Protein AF-A0A972CNS3-F1 (afdb_monomer_lite)

pLDDT: mean 83.57, std 16.07, range [32.31, 98.88]

Structure (mmCIF, N/CA/C/O backbone):
data_AF-A0A972CNS3-F1
#
_entry.id   AF-A0A972CNS3-F1
#
loop_
_atom_site.group_PDB
_atom_site.id
_atom_site.type_symbol
_atom_site.label_atom_id
_atom_site.label_alt_id
_atom_site.label_comp_id
_atom_site.label_asym_id
_atom_site.label_entity_id
_atom_site.label_seq_id
_atom_site.pdbx_PDB_ins_code
_atom_site.Cartn_x
_atom_site.Cartn_y
_atom_site.Cartn_z
_atom_site.occupancy
_atom_site.B_iso_or_equiv
_atom_site.auth_seq_id
_atom_site.auth_comp_id
_atom_site.auth_asym_id
_atom_site.auth_atom_id
_atom_site.pdbx_PDB_model_num
ATOM 1 N N . MET A 1 1 ? -54.816 -17.492 38.252 1.00 47.81 1 MET A N 1
ATOM 2 C CA . MET A 1 1 ? -53.588 -16.901 37.681 1.00 47.81 1 MET A CA 1
ATOM 3 C C . MET A 1 1 ? -53.715 -17.040 36.177 1.00 47.81 1 MET A C 1
ATOM 5 O O . MET A 1 1 ? -53.851 -18.157 35.699 1.00 47.81 1 MET A O 1
ATOM 9 N N . ASP A 1 2 ? -53.904 -15.921 35.486 1.00 53.44 2 ASP A N 1
ATOM 10 C CA . ASP A 1 2 ? -54.546 -15.877 34.170 1.00 53.44 2 ASP A CA 1
ATOM 11 C C . ASP A 1 2 ? -53.555 -16.220 33.043 1.00 53.44 2 ASP A C 1
ATOM 13 O O . ASP A 1 2 ? -52.513 -15.575 32.903 1.00 53.44 2 ASP A O 1
ATOM 17 N N . TRP A 1 3 ? -53.871 -17.241 32.239 1.00 40.78 3 TRP A N 1
ATOM 18 C CA . TRP A 1 3 ? -53.002 -17.792 31.183 1.00 40.78 3 TRP A CA 1
ATOM 19 C C . TRP A 1 3 ? -52.614 -16.753 30.116 1.00 40.78 3 TRP A C 1
ATOM 21 O O . TRP A 1 3 ? -51.620 -16.921 29.409 1.00 40.78 3 TRP A O 1
ATOM 31 N N . LYS A 1 4 ? -53.360 -15.644 30.033 1.00 47.59 4 LYS A N 1
ATOM 32 C CA . LYS A 1 4 ? -53.086 -14.508 29.142 1.00 47.59 4 LYS A CA 1
ATOM 33 C C . LYS A 1 4 ? -51.875 -13.666 29.570 1.00 47.59 4 LYS A C 1
ATOM 35 O O . LYS A 1 4 ? -51.236 -13.061 28.714 1.00 47.59 4 LYS A O 1
ATOM 40 N N . ILE A 1 5 ? -51.506 -13.667 30.855 1.00 51.94 5 ILE A N 1
ATOM 41 C CA . ILE A 1 5 ? -50.349 -12.907 31.370 1.00 51.94 5 ILE A CA 1
ATOM 42 C C . ILE A 1 5 ? -49.027 -13.613 31.023 1.00 51.94 5 ILE A C 1
ATOM 44 O O . ILE A 1 5 ? -48.025 -12.955 30.750 1.00 51.94 5 ILE A O 1
ATOM 48 N N . ILE A 1 6 ? -49.033 -14.947 30.934 1.00 52.66 6 ILE A N 1
ATOM 49 C CA . ILE A 1 6 ? -47.848 -15.743 30.571 1.00 52.66 6 ILE A CA 1
ATOM 50 C C . ILE A 1 6 ? -47.480 -15.536 29.092 1.00 52.66 6 ILE A C 1
ATOM 52 O O . ILE A 1 6 ? -46.305 -15.378 28.767 1.00 52.66 6 ILE A O 1
ATOM 56 N N . TRP A 1 7 ? -48.473 -15.436 28.202 1.00 44.09 7 TRP A N 1
ATOM 57 C CA . TRP A 1 7 ? -48.234 -15.140 26.784 1.00 44.09 7 TRP A CA 1
ATOM 58 C C . TRP A 1 7 ? -47.793 -13.692 26.539 1.00 44.09 7 TRP A C 1
ATOM 60 O O . TRP A 1 7 ? -46.941 -13.459 25.685 1.00 44.09 7 TRP A O 1
ATOM 70 N N . ALA A 1 8 ? -48.294 -12.728 27.319 1.00 44.66 8 ALA A N 1
ATOM 71 C CA . ALA A 1 8 ? -47.846 -11.337 27.236 1.00 44.66 8 ALA A CA 1
ATOM 72 C C . ALA A 1 8 ? -46.390 -11.153 27.711 1.00 44.66 8 ALA A C 1
ATOM 74 O O . ALA A 1 8 ? -45.655 -10.365 27.122 1.00 44.66 8 ALA A O 1
ATOM 75 N N . LEU A 1 9 ? -45.941 -11.917 28.716 1.00 43.09 9 LEU A N 1
ATOM 76 C CA . LEU A 1 9 ? -44.546 -11.909 29.183 1.00 43.09 9 LEU A CA 1
ATOM 77 C C . LEU A 1 9 ? -43.587 -12.625 28.216 1.00 43.09 9 LEU A C 1
ATOM 79 O O . LEU A 1 9 ? -42.468 -12.157 28.021 1.00 43.09 9 LEU A O 1
ATOM 83 N N . LEU A 1 10 ? -44.028 -13.702 27.554 1.00 44.00 10 LEU A N 1
ATOM 84 C CA . LEU A 1 10 ? -43.247 -14.381 26.508 1.00 44.00 10 LEU A CA 1
ATOM 85 C C . LEU A 1 10 ? -43.118 -13.541 25.225 1.00 44.00 10 LEU A C 1
ATOM 87 O O . LEU A 1 10 ? -42.066 -13.561 24.592 1.00 44.00 10 LEU A O 1
ATOM 91 N N . LEU A 1 11 ? -44.137 -12.747 24.878 1.00 42.12 11 LEU A N 1
ATOM 92 C CA . LEU A 1 11 ? -44.066 -11.789 23.770 1.00 42.12 11 LEU A CA 1
ATOM 93 C C . LEU A 1 11 ? -43.255 -10.533 24.121 1.00 42.12 11 LEU A C 1
ATOM 95 O O . LEU A 1 11 ? -42.558 -10.021 23.249 1.00 42.12 11 LEU A O 1
ATOM 99 N N . LEU A 1 12 ? -43.250 -10.070 25.379 1.00 36.38 12 LEU A N 1
ATOM 100 C CA . LEU A 1 12 ? -42.363 -8.972 25.798 1.00 36.38 12 LEU A CA 1
ATOM 101 C C . LEU A 1 12 ? -40.878 -9.378 25.825 1.00 36.38 12 LEU A C 1
ATOM 103 O O . LEU A 1 12 ? -40.015 -8.535 25.586 1.00 36.38 12 LEU A O 1
ATOM 107 N N . LEU A 1 13 ? -40.572 -10.660 26.050 1.00 35.53 13 LEU A N 1
ATOM 108 C CA . LEU A 1 13 ? -39.209 -11.197 25.943 1.00 35.53 13 LEU A CA 1
ATOM 109 C C . LEU A 1 13 ? -38.727 -11.347 24.488 1.00 35.53 13 LEU A C 1
ATOM 111 O O . LEU A 1 13 ? -37.526 -11.455 24.262 1.00 35.53 13 LEU A O 1
ATOM 115 N N . LEU A 1 14 ? -39.629 -11.278 23.501 1.00 36.00 14 LEU A N 1
ATOM 116 C CA . LEU A 1 14 ? -39.295 -11.295 22.070 1.00 36.00 14 LEU A CA 1
ATOM 117 C C . LEU A 1 14 ? -39.019 -9.897 21.476 1.00 36.00 14 LEU A C 1
ATOM 119 O O . LEU A 1 14 ? -38.572 -9.807 20.335 1.00 36.00 14 LEU A O 1
ATOM 123 N N . PHE A 1 15 ? -39.210 -8.814 22.243 1.00 37.69 15 PHE A N 1
ATOM 124 C CA . PHE A 1 15 ? -38.902 -7.436 21.814 1.00 37.69 15 PHE A CA 1
ATOM 125 C C . PHE A 1 15 ? -37.665 -6.815 22.477 1.00 37.69 15 PHE A C 1
ATOM 127 O O . PHE A 1 15 ? -37.338 -5.658 22.219 1.00 37.69 15 PHE A O 1
ATOM 134 N N . LEU A 1 16 ? -36.906 -7.593 23.248 1.00 38.91 16 LEU A N 1
ATOM 135 C CA . LEU A 1 16 ? -35.519 -7.268 23.570 1.00 38.91 16 LEU A CA 1
ATOM 136 C C . LEU A 1 16 ? -34.620 -8.110 22.675 1.00 38.91 16 LEU A C 1
ATOM 138 O O . LEU A 1 16 ? -33.989 -9.062 23.118 1.00 38.91 16 LEU A O 1
ATOM 142 N N . ASN A 1 17 ? -34.576 -7.750 21.396 1.00 32.31 17 ASN A N 1
ATOM 143 C CA . ASN A 1 17 ? -33.495 -8.164 20.520 1.00 32.31 17 ASN A CA 1
ATOM 144 C C . ASN A 1 17 ? -32.493 -6.997 20.497 1.00 32.31 17 ASN A C 1
ATOM 146 O O . ASN A 1 17 ? -32.547 -6.170 19.582 1.00 32.31 17 ASN A O 1
ATOM 150 N N . PRO A 1 18 ? -31.604 -6.836 21.506 1.00 38.38 18 PRO A N 1
ATOM 151 C CA . PRO A 1 18 ? -30.356 -6.162 21.198 1.00 38.38 18 PRO A CA 1
ATOM 152 C C . PRO A 1 18 ? -29.767 -7.029 20.099 1.00 38.38 18 PRO A C 1
ATOM 154 O O . PRO A 1 18 ? -29.645 -8.227 20.329 1.00 38.38 18 PRO A O 1
ATOM 157 N N . ALA A 1 19 ? -29.544 -6.475 18.905 1.00 35.50 19 ALA A N 1
ATOM 158 C CA . ALA A 1 19 ? -28.951 -7.193 17.788 1.00 35.50 19 ALA A CA 1
ATOM 159 C C . ALA A 1 19 ? -27.839 -8.087 18.338 1.00 35.50 19 ALA A C 1
ATOM 161 O O . ALA A 1 19 ? -26.779 -7.598 18.733 1.00 35.50 19 ALA A O 1
ATOM 162 N N . ALA A 1 20 ? -28.161 -9.372 18.494 1.00 33.50 20 ALA A N 1
ATOM 163 C CA . ALA A 1 20 ? -27.266 -10.321 19.093 1.00 33.50 20 ALA A CA 1
ATOM 164 C C . ALA A 1 20 ? -26.215 -10.493 18.019 1.00 33.50 20 ALA A C 1
ATOM 166 O O . ALA A 1 20 ? -26.424 -11.168 17.009 1.00 33.50 20 ALA A O 1
ATOM 167 N N . TYR A 1 21 ? -25.110 -9.790 18.220 1.00 39.06 21 TYR A N 1
ATOM 168 C CA . TYR A 1 21 ? -23.815 -10.120 17.675 1.00 39.06 21 TYR A CA 1
ATOM 169 C C . TYR A 1 21 ? -23.509 -11.523 18.216 1.00 39.06 21 TYR A C 1
ATOM 171 O O . TYR A 1 21 ? -22.784 -11.694 19.189 1.00 39.06 21 TYR A O 1
ATOM 179 N N . LEU A 1 22 ? -24.182 -12.540 17.672 1.00 42.69 22 LEU A N 1
ATOM 180 C CA . LEU A 1 22 ? -23.787 -13.924 17.839 1.00 42.69 22 LEU A CA 1
ATOM 181 C C . LEU A 1 22 ? -22.417 -13.963 17.186 1.00 42.69 22 LEU A C 1
ATOM 183 O O . LEU A 1 22 ? -22.330 -13.954 15.956 1.00 42.69 22 LEU A O 1
ATOM 187 N N . ALA A 1 23 ? -21.378 -13.866 18.018 1.00 50.50 23 ALA A N 1
ATOM 188 C CA . ALA A 1 23 ? -20.005 -14.057 17.603 1.00 50.50 23 ALA A CA 1
ATOM 189 C C . ALA A 1 23 ? -19.994 -15.303 16.719 1.00 50.50 23 ALA A C 1
ATOM 191 O O . ALA A 1 23 ? -20.474 -16.361 17.138 1.00 50.50 23 ALA A O 1
ATOM 192 N N . SER A 1 24 ? -19.566 -15.144 15.465 1.00 52.81 24 SER A N 1
ATOM 193 C CA . SER A 1 24 ? -19.376 -16.295 14.594 1.00 52.81 24 SER A CA 1
ATOM 194 C C . SER A 1 24 ? -18.475 -17.282 15.345 1.00 52.81 24 SER A C 1
ATOM 196 O O . SER A 1 24 ? -17.517 -16.831 15.984 1.00 52.81 24 SER A O 1
ATOM 198 N N . PRO A 1 25 ? -18.783 -18.591 15.349 1.00 58.12 25 PRO A N 1
ATOM 199 C CA . PRO A 1 25 ? -17.912 -19.592 15.949 1.00 58.12 25 PRO A CA 1
ATOM 200 C C . PRO A 1 25 ? -16.464 -19.369 15.507 1.00 58.12 25 PRO A C 1
ATOM 202 O O . PRO A 1 25 ? -16.225 -19.009 14.355 1.00 58.12 25 PRO A O 1
ATOM 205 N N . VAL A 1 26 ? -15.499 -19.598 16.399 1.00 58.59 26 VAL A N 1
ATOM 206 C CA . VAL A 1 26 ? -14.063 -19.433 16.096 1.00 58.59 26 VAL A CA 1
ATOM 207 C C . VAL A 1 26 ? -13.673 -20.194 14.818 1.00 58.59 26 VAL A C 1
ATOM 209 O O . VAL A 1 26 ? -12.925 -19.681 13.995 1.00 58.59 26 VAL A O 1
ATOM 212 N N . GLU A 1 27 ? -14.263 -21.368 14.582 1.00 56.66 27 GLU A N 1
ATOM 213 C CA . GLU A 1 27 ? -14.077 -22.145 13.347 1.00 56.66 27 GLU A CA 1
ATOM 214 C C . GLU A 1 27 ? -14.629 -21.464 12.083 1.00 56.66 27 GLU A C 1
ATOM 216 O O . GLU A 1 27 ? -14.042 -21.595 11.012 1.00 56.66 27 GLU A O 1
ATOM 221 N N . GLU A 1 28 ? -15.740 -20.724 12.173 1.00 60.50 28 GLU A N 1
ATOM 222 C CA . GLU A 1 28 ? -16.257 -19.946 11.039 1.00 60.50 28 GLU A CA 1
ATOM 223 C C . GLU A 1 28 ? -15.379 -18.732 10.744 1.00 60.50 28 GLU A C 1
ATOM 225 O O . GLU A 1 28 ? -15.211 -18.383 9.575 1.00 60.50 28 GLU A O 1
ATOM 230 N N . LEU A 1 29 ? -14.797 -18.126 11.785 1.00 68.88 29 LEU A N 1
ATOM 231 C CA . LEU A 1 29 ? -13.830 -17.046 11.627 1.00 68.88 29 LEU A CA 1
ATOM 232 C C . LEU A 1 29 ? -12.539 -17.552 10.982 1.00 68.88 29 LEU A C 1
ATOM 234 O O . LEU A 1 29 ? -11.996 -16.847 10.153 1.00 68.88 29 LEU A O 1
ATOM 238 N N . ASN A 1 30 ? -12.091 -18.774 11.258 1.00 67.69 30 ASN A N 1
ATOM 239 C CA . ASN A 1 30 ? -10.810 -19.290 10.756 1.00 67.69 30 ASN A CA 1
ATOM 240 C C . ASN A 1 30 ? -10.871 -19.904 9.345 1.00 67.69 30 ASN A C 1
ATOM 242 O O . ASN A 1 30 ? -9.959 -20.633 8.950 1.00 67.69 30 ASN A O 1
ATOM 246 N N . LYS A 1 31 ? -11.941 -19.667 8.572 1.00 73.69 31 LYS A N 1
ATOM 247 C CA . LYS A 1 31 ? -12.017 -20.155 7.187 1.00 73.69 31 LYS A CA 1
ATOM 248 C C . LYS A 1 31 ? -10.968 -19.445 6.320 1.00 73.69 31 LYS A C 1
ATOM 250 O O . LYS A 1 31 ? -11.064 -18.218 6.175 1.00 73.69 31 LYS A O 1
ATOM 255 N N . PRO A 1 32 ? -10.040 -20.195 5.685 1.00 81.81 32 PRO A N 1
ATOM 256 C CA . PRO A 1 32 ? -9.001 -19.597 4.866 1.00 81.81 32 PRO A CA 1
ATOM 257 C C . PRO A 1 32 ? -9.586 -18.746 3.745 1.00 81.81 32 PRO A C 1
ATOM 259 O O . PRO A 1 32 ? -10.564 -19.135 3.098 1.00 81.81 32 PRO A O 1
ATOM 262 N N . PHE A 1 33 ? -8.963 -17.601 3.491 1.00 88.00 33 PHE A N 1
ATOM 263 C CA . PHE A 1 33 ? -9.306 -16.746 2.364 1.00 88.00 33 PHE A CA 1
ATOM 264 C C . PHE A 1 33 ? -8.096 -16.562 1.465 1.00 88.00 33 PHE A C 1
ATOM 266 O O . PHE A 1 33 ? -7.123 -15.913 1.834 1.00 88.00 33 PHE A O 1
ATOM 273 N N . ALA A 1 34 ? -8.182 -17.127 0.269 1.00 88.44 34 ALA A N 1
ATOM 274 C CA . ALA A 1 34 ? -7.174 -16.943 -0.753 1.00 88.44 34 ALA A CA 1
ATOM 275 C C . ALA A 1 34 ? -7.568 -15.779 -1.655 1.00 88.44 34 ALA A C 1
ATOM 277 O O . ALA A 1 34 ? -8.673 -15.750 -2.207 1.00 88.44 34 ALA A O 1
ATOM 278 N N . VAL A 1 35 ? -6.640 -14.852 -1.852 1.00 88.94 35 VAL A N 1
ATOM 279 C CA . VAL A 1 35 ? -6.709 -13.954 -3.000 1.00 88.94 35 VAL A CA 1
ATOM 280 C C . VAL A 1 35 ? -6.364 -14.776 -4.239 1.00 88.94 35 VAL A C 1
ATOM 282 O O . VAL A 1 35 ? -5.444 -15.586 -4.202 1.00 88.94 35 VAL A O 1
ATOM 285 N N . GLY A 1 36 ? -7.136 -14.633 -5.314 1.00 88.38 36 GLY A N 1
ATOM 286 C CA . GLY A 1 36 ? -6.917 -15.357 -6.567 1.00 88.38 36 GLY A CA 1
ATOM 287 C C . GLY A 1 36 ? -6.224 -14.510 -7.634 1.00 88.38 36 GLY A C 1
ATOM 288 O O . GLY A 1 36 ? -6.194 -13.283 -7.553 1.00 88.38 36 GLY A O 1
ATOM 289 N N . ASN A 1 37 ? -5.739 -15.164 -8.697 1.00 87.69 37 ASN A N 1
ATOM 290 C CA . ASN A 1 37 ? -5.172 -14.489 -9.879 1.00 87.69 37 ASN A CA 1
ATOM 291 C C . ASN A 1 37 ? -6.166 -13.524 -10.554 1.00 87.69 37 ASN A C 1
ATOM 293 O O . ASN A 1 37 ? -5.767 -12.624 -11.290 1.00 87.69 37 ASN A O 1
ATOM 297 N N . ASP A 1 38 ? -7.465 -13.664 -10.269 1.00 91.81 38 ASP A N 1
ATOM 298 C CA . ASP A 1 38 ? -8.502 -12.727 -10.694 1.00 91.81 38 ASP A CA 1
ATOM 299 C C . ASP A 1 38 ? -8.410 -11.346 -10.022 1.00 91.81 38 ASP A C 1
ATOM 301 O O . ASP A 1 38 ? -9.176 -10.451 -10.383 1.00 91.81 38 ASP A O 1
ATOM 305 N N . ILE A 1 39 ? -7.451 -11.128 -9.113 1.00 92.19 39 ILE A N 1
ATOM 306 C CA . ILE A 1 39 ? -7.091 -9.799 -8.601 1.00 92.19 39 ILE A CA 1
ATOM 307 C C . ILE A 1 39 ? -6.724 -8.809 -9.715 1.00 92.19 39 ILE A C 1
ATOM 309 O O . ILE A 1 39 ? -6.869 -7.604 -9.551 1.00 92.19 39 ILE A O 1
ATOM 313 N N . TYR A 1 40 ? -6.301 -9.301 -10.877 1.00 91.75 40 TYR A N 1
ATOM 314 C CA . TYR A 1 40 ? -5.952 -8.463 -12.020 1.00 91.75 40 TYR A CA 1
ATOM 315 C C . TYR A 1 40 ? -7.100 -8.260 -13.012 1.00 91.75 40 TYR A C 1
ATOM 317 O O . TYR A 1 40 ? -6.918 -7.570 -14.013 1.00 91.75 40 TYR A O 1
ATOM 325 N N . ASN A 1 41 ? -8.290 -8.810 -12.745 1.00 93.12 41 ASN A N 1
ATOM 326 C CA . ASN A 1 41 ? -9.422 -8.790 -13.681 1.00 93.12 41 ASN A CA 1
ATOM 327 C C . ASN A 1 41 ? -10.329 -7.554 -13.545 1.00 93.12 41 ASN A C 1
ATOM 329 O O . ASN A 1 41 ? -11.406 -7.512 -14.139 1.00 93.12 41 ASN A O 1
ATOM 333 N N . PHE A 1 42 ? -9.924 -6.547 -12.774 1.00 93.81 42 PHE A N 1
ATOM 334 C CA . PHE A 1 42 ? -10.670 -5.300 -12.612 1.00 93.81 42 PHE A CA 1
ATOM 335 C C . PHE A 1 42 ? -9.740 -4.093 -12.694 1.00 93.81 42 PHE A C 1
ATOM 337 O O . PHE A 1 42 ? -8.529 -4.220 -12.534 1.00 93.81 42 PHE A O 1
ATOM 344 N N . ASN A 1 43 ? -10.313 -2.917 -12.943 1.00 92.12 43 ASN A N 1
ATOM 345 C CA . ASN A 1 43 ? -9.587 -1.650 -12.945 1.00 92.12 43 ASN A CA 1
ATOM 346 C C . ASN A 1 43 ? -9.777 -0.930 -11.611 1.00 92.12 43 ASN A C 1
ATOM 348 O O . ASN A 1 43 ? -10.872 -0.946 -11.047 1.00 92.12 43 ASN A O 1
ATOM 352 N N . ILE A 1 44 ? -8.738 -0.233 -11.163 1.00 92.25 44 ILE A N 1
ATOM 353 C CA . ILE A 1 44 ? -8.836 0.788 -10.118 1.00 92.25 44 ILE A CA 1
ATOM 354 C C . ILE A 1 44 ? -8.510 2.153 -10.721 1.00 92.25 44 ILE A C 1
ATOM 356 O O . ILE A 1 44 ? -7.685 2.261 -11.631 1.00 92.25 44 ILE A O 1
ATOM 360 N N . ILE A 1 45 ? -9.169 3.194 -10.226 1.00 90.94 45 ILE A N 1
ATOM 361 C CA . ILE A 1 45 ? -8.784 4.581 -10.486 1.00 90.94 45 ILE A CA 1
ATOM 362 C C . ILE A 1 45 ? -7.953 5.028 -9.293 1.00 90.94 45 ILE A C 1
ATOM 364 O O . ILE A 1 45 ? -8.392 4.842 -8.159 1.00 90.94 45 ILE A O 1
ATOM 368 N N . MET A 1 46 ? -6.778 5.608 -9.542 1.00 90.06 46 MET A N 1
ATOM 369 C CA . MET A 1 46 ? -5.935 6.202 -8.509 1.00 90.06 46 MET A CA 1
ATOM 370 C C . MET A 1 46 ? -5.581 7.647 -8.861 1.00 90.06 46 MET A C 1
ATOM 372 O O . MET A 1 46 ? -5.130 7.936 -9.967 1.00 90.06 46 MET A O 1
ATOM 376 N N . GLU A 1 47 ? -5.775 8.541 -7.901 1.00 90.88 47 GLU A N 1
ATOM 377 C CA . GLU A 1 47 ? -5.404 9.949 -7.948 1.00 90.88 47 GLU A CA 1
ATOM 378 C C . GLU A 1 47 ? -4.329 10.211 -6.892 1.00 90.88 47 GLU A C 1
ATOM 380 O O . GLU A 1 47 ? -4.537 9.927 -5.714 1.00 90.88 47 GLU A O 1
ATOM 385 N N . SER A 1 48 ? -3.204 10.794 -7.298 1.00 90.31 48 SER A N 1
ATOM 386 C CA . SER A 1 48 ? -2.104 11.144 -6.396 1.00 90.31 48 SER A CA 1
ATOM 387 C C . SER A 1 48 ? -1.956 12.657 -6.279 1.00 90.31 48 SER A C 1
ATOM 389 O O . SER A 1 48 ? -2.006 13.379 -7.277 1.00 90.31 48 SER A O 1
ATOM 391 N N . PHE A 1 49 ? -1.769 13.166 -5.061 1.00 93.56 49 PHE A N 1
ATOM 392 C CA . PHE A 1 49 ? -1.551 14.594 -4.824 1.00 93.56 49 PHE A CA 1
ATOM 393 C C . PHE A 1 49 ? -0.692 14.861 -3.587 1.00 93.56 49 PHE A C 1
ATOM 395 O O . PHE A 1 49 ? -0.636 14.063 -2.655 1.00 93.56 49 PHE A O 1
ATOM 402 N N . ILE A 1 50 ? -0.028 16.019 -3.579 1.00 94.75 50 ILE A N 1
ATOM 403 C CA . ILE A 1 50 ? 0.820 16.450 -2.465 1.00 94.75 50 ILE A CA 1
ATOM 404 C C . ILE A 1 50 ? 0.038 17.351 -1.513 1.00 94.75 50 ILE A C 1
ATOM 406 O O . ILE A 1 50 ? -0.627 18.300 -1.938 1.00 94.75 50 ILE A O 1
ATOM 410 N N . ILE A 1 51 ? 0.171 17.087 -0.215 1.00 95.75 51 ILE A N 1
ATOM 411 C CA . ILE A 1 51 ? -0.278 17.967 0.863 1.00 95.75 51 ILE A CA 1
ATOM 412 C C . ILE A 1 51 ? 0.955 18.565 1.537 1.00 95.75 51 ILE A C 1
ATOM 414 O O . ILE A 1 51 ? 1.894 17.853 1.888 1.00 95.75 51 ILE A O 1
ATOM 418 N N . LYS A 1 52 ? 0.938 19.886 1.727 1.00 95.56 52 LYS A N 1
ATOM 419 C CA . LYS A 1 52 ? 1.960 20.635 2.465 1.00 95.56 52 LYS A CA 1
ATOM 420 C C . LYS A 1 52 ? 1.324 21.163 3.750 1.00 95.56 52 LYS A C 1
ATOM 422 O O . LYS A 1 52 ? 0.619 22.171 3.667 1.00 95.56 52 LYS A O 1
ATOM 427 N N . PRO A 1 53 ? 1.474 20.465 4.884 1.00 91.19 53 PRO A N 1
ATOM 428 C CA . PRO A 1 53 ? 0.778 20.843 6.098 1.00 91.19 53 PRO A CA 1
ATOM 429 C C . PRO A 1 53 ? 1.288 22.167 6.653 1.00 91.19 53 PRO A C 1
ATOM 431 O O . PRO A 1 53 ? 2.458 22.513 6.498 1.00 91.19 53 PRO A O 1
ATOM 434 N N . GLN A 1 54 ? 0.420 22.906 7.335 1.00 84.88 54 GLN A N 1
ATOM 435 C CA . GLN A 1 54 ? 0.755 24.253 7.811 1.00 84.88 54 GLN A CA 1
ATOM 436 C C . GLN A 1 54 ? 1.824 24.268 8.912 1.00 84.88 54 GLN A C 1
ATOM 438 O O . GLN A 1 54 ? 2.545 25.251 9.053 1.00 84.88 54 GLN A O 1
ATOM 443 N N . ASN A 1 55 ? 1.914 23.195 9.703 1.00 77.88 55 ASN A N 1
ATOM 444 C CA . ASN A 1 55 ? 2.723 23.151 10.927 1.00 77.88 55 ASN A CA 1
ATOM 445 C C . ASN A 1 55 ? 3.832 22.089 10.892 1.00 77.88 55 ASN A C 1
ATOM 447 O O . ASN A 1 55 ? 4.378 21.737 11.938 1.00 77.88 55 ASN A O 1
ATOM 451 N N . THR A 1 56 ? 4.161 21.562 9.713 1.00 78.56 56 THR A N 1
ATOM 452 C CA . THR A 1 56 ? 5.247 20.592 9.537 1.00 78.56 56 THR A CA 1
ATOM 453 C C . THR A 1 56 ? 6.114 20.981 8.349 1.00 78.56 56 THR A C 1
ATOM 455 O O . THR A 1 56 ? 5.630 21.506 7.353 1.00 78.56 56 THR A O 1
ATOM 458 N N . TYR A 1 57 ? 7.410 20.679 8.425 1.00 78.69 57 TYR A N 1
ATOM 459 C CA . TYR A 1 57 ? 8.316 20.822 7.278 1.00 78.69 57 TYR A CA 1
ATOM 460 C C . TYR A 1 57 ? 8.205 19.652 6.286 1.00 78.69 57 TYR A C 1
ATOM 462 O O . TYR A 1 57 ? 8.740 19.717 5.179 1.00 78.69 57 TYR A O 1
ATOM 470 N N . THR A 1 58 ? 7.520 18.580 6.684 1.00 89.50 58 THR A N 1
ATOM 471 C CA . THR A 1 58 ? 7.327 17.371 5.883 1.00 89.50 58 THR A CA 1
ATOM 472 C C . THR A 1 58 ? 6.117 17.520 4.970 1.00 89.50 58 THR A C 1
ATOM 474 O O . THR A 1 58 ? 5.026 17.842 5.436 1.00 89.50 58 THR A O 1
ATOM 477 N N . GLU A 1 59 ? 6.308 17.280 3.673 1.00 94.00 59 GLU A N 1
ATOM 478 C CA . GLU A 1 59 ? 5.216 17.135 2.707 1.00 94.00 59 GLU A CA 1
ATOM 479 C C . GLU A 1 59 ? 4.735 15.678 2.675 1.00 94.00 59 GLU A C 1
ATOM 481 O O . GLU A 1 59 ? 5.542 14.756 2.800 1.00 94.00 59 GLU A O 1
ATOM 486 N N . PHE A 1 60 ? 3.440 15.473 2.436 1.00 95.19 60 PHE A N 1
ATOM 487 C CA . PHE A 1 60 ? 2.832 14.146 2.329 1.00 95.19 60 PHE A CA 1
ATOM 488 C C . PHE A 1 60 ? 2.349 13.885 0.905 1.00 95.19 60 PHE A C 1
ATOM 490 O O . PHE A 1 60 ? 1.731 14.753 0.284 1.00 95.19 60 PHE A O 1
ATOM 497 N N . GLN A 1 61 ? 2.611 12.681 0.403 1.00 94.44 61 GLN A N 1
ATOM 498 C CA . GLN A 1 61 ? 2.011 12.168 -0.822 1.00 94.44 61 GLN A CA 1
ATOM 499 C C . GLN A 1 61 ? 0.773 11.362 -0.444 1.00 94.44 61 GLN A C 1
ATOM 501 O O . GLN A 1 61 ? 0.850 10.442 0.369 1.00 94.44 61 GLN A O 1
ATOM 506 N N . VAL A 1 62 ? -0.366 11.733 -1.018 1.00 96.19 62 VAL A N 1
ATOM 507 C CA . VAL A 1 62 ? -1.639 11.055 -0.798 1.00 96.19 62 VAL A CA 1
ATOM 508 C C . VAL A 1 62 ? -2.064 10.381 -2.086 1.00 96.19 62 VAL A C 1
ATOM 510 O O . VAL A 1 62 ? -2.305 11.062 -3.083 1.00 96.19 62 VAL A O 1
ATOM 513 N N . ASP A 1 63 ? -2.185 9.062 -2.025 1.00 94.12 63 ASP A N 1
ATOM 514 C CA . ASP A 1 63 ? -2.712 8.232 -3.100 1.00 94.12 63 ASP A CA 1
ATOM 515 C C . ASP A 1 63 ? -4.145 7.855 -2.741 1.00 94.12 63 ASP A C 1
ATOM 517 O O . ASP A 1 63 ? -4.390 7.231 -1.716 1.00 94.12 63 ASP A O 1
ATOM 521 N N . LEU A 1 64 ? -5.112 8.253 -3.553 1.00 95.25 64 LEU A N 1
ATOM 522 C CA . LEU A 1 64 ? -6.534 8.006 -3.346 1.00 95.25 64 LEU A CA 1
ATOM 523 C C . LEU A 1 64 ? -7.030 7.081 -4.443 1.00 95.25 64 LEU A C 1
ATOM 525 O O . LEU A 1 64 ? -6.793 7.356 -5.611 1.00 95.25 64 LEU A O 1
ATOM 529 N N . SER A 1 65 ? -7.758 6.018 -4.104 1.00 95.94 65 SER A N 1
ATOM 530 C CA . SER A 1 65 ? -8.277 5.093 -5.114 1.00 95.94 65 SER A CA 1
ATOM 531 C C . SER A 1 65 ? -9.677 4.563 -4.841 1.00 95.94 65 SER A C 1
ATOM 533 O O . SER A 1 65 ? -10.089 4.404 -3.688 1.00 95.94 65 SER A O 1
ATOM 535 N N . TYR A 1 66 ? -10.368 4.227 -5.924 1.00 95.50 66 TYR A N 1
ATOM 536 C CA . TYR A 1 66 ? -11.711 3.656 -5.937 1.00 95.50 66 TYR A CA 1
ATOM 537 C C . TYR A 1 66 ? -11.913 2.793 -7.189 1.00 95.50 66 TYR A C 1
ATOM 539 O O . TYR A 1 66 ? -11.231 2.968 -8.202 1.00 95.50 66 TYR A O 1
ATOM 547 N N . LEU A 1 67 ? -12.871 1.865 -7.139 1.00 95.00 67 LEU A N 1
ATOM 548 C CA . LEU A 1 67 ? -13.335 1.172 -8.343 1.00 95.00 67 LEU A CA 1
ATOM 549 C C . LEU A 1 67 ? -14.094 2.148 -9.261 1.00 95.00 67 LEU A C 1
ATOM 551 O O . LEU A 1 67 ? -14.869 2.955 -8.743 1.00 95.00 67 LEU A O 1
ATOM 555 N N . PRO A 1 68 ? -13.956 2.059 -10.599 1.00 92.56 68 PRO A N 1
ATOM 556 C CA . PRO A 1 68 ? -14.697 2.899 -11.543 1.00 92.56 68 PRO A CA 1
ATOM 557 C C . PRO A 1 68 ? -16.207 2.950 -11.273 1.00 92.56 68 PRO A C 1
ATOM 559 O O . PRO A 1 68 ? -16.795 4.032 -11.250 1.00 92.56 68 PRO A O 1
ATOM 562 N N . ASP A 1 69 ? -16.809 1.799 -10.969 1.00 91.88 69 ASP A N 1
ATOM 563 C CA . ASP A 1 69 ? -18.245 1.673 -10.688 1.00 91.88 69 ASP A CA 1
ATOM 564 C C . ASP A 1 69 ? -18.662 2.336 -9.362 1.00 91.88 69 ASP A C 1
ATOM 566 O O . ASP A 1 69 ? -19.836 2.641 -9.150 1.00 91.88 69 ASP A O 1
ATOM 570 N N . SER A 1 70 ? -17.702 2.624 -8.479 1.00 91.44 70 SER A N 1
ATOM 571 C CA . SER A 1 70 ? -17.930 3.297 -7.197 1.00 91.44 70 SER A CA 1
ATOM 572 C C . SER A 1 70 ? -17.928 4.823 -7.297 1.00 91.44 70 SER A C 1
ATOM 574 O O . SER A 1 70 ? -18.262 5.485 -6.317 1.00 91.44 70 SER A O 1
ATOM 576 N N . LYS A 1 71 ? -17.577 5.403 -8.456 1.00 86.69 71 LYS A N 1
ATOM 577 C CA . LYS A 1 71 ? -17.345 6.853 -8.622 1.00 86.69 71 LYS A CA 1
ATOM 578 C C . LYS A 1 71 ? -18.507 7.736 -8.152 1.00 86.69 71 LYS A C 1
ATOM 580 O O . LYS A 1 71 ? -18.275 8.814 -7.617 1.00 86.69 71 LYS A O 1
ATOM 585 N N . ASN A 1 72 ? -19.744 7.286 -8.361 1.00 88.06 72 ASN A N 1
ATOM 586 C CA . ASN A 1 72 ? -20.954 8.048 -8.029 1.00 88.06 72 ASN A CA 1
ATOM 587 C C . ASN A 1 72 ? -21.632 7.578 -6.733 1.00 88.06 72 ASN A C 1
ATOM 589 O O . ASN A 1 72 ? -22.704 8.076 -6.387 1.00 88.06 72 ASN A O 1
ATOM 593 N N . LEU A 1 73 ? -21.047 6.605 -6.030 1.00 92.44 73 LEU A N 1
ATOM 594 C CA . LEU A 1 73 ? -21.573 6.158 -4.749 1.00 92.44 73 LEU A CA 1
ATOM 595 C C . LEU A 1 73 ? -21.225 7.170 -3.652 1.00 92.44 73 LEU A C 1
ATOM 597 O O . LEU A 1 73 ? -20.244 7.909 -3.727 1.00 92.44 73 LEU A O 1
ATOM 601 N N . THR A 1 74 ? -22.054 7.202 -2.616 1.00 92.25 74 THR A N 1
ATOM 602 C CA . THR A 1 74 ? -21.942 8.154 -1.506 1.00 92.25 74 THR A CA 1
ATOM 603 C C . THR A 1 74 ? -21.894 7.421 -0.178 1.00 92.25 74 THR A C 1
ATOM 605 O O . THR A 1 74 ? -22.483 6.346 -0.067 1.00 92.25 74 THR A O 1
ATOM 608 N N . ASN A 1 75 ? -21.292 8.034 0.842 1.00 93.06 75 ASN A N 1
ATOM 609 C CA . ASN A 1 75 ? -21.139 7.448 2.177 1.00 93.06 75 ASN A CA 1
ATOM 610 C C . ASN A 1 75 ? -20.363 6.119 2.140 1.00 93.06 75 ASN A C 1
ATOM 612 O O . ASN A 1 75 ? -20.740 5.142 2.790 1.00 93.06 75 ASN A O 1
ATOM 616 N N . LEU A 1 76 ? -19.285 6.075 1.354 1.00 95.94 76 LEU A N 1
ATOM 617 C CA . LEU A 1 76 ? -18.410 4.906 1.293 1.00 95.94 76 LEU A CA 1
ATOM 618 C C . LEU A 1 76 ? -17.468 4.869 2.505 1.00 95.94 76 LEU A C 1
ATOM 620 O O . LEU A 1 76 ? -16.903 5.910 2.847 1.00 95.94 76 LEU A O 1
ATOM 624 N N . PRO A 1 77 ? -17.229 3.704 3.136 1.00 97.69 77 PRO A N 1
ATOM 625 C CA . PRO A 1 77 ? -16.136 3.565 4.090 1.00 97.69 77 PRO A CA 1
ATOM 626 C C . PRO A 1 77 ? -14.801 3.991 3.466 1.00 97.69 77 PRO A C 1
ATOM 628 O O . PRO A 1 77 ? -14.542 3.719 2.289 1.00 97.69 77 PRO A O 1
ATOM 631 N N . VAL A 1 78 ? -13.950 4.638 4.262 1.00 98.44 78 VAL A N 1
ATOM 632 C CA . VAL A 1 78 ? -12.632 5.110 3.815 1.00 98.44 78 VAL A CA 1
ATOM 633 C C . VAL A 1 78 ? -11.543 4.405 4.612 1.00 98.44 78 VAL A C 1
ATOM 635 O O . VAL A 1 78 ? -11.531 4.477 5.841 1.00 98.44 78 VAL A O 1
ATOM 638 N N . VAL A 1 79 ? -10.633 3.730 3.917 1.00 98.75 79 VAL A N 1
ATOM 639 C CA . VAL A 1 79 ? -9.498 3.004 4.493 1.00 98.75 79 VAL A CA 1
ATOM 640 C C . VAL A 1 79 ? -8.234 3.831 4.286 1.00 98.75 79 VAL A C 1
ATOM 642 O O . VAL A 1 79 ? -7.754 3.966 3.165 1.00 98.75 79 VAL A O 1
ATOM 645 N N . TYR A 1 80 ? -7.700 4.394 5.364 1.00 98.75 80 TYR A N 1
ATOM 646 C CA . TYR A 1 80 ? -6.444 5.134 5.379 1.00 98.75 80 TYR A CA 1
ATOM 647 C C . TYR A 1 80 ? -5.290 4.186 5.701 1.00 98.75 80 TYR A C 1
ATOM 649 O O . TYR A 1 80 ? -5.346 3.480 6.701 1.00 98.75 80 TYR A O 1
ATOM 657 N N . LEU A 1 81 ? -4.241 4.183 4.887 1.00 98.62 81 LEU A N 1
ATOM 658 C CA . LEU A 1 81 ? -3.043 3.369 5.079 1.00 98.62 81 LEU A CA 1
ATOM 659 C C . LEU A 1 81 ? -1.868 4.298 5.399 1.00 98.62 81 LEU A C 1
ATOM 661 O O . LEU A 1 81 ? -1.601 5.226 4.635 1.00 98.62 81 LEU A O 1
ATOM 665 N N . THR A 1 82 ? -1.145 4.062 6.492 1.00 97.94 82 THR A N 1
ATOM 666 C CA . THR A 1 82 ? 0.178 4.679 6.677 1.00 97.94 82 THR A CA 1
ATOM 667 C C . THR A 1 82 ? 1.186 4.055 5.716 1.00 97.94 82 THR A C 1
ATOM 669 O O . THR A 1 82 ? 0.964 2.962 5.195 1.00 97.94 82 THR A O 1
ATOM 672 N N . ASP A 1 83 ? 2.324 4.721 5.521 1.00 93.38 83 ASP A N 1
ATOM 673 C CA . ASP A 1 83 ? 3.388 4.257 4.625 1.00 93.38 83 ASP A CA 1
ATOM 674 C C . ASP A 1 83 ? 2.910 4.058 3.181 1.00 93.38 83 ASP A C 1
ATOM 676 O O . ASP A 1 83 ? 3.268 3.078 2.529 1.00 93.38 83 ASP A O 1
ATOM 680 N N . GLY A 1 84 ? 2.104 4.994 2.668 1.00 90.62 84 GLY A N 1
ATOM 681 C CA . GLY A 1 84 ? 1.527 4.932 1.320 1.00 90.62 84 GLY A CA 1
ATOM 682 C C . GLY A 1 84 ? 2.551 4.614 0.224 1.00 90.62 84 GLY A C 1
ATOM 683 O O . GLY A 1 84 ? 2.258 3.831 -0.671 1.00 90.62 84 GLY A O 1
ATOM 684 N N . GLN A 1 85 ? 3.792 5.090 0.358 1.00 84.69 85 GLN A N 1
ATOM 685 C CA . GLN A 1 85 ? 4.891 4.787 -0.564 1.00 84.69 85 GLN A CA 1
ATOM 686 C C . GLN A 1 85 ? 5.244 3.289 -0.667 1.00 84.69 85 GLN A C 1
ATOM 688 O O . GLN A 1 85 ? 5.788 2.859 -1.674 1.00 84.69 85 GLN A O 1
ATOM 693 N N . TRP A 1 86 ? 4.951 2.486 0.360 1.00 83.06 86 TRP A N 1
ATOM 694 C CA . TRP A 1 86 ? 5.145 1.027 0.359 1.00 83.06 86 TRP A CA 1
ATOM 695 C C . TRP A 1 86 ? 3.828 0.256 0.253 1.00 83.06 86 TRP A C 1
ATOM 697 O O . TRP A 1 86 ? 3.842 -0.958 0.068 1.00 83.06 86 TRP A O 1
ATOM 707 N N . ARG A 1 87 ? 2.697 0.953 0.388 1.00 86.00 87 ARG A N 1
ATOM 708 C CA . ARG A 1 87 ? 1.348 0.379 0.464 1.00 86.00 87 ARG A CA 1
ATOM 709 C C . ARG A 1 87 ? 0.459 0.768 -0.711 1.00 86.00 87 ARG A C 1
ATOM 711 O O . ARG A 1 87 ? -0.684 0.331 -0.756 1.00 86.00 87 ARG A O 1
ATOM 718 N N . ARG A 1 88 ? 0.965 1.530 -1.689 1.00 86.19 88 ARG A N 1
ATOM 719 C CA . ARG A 1 88 ? 0.231 1.940 -2.903 1.00 86.19 88 ARG A CA 1
ATOM 720 C C . ARG A 1 88 ? -0.456 0.759 -3.578 1.00 86.19 88 ARG A C 1
ATOM 722 O O . ARG A 1 88 ? -1.630 0.822 -3.921 1.00 86.19 88 ARG A O 1
ATOM 729 N N . MET A 1 89 ? 0.250 -0.353 -3.692 1.00 86.12 89 MET A N 1
ATOM 730 C CA . MET A 1 89 ? -0.294 -1.567 -4.280 1.00 86.12 89 MET A CA 1
ATOM 731 C C . MET A 1 89 ? -1.324 -2.293 -3.401 1.00 86.12 89 MET A C 1
ATOM 733 O O . MET A 1 89 ? -2.178 -2.994 -3.933 1.00 86.12 89 MET A O 1
ATOM 737 N N . ASP A 1 90 ? -1.327 -2.107 -2.075 1.00 91.75 90 ASP A N 1
ATOM 738 C CA . ASP A 1 90 ? -2.311 -2.748 -1.194 1.00 91.75 90 ASP A CA 1
ATOM 739 C C . ASP A 1 90 ? -3.735 -2.261 -1.487 1.00 91.75 90 ASP A C 1
ATOM 741 O O . ASP A 1 90 ? -4.710 -2.961 -1.211 1.00 91.75 90 ASP A O 1
ATOM 745 N N . HIS A 1 91 ? -3.865 -1.114 -2.160 1.00 95.12 91 HIS A N 1
ATOM 746 C CA . HIS A 1 91 ? -5.127 -0.611 -2.687 1.00 95.12 91 HIS A CA 1
ATOM 747 C C . HIS A 1 91 ? -5.845 -1.653 -3.554 1.00 95.12 91 HIS A C 1
ATOM 749 O O . HIS A 1 91 ? -7.067 -1.786 -3.455 1.00 95.12 91 HIS A O 1
ATOM 755 N N . LYS A 1 92 ? -5.120 -2.442 -4.364 1.00 93.38 92 LYS A N 1
ATOM 756 C CA . LYS A 1 92 ? -5.752 -3.483 -5.188 1.00 93.38 92 LYS A CA 1
ATOM 757 C C . LYS A 1 92 ? -6.335 -4.611 -4.338 1.00 93.38 92 LYS A C 1
ATOM 759 O O . LYS A 1 92 ? -7.402 -5.108 -4.666 1.00 93.38 92 LYS A O 1
ATOM 764 N N . TYR A 1 93 ? -5.703 -4.979 -3.224 1.00 95.00 93 TYR A N 1
ATOM 765 C CA . TYR A 1 93 ? -6.228 -6.011 -2.323 1.00 95.00 93 TYR A CA 1
ATOM 766 C C . TYR A 1 93 ? -7.477 -5.528 -1.589 1.00 95.00 93 TYR A C 1
ATOM 768 O O . TYR A 1 93 ? -8.438 -6.281 -1.448 1.00 95.00 93 TYR A O 1
ATOM 776 N N . ILE A 1 94 ? -7.514 -4.252 -1.200 1.00 97.31 94 ILE A N 1
ATOM 777 C CA . ILE A 1 94 ? -8.718 -3.627 -0.638 1.00 97.31 94 ILE A CA 1
ATOM 778 C C . ILE A 1 94 ? -9.871 -3.692 -1.649 1.00 97.31 94 ILE A C 1
ATOM 780 O O . ILE A 1 94 ? -10.971 -4.158 -1.335 1.00 97.31 94 ILE A O 1
ATOM 784 N N . HIS A 1 95 ? -9.616 -3.262 -2.886 1.00 97.56 95 HIS A N 1
ATOM 785 C CA . HIS A 1 95 ? -10.631 -3.250 -3.940 1.00 97.56 95 HIS A CA 1
ATOM 786 C C . HIS A 1 95 ? -10.989 -4.648 -4.442 1.00 97.56 95 HIS A C 1
ATOM 788 O O . HIS A 1 95 ? -12.127 -4.858 -4.852 1.00 97.56 95 HIS A O 1
ATOM 794 N N . TYR A 1 96 ? -10.092 -5.627 -4.318 1.00 96.06 96 TYR A N 1
ATOM 795 C CA . TYR A 1 96 ? -10.389 -7.033 -4.581 1.00 96.06 96 TYR A CA 1
ATOM 796 C C . TYR A 1 96 ? -11.513 -7.535 -3.681 1.00 96.06 96 TYR A C 1
ATOM 798 O O . TYR A 1 96 ? -12.460 -8.150 -4.165 1.00 96.06 96 TYR A O 1
ATOM 806 N N . LEU A 1 97 ? -11.484 -7.207 -2.386 1.00 96.38 97 LEU A N 1
ATOM 807 C CA . LEU A 1 97 ? -12.569 -7.582 -1.476 1.00 96.38 97 LEU A CA 1
ATOM 808 C C . LEU A 1 97 ? -13.914 -6.972 -1.905 1.00 96.38 97 LEU A C 1
ATOM 810 O O . LEU A 1 97 ? -14.947 -7.632 -1.796 1.00 96.38 97 LEU A O 1
ATOM 814 N N . THR A 1 98 ? -13.909 -5.749 -2.445 1.00 96.31 98 THR A N 1
ATOM 815 C CA . THR A 1 98 ? -15.114 -5.137 -3.034 1.00 96.31 98 THR A CA 1
ATOM 816 C C . THR A 1 98 ? -15.539 -5.863 -4.313 1.00 96.31 98 THR A C 1
ATOM 818 O O . THR A 1 98 ? -16.706 -6.221 -4.463 1.00 96.31 98 THR A O 1
ATOM 821 N N . TYR A 1 99 ? -14.601 -6.122 -5.225 1.00 96.06 99 TYR A N 1
ATOM 822 C CA . TYR A 1 99 ? -14.830 -6.824 -6.491 1.00 96.06 99 TYR A CA 1
ATOM 823 C C . TYR A 1 99 ? -15.437 -8.219 -6.270 1.00 96.06 99 TYR A C 1
ATOM 825 O O . TYR A 1 99 ? -16.378 -8.619 -6.958 1.00 96.06 99 TYR A O 1
ATOM 833 N N . LYS A 1 100 ? -14.972 -8.930 -5.237 1.00 94.31 100 LYS A N 1
ATOM 834 C CA . LYS A 1 100 ? -15.503 -10.231 -4.808 1.00 94.31 100 LYS A CA 1
ATOM 835 C C . LYS A 1 100 ? -16.785 -10.136 -3.974 1.00 94.31 100 LYS A C 1
ATOM 837 O O . LYS A 1 100 ? -17.312 -11.176 -3.586 1.00 94.31 100 LYS A O 1
ATOM 842 N N . LYS A 1 101 ? -17.305 -8.928 -3.719 1.00 93.88 101 LYS A N 1
ATOM 843 C CA . LYS A 1 101 ? -18.502 -8.654 -2.896 1.00 93.88 101 LYS A CA 1
ATOM 844 C C . LYS A 1 101 ? -18.385 -9.178 -1.459 1.00 93.88 101 LYS A C 1
ATOM 846 O O . LYS A 1 101 ? -19.370 -9.584 -0.850 1.00 93.88 101 LYS A O 1
ATOM 851 N N . ILE A 1 102 ? -17.167 -9.188 -0.925 1.00 93.62 102 ILE A N 1
ATOM 852 C CA . ILE A 1 102 ? -16.866 -9.614 0.446 1.00 93.62 102 ILE A CA 1
ATOM 853 C C . ILE A 1 102 ? -17.144 -8.465 1.411 1.00 93.62 102 ILE A C 1
ATOM 855 O O . ILE A 1 102 ? -17.763 -8.674 2.455 1.00 93.62 102 ILE A O 1
ATOM 859 N N . ILE A 1 103 ? -16.709 -7.262 1.030 1.00 95.88 103 ILE A N 1
ATOM 860 C CA . ILE A 1 103 ? -16.954 -5.997 1.730 1.00 95.88 103 ILE A CA 1
ATOM 861 C C . ILE A 1 103 ? -17.738 -5.046 0.803 1.00 95.88 103 ILE A C 1
ATOM 863 O O . ILE A 1 103 ? -17.688 -5.218 -0.420 1.00 95.88 103 ILE A O 1
ATOM 867 N N . PRO A 1 104 ? -18.468 -4.047 1.338 1.00 95.56 104 PRO A N 1
ATOM 868 C CA . PRO A 1 104 ? -19.072 -2.996 0.522 1.00 95.56 104 PRO A CA 1
ATOM 869 C C . PRO A 1 104 ? -18.007 -2.206 -0.252 1.00 95.56 104 PRO A C 1
ATOM 871 O O . PRO A 1 104 ? -16.846 -2.211 0.150 1.00 95.56 104 PRO A O 1
ATOM 874 N N . PRO A 1 105 ? -18.391 -1.457 -1.299 1.00 96.69 105 PRO A N 1
ATOM 875 C CA . PRO A 1 105 ? -17.491 -0.515 -1.946 1.00 96.69 105 PRO A CA 1
ATOM 876 C C . PRO A 1 105 ? -16.825 0.433 -0.955 1.00 96.69 105 PRO A C 1
ATOM 878 O O . PRO A 1 105 ? -17.489 0.998 -0.088 1.00 96.69 105 PRO A O 1
ATOM 881 N N . VAL A 1 106 ? -15.515 0.611 -1.102 1.00 97.50 106 VAL A N 1
ATOM 882 C CA . VAL A 1 106 ? -14.699 1.467 -0.236 1.00 97.50 106 VAL A CA 1
ATOM 883 C C . VAL A 1 106 ? -13.831 2.416 -1.049 1.00 97.50 106 VAL A C 1
ATOM 885 O O . VAL A 1 106 ? -13.654 2.261 -2.259 1.00 97.50 106 VAL A O 1
ATOM 888 N N . ILE A 1 107 ? -13.261 3.391 -0.351 1.00 97.81 107 ILE A N 1
ATOM 889 C CA . ILE A 1 107 ? -12.211 4.265 -0.865 1.00 97.81 107 ILE A CA 1
ATOM 890 C C . ILE A 1 107 ? -10.937 3.952 -0.089 1.00 97.81 107 ILE A C 1
ATOM 892 O O . ILE A 1 107 ? -10.965 3.911 1.139 1.00 97.81 107 ILE A O 1
ATOM 896 N N . ALA A 1 108 ? -9.828 3.732 -0.790 1.00 98.25 108 ALA A N 1
ATOM 897 C CA . ALA A 1 108 ? -8.526 3.495 -0.168 1.00 98.25 108 ALA A CA 1
ATOM 898 C C . ALA A 1 108 ? -7.630 4.725 -0.327 1.00 98.25 108 ALA A C 1
ATOM 900 O O . ALA A 1 108 ? -7.560 5.298 -1.416 1.00 98.25 108 ALA A O 1
ATOM 901 N N . VAL A 1 109 ? -6.964 5.126 0.755 1.00 98.44 109 VAL A N 1
ATOM 902 C CA . VAL A 1 109 ? -6.140 6.333 0.844 1.00 98.44 109 VAL A CA 1
ATOM 903 C C . VAL A 1 109 ? -4.787 5.990 1.460 1.00 98.44 109 VAL A C 1
ATOM 905 O O . VAL A 1 109 ? -4.686 5.806 2.669 1.00 98.44 109 VAL A O 1
ATOM 908 N N . GLY A 1 110 ? -3.737 5.940 0.652 1.00 97.69 110 GLY A N 1
ATOM 909 C CA . GLY A 1 110 ? -2.361 5.805 1.111 1.00 97.69 110 GLY A CA 1
ATOM 910 C C . GLY A 1 110 ? -1.807 7.161 1.528 1.00 97.69 110 GLY A C 1
ATOM 911 O O . GLY A 1 110 ? -1.823 8.105 0.741 1.00 97.69 110 GLY A O 1
ATOM 912 N N . ILE A 1 111 ? -1.312 7.266 2.759 1.00 97.69 111 ILE A N 1
ATOM 913 C CA . ILE A 1 111 ? -0.615 8.441 3.284 1.00 97.69 111 ILE A CA 1
ATOM 914 C C . ILE A 1 111 ? 0.865 8.093 3.351 1.00 97.69 111 ILE A C 1
ATOM 916 O O . ILE A 1 111 ? 1.305 7.341 4.224 1.00 97.69 111 ILE A O 1
ATOM 920 N N . GLY A 1 112 ? 1.622 8.610 2.396 1.00 94.00 112 GLY A N 1
ATOM 921 C CA . GLY A 1 112 ? 3.054 8.398 2.297 1.00 94.00 112 GLY A CA 1
ATOM 922 C C . GLY A 1 112 ? 3.828 9.697 2.185 1.00 94.00 112 GLY A C 1
ATOM 923 O O . GLY A 1 112 ? 3.328 10.794 2.449 1.00 94.00 112 GLY A O 1
ATOM 924 N N . TYR A 1 113 ? 5.070 9.557 1.753 1.00 91.38 113 TYR A N 1
ATOM 925 C CA . TYR A 1 113 ? 6.002 10.658 1.578 1.00 91.38 113 TYR A CA 1
ATOM 926 C C . TYR A 1 113 ? 6.392 10.762 0.105 1.00 91.38 113 TYR A C 1
ATOM 928 O O . TYR A 1 113 ? 6.566 9.727 -0.540 1.00 91.38 113 TYR A O 1
ATOM 936 N N . PRO A 1 114 ? 6.549 11.980 -0.440 1.00 87.56 114 PRO A N 1
ATOM 937 C CA . PRO A 1 114 ? 7.078 12.162 -1.783 1.00 87.56 114 PRO A CA 1
ATOM 938 C C . PRO A 1 114 ? 8.430 11.466 -1.958 1.00 87.56 114 PRO A C 1
ATOM 940 O O . PRO A 1 114 ? 9.266 11.498 -1.057 1.00 87.56 114 PRO A O 1
ATOM 943 N N . GLU A 1 115 ? 8.681 10.948 -3.158 1.00 75.50 115 GLU A N 1
ATOM 944 C CA . GLU A 1 115 ? 9.886 10.184 -3.525 1.00 75.50 115 GLU A CA 1
ATOM 945 C C . GLU A 1 115 ? 11.229 10.851 -3.186 1.00 75.50 115 GLU A C 1
ATOM 947 O O . GLU A 1 115 ? 12.244 10.175 -3.059 1.00 75.50 115 GLU A O 1
ATOM 952 N N . LYS A 1 116 ? 11.255 12.179 -3.026 1.00 78.06 116 LYS A N 1
ATOM 953 C CA . LYS A 1 116 ? 12.455 12.927 -2.619 1.00 78.06 116 LYS A CA 1
ATOM 954 C C . LYS A 1 116 ? 12.909 12.640 -1.182 1.00 78.06 116 LYS A C 1
ATOM 956 O O . LYS A 1 116 ? 14.001 13.063 -0.809 1.00 78.06 116 LYS A O 1
ATOM 961 N N . TYR A 1 117 ? 12.063 12.029 -0.355 1.00 83.31 117 TYR A N 1
ATOM 962 C CA . TYR A 1 117 ? 12.391 11.703 1.027 1.00 83.31 117 TYR A CA 1
ATOM 963 C C . TYR A 1 117 ? 12.871 10.258 1.153 1.00 83.31 117 TYR A C 1
ATOM 965 O O . TYR A 1 117 ? 12.309 9.345 0.555 1.00 83.31 117 TYR A O 1
ATOM 973 N N . ASP A 1 118 ? 13.853 10.040 2.027 1.00 81.69 118 ASP A N 1
ATOM 974 C CA . ASP A 1 118 ? 14.156 8.704 2.534 1.00 81.69 118 ASP A CA 1
ATOM 975 C C . ASP A 1 118 ? 12.991 8.244 3.421 1.00 81.69 118 ASP A C 1
ATOM 977 O O . ASP A 1 118 ? 12.873 8.651 4.582 1.00 81.69 118 ASP A O 1
ATOM 981 N N . ALA A 1 119 ? 12.127 7.407 2.847 1.00 81.38 119 ALA A N 1
ATOM 982 C CA . ALA A 1 119 ? 10.935 6.874 3.493 1.00 81.38 119 ALA A CA 1
ATOM 983 C C . ALA A 1 119 ? 11.236 6.151 4.816 1.00 81.38 119 ALA A C 1
ATOM 985 O O . ALA A 1 119 ? 10.423 6.216 5.735 1.00 81.38 119 ALA A O 1
ATOM 986 N N . GLY A 1 120 ? 12.398 5.497 4.939 1.00 81.94 120 GLY A N 1
ATOM 987 C CA . GLY A 1 120 ? 12.797 4.794 6.160 1.00 81.94 120 GLY A CA 1
ATOM 988 C C . GLY A 1 120 ? 13.093 5.747 7.316 1.00 81.94 120 GLY A C 1
ATOM 989 O O . GLY A 1 120 ? 12.836 5.414 8.471 1.00 81.94 120 GLY A O 1
ATOM 990 N N . ARG A 1 121 ? 13.574 6.959 7.014 1.00 87.88 121 ARG A N 1
ATOM 991 C CA . ARG A 1 121 ? 13.935 7.972 8.019 1.00 87.88 121 ARG A CA 1
ATOM 992 C C . ARG A 1 121 ? 12.821 8.976 8.287 1.00 87.88 121 ARG A C 1
ATOM 994 O O . ARG A 1 121 ? 12.530 9.262 9.446 1.00 87.88 121 ARG A O 1
ATOM 1001 N N . VAL A 1 122 ? 12.197 9.510 7.236 1.00 90.25 122 VAL A N 1
ATOM 1002 C CA . VAL A 1 122 ? 11.210 10.603 7.341 1.00 90.25 122 VAL A CA 1
ATOM 1003 C C . VAL A 1 122 ? 9.964 10.194 8.131 1.00 90.25 122 VAL A C 1
ATOM 1005 O O . VAL A 1 122 ? 9.357 11.032 8.788 1.00 90.25 122 VAL A O 1
ATOM 1008 N N . ARG A 1 123 ? 9.629 8.898 8.130 1.00 93.00 123 ARG A N 1
ATOM 1009 C CA . ARG A 1 123 ? 8.485 8.336 8.855 1.00 93.00 123 ARG A CA 1
ATOM 1010 C C . ARG A 1 123 ? 8.669 8.260 10.368 1.00 93.00 123 ARG A C 1
ATOM 1012 O O . ARG A 1 123 ? 7.684 8.188 11.094 1.00 93.00 123 ARG A O 1
ATOM 1019 N N . ILE A 1 124 ? 9.913 8.215 10.856 1.00 93.31 124 ILE A N 1
ATOM 1020 C CA . ILE A 1 124 ? 10.203 7.931 12.271 1.00 93.31 124 ILE A CA 1
ATOM 1021 C C . ILE A 1 124 ? 9.622 9.025 13.184 1.00 93.31 124 ILE A C 1
ATOM 1023 O O . ILE A 1 124 ? 8.940 8.678 14.153 1.00 93.31 124 ILE A O 1
ATOM 1027 N N . PRO A 1 125 ? 9.807 10.332 12.897 1.00 92.75 125 PRO A N 1
ATOM 1028 C CA . PRO A 1 125 ? 9.176 11.379 13.690 1.00 92.75 125 PRO A CA 1
ATOM 1029 C C . PRO A 1 125 ? 7.650 11.286 13.727 1.00 92.75 125 PRO A C 1
ATOM 1031 O O . PRO A 1 125 ? 7.077 11.481 14.790 1.00 92.75 125 PRO A O 1
ATOM 1034 N N . ASP A 1 126 ? 7.002 10.977 12.605 1.00 93.94 126 ASP A N 1
ATOM 1035 C CA . ASP A 1 126 ? 5.539 11.003 12.493 1.00 93.94 126 ASP A CA 1
ATOM 1036 C C . ASP A 1 126 ? 4.871 9.767 13.100 1.00 93.94 126 ASP A C 1
ATOM 1038 O O . ASP A 1 126 ? 3.837 9.876 13.754 1.00 93.94 126 ASP A O 1
ATOM 1042 N N . LEU A 1 127 ? 5.451 8.585 12.884 1.00 94.56 127 LEU A N 1
ATOM 1043 C CA . LEU A 1 127 ? 4.836 7.320 13.279 1.00 94.56 127 LEU A CA 1
ATOM 1044 C C . LEU A 1 127 ? 5.272 6.837 14.662 1.00 94.56 127 LEU A C 1
ATOM 1046 O O . LEU A 1 127 ? 4.544 6.049 15.253 1.00 94.56 127 LEU A O 1
ATOM 1050 N N . LEU A 1 128 ? 6.429 7.279 15.170 1.00 92.75 128 LEU A N 1
ATOM 1051 C CA . LEU A 1 128 ? 6.987 6.795 16.438 1.00 92.75 128 LEU A CA 1
ATOM 1052 C C . LEU A 1 128 ? 7.206 7.909 17.469 1.00 92.75 128 LEU A C 1
ATOM 1054 O O . LEU A 1 128 ? 6.756 7.783 18.601 1.00 92.75 128 LEU A O 1
ATOM 1058 N N . LEU A 1 129 ? 7.904 8.993 17.113 1.00 91.88 129 LEU A N 1
ATOM 1059 C CA . LEU A 1 129 ? 8.356 9.972 18.118 1.00 91.88 129 LEU A CA 1
ATOM 1060 C C . LEU A 1 129 ? 7.302 11.036 18.465 1.00 91.88 129 LEU A C 1
ATOM 1062 O O . LEU A 1 129 ? 7.211 11.451 19.615 1.00 91.88 129 LEU A O 1
ATOM 1066 N N . ASN A 1 130 ? 6.521 11.493 17.481 1.00 90.31 130 ASN A N 1
ATOM 1067 C CA . ASN A 1 130 ? 5.510 12.548 17.622 1.00 90.31 130 ASN A CA 1
ATOM 1068 C C . ASN A 1 130 ? 4.155 12.160 16.985 1.00 90.31 130 ASN A C 1
ATOM 1070 O O . ASN A 1 130 ? 3.600 12.942 16.199 1.00 90.31 130 ASN A O 1
ATOM 1074 N N . PRO A 1 131 ? 3.579 10.995 17.332 1.00 92.62 131 PRO A N 1
ATOM 1075 C CA . PRO A 1 131 ? 2.358 10.500 16.698 1.00 92.62 131 PRO A CA 1
ATOM 1076 C C . PRO A 1 131 ? 1.148 11.432 16.885 1.00 92.62 131 PRO A C 1
ATOM 1078 O O . PRO A 1 131 ? 0.304 11.536 15.998 1.00 92.62 131 PRO A O 1
ATOM 1081 N N . ASP A 1 132 ? 1.073 12.206 17.972 1.00 93.31 132 ASP A N 1
ATOM 1082 C CA . ASP A 1 132 ? -0.014 13.180 18.167 1.00 93.31 132 ASP A CA 1
ATOM 1083 C C . ASP A 1 132 ? -0.015 14.306 17.118 1.00 93.31 132 ASP A C 1
ATOM 1085 O O . ASP A 1 132 ? -1.077 14.724 16.644 1.00 93.31 132 ASP A O 1
ATOM 1089 N N . ASN A 1 133 ? 1.167 14.786 16.716 1.00 93.56 133 ASN A N 1
ATOM 1090 C CA . ASN A 1 133 ? 1.279 15.828 15.693 1.00 93.56 133 ASN A CA 1
ATOM 1091 C C . ASN A 1 133 ? 0.865 15.291 14.325 1.00 93.56 133 ASN A C 1
ATOM 1093 O O . ASN A 1 133 ? 0.113 15.955 13.607 1.00 93.56 133 ASN A O 1
ATOM 1097 N N . PHE A 1 134 ? 1.293 14.075 13.988 1.00 95.50 134 PHE A N 1
ATOM 1098 C CA . PHE A 1 134 ? 0.891 13.452 12.736 1.00 95.50 134 PHE A CA 1
ATOM 1099 C C . PHE A 1 134 ? -0.616 13.154 12.709 1.00 95.50 134 PHE A C 1
ATOM 1101 O O . PHE A 1 134 ? -1.291 13.496 11.739 1.00 95.50 134 PHE A O 1
ATOM 1108 N N . LEU A 1 135 ? -1.194 12.652 13.809 1.00 96.50 135 LEU A N 1
ATOM 1109 C CA . LEU A 1 135 ? -2.645 12.473 13.944 1.00 96.50 135 LEU A CA 1
ATOM 1110 C C . LEU A 1 135 ? -3.409 13.793 13.751 1.00 96.50 135 LEU A C 1
ATOM 1112 O O . LEU A 1 135 ? -4.452 13.821 13.090 1.00 96.50 135 LEU A O 1
ATOM 1116 N N . LYS A 1 136 ? -2.894 14.903 14.292 1.00 96.00 136 LYS A N 1
ATOM 1117 C CA . LYS A 1 136 ? -3.475 16.235 14.080 1.00 96.00 136 LYS A CA 1
ATOM 1118 C C . LYS A 1 136 ? -3.462 16.622 12.598 1.00 96.00 136 LYS A C 1
ATOM 1120 O O . LYS A 1 136 ? -4.505 17.040 12.096 1.00 96.00 136 LYS A O 1
ATOM 1125 N N . VAL A 1 137 ? -2.338 16.441 11.900 1.00 96.88 137 VAL A N 1
ATOM 1126 C CA . VAL A 1 137 ? -2.227 16.694 10.449 1.00 96.88 137 VAL A CA 1
ATOM 1127 C C . VAL A 1 137 ? -3.218 15.832 9.667 1.00 96.88 137 VAL A C 1
ATOM 1129 O O . VAL A 1 137 ? -3.945 16.350 8.814 1.00 96.88 137 VAL A O 1
ATOM 1132 N N . ILE A 1 138 ? -3.327 14.541 9.997 1.00 97.69 138 ILE A N 1
ATOM 1133 C CA . ILE A 1 138 ? -4.289 13.642 9.352 1.00 97.69 138 ILE A CA 1
ATOM 1134 C C . ILE A 1 138 ? -5.713 14.188 9.497 1.00 97.69 138 ILE A C 1
ATOM 1136 O O . ILE A 1 138 ? -6.429 14.322 8.506 1.00 97.69 138 ILE A O 1
ATOM 1140 N N . LYS A 1 139 ? -6.121 14.552 10.715 1.00 97.19 139 LYS A N 1
ATOM 1141 C CA . LYS A 1 139 ? -7.494 14.995 11.003 1.00 97.19 139 LYS A CA 1
ATOM 1142 C C . LYS A 1 139 ? -7.830 16.367 10.434 1.00 97.19 139 LYS A C 1
ATOM 1144 O O . LYS A 1 139 ? -8.961 16.583 10.010 1.00 97.19 139 LYS A O 1
ATOM 1149 N N . GLN A 1 140 ? -6.884 17.299 10.473 1.00 96.62 140 GLN A N 1
ATOM 1150 C CA . GLN A 1 140 ? -7.147 18.704 10.155 1.00 96.62 140 GLN A CA 1
ATOM 1151 C C . GLN A 1 140 ? -6.844 19.053 8.699 1.00 96.62 140 GLN A C 1
ATOM 1153 O O . GLN A 1 140 ? -7.419 20.006 8.178 1.00 96.62 140 GLN A O 1
ATOM 1158 N N . GLU A 1 141 ? -5.976 18.292 8.033 1.00 97.00 141 GLU A N 1
ATOM 1159 C CA . GLU A 1 141 ? -5.472 18.656 6.707 1.00 97.00 141 GLU A CA 1
ATOM 1160 C C . GLU A 1 141 ? -5.696 17.535 5.685 1.00 97.00 141 GLU A C 1
ATOM 1162 O O . GLU A 1 141 ? -6.271 17.791 4.623 1.00 97.00 141 GLU A O 1
ATOM 1167 N N . ILE A 1 142 ? -5.340 16.287 6.017 1.00 97.00 142 ILE A N 1
ATOM 1168 C CA . ILE A 1 142 ? -5.430 15.158 5.073 1.00 97.00 142 ILE A CA 1
ATOM 1169 C C . ILE A 1 142 ? -6.872 14.691 4.863 1.00 97.00 142 ILE A C 1
ATOM 1171 O O . ILE A 1 142 ? -7.340 14.679 3.724 1.00 97.00 142 ILE A O 1
ATOM 1175 N N . ILE A 1 143 ? -7.599 14.349 5.934 1.00 97.31 143 ILE A N 1
ATOM 1176 C CA . ILE A 1 143 ? -9.002 13.910 5.854 1.00 97.31 143 ILE A CA 1
ATOM 1177 C C . ILE A 1 143 ? -9.852 14.959 5.117 1.00 97.31 143 ILE A C 1
ATOM 1179 O O . ILE A 1 143 ? -10.490 14.594 4.129 1.00 97.31 143 ILE A O 1
ATOM 1183 N N . PRO A 1 144 ? -9.797 16.265 5.458 1.00 96.06 144 PRO A N 1
ATOM 1184 C CA . PRO A 1 144 ? -10.542 17.276 4.712 1.00 96.06 144 PRO A CA 1
ATOM 1185 C C . PRO A 1 144 ? -10.122 17.401 3.241 1.00 96.06 144 PRO A C 1
ATOM 1187 O O . PRO A 1 144 ? -10.959 17.704 2.393 1.00 96.06 144 PRO A O 1
ATOM 1190 N N . ALA A 1 145 ? -8.842 17.207 2.901 1.00 96.00 145 ALA A N 1
ATOM 1191 C CA . ALA A 1 145 ? -8.390 17.242 1.507 1.00 96.00 145 ALA A CA 1
ATOM 1192 C C . ALA A 1 145 ? -8.906 16.056 0.683 1.00 96.00 145 ALA A C 1
ATOM 1194 O O . ALA A 1 145 ? -9.235 16.235 -0.493 1.00 96.00 145 ALA A O 1
ATOM 1195 N N . VAL A 1 146 ? -8.993 14.881 1.302 1.00 95.19 146 VAL A N 1
ATOM 1196 C CA . VAL A 1 146 ? -9.581 13.672 0.719 1.00 95.19 146 VAL A CA 1
ATOM 1197 C C . VAL A 1 146 ? -11.088 13.852 0.539 1.00 95.19 146 VAL A C 1
ATOM 1199 O O . VAL A 1 146 ? -11.585 13.715 -0.573 1.00 95.19 146 VAL A O 1
ATOM 1202 N N . GLU A 1 147 ? -11.810 14.261 1.584 1.00 93.06 147 GLU A N 1
ATOM 1203 C CA . GLU A 1 147 ? -13.278 14.400 1.571 1.00 93.06 147 GLU A CA 1
ATOM 1204 C C . GLU A 1 147 ? -13.787 15.522 0.652 1.00 93.06 147 GLU A C 1
ATOM 1206 O O . GLU A 1 147 ? -14.951 15.535 0.268 1.00 93.06 147 GLU A O 1
ATOM 1211 N N . ARG A 1 148 ? -12.921 16.447 0.218 1.00 92.94 148 ARG A N 1
ATOM 1212 C CA . ARG A 1 148 ? -13.256 17.394 -0.860 1.00 92.94 148 ARG A CA 1
ATOM 1213 C C . ARG A 1 148 ? -13.289 16.760 -2.253 1.00 92.94 148 ARG A C 1
ATOM 1215 O O . ARG A 1 148 ? -13.863 17.354 -3.161 1.00 92.94 148 ARG A O 1
ATOM 1222 N N . ARG A 1 149 ? -12.635 15.612 -2.444 1.00 91.38 149 ARG A N 1
ATOM 1223 C CA . ARG A 1 149 ? -12.525 14.910 -3.737 1.00 91.38 149 ARG A CA 1
ATOM 1224 C C . ARG A 1 149 ? -13.507 13.753 -3.862 1.00 91.38 149 ARG A C 1
ATOM 1226 O O . ARG A 1 149 ? -13.873 13.379 -4.969 1.00 91.38 149 ARG A O 1
ATOM 1233 N N . ILE A 1 150 ? -13.921 13.192 -2.731 1.00 87.75 150 ILE A N 1
ATOM 1234 C CA . ILE A 1 150 ? -14.720 11.971 -2.657 1.00 87.75 150 ILE A CA 1
ATOM 1235 C C . ILE A 1 150 ? -15.829 12.075 -1.620 1.00 87.75 150 ILE A C 1
ATOM 1237 O O . ILE A 1 150 ? -15.720 12.804 -0.640 1.00 87.75 150 ILE A O 1
ATOM 1241 N N . ASN A 1 151 ? -16.867 11.260 -1.790 1.00 83.69 151 ASN A N 1
ATOM 1242 C CA . ASN A 1 151 ? -18.014 11.235 -0.892 1.00 83.69 151 ASN A CA 1
ATOM 1243 C C . ASN A 1 151 ? -17.911 10.082 0.131 1.00 83.69 151 ASN A C 1
ATOM 1245 O O . ASN A 1 151 ? -18.656 9.099 0.074 1.00 83.69 151 ASN A O 1
ATOM 1249 N N . GLY A 1 152 ? -16.922 10.179 1.025 1.00 90.75 152 GLY A N 1
ATOM 1250 C CA . GLY A 1 152 ? -16.663 9.200 2.088 1.00 90.75 152 GLY A CA 1
ATOM 1251 C C . GLY A 1 152 ? -17.610 9.345 3.285 1.00 90.75 152 GLY A C 1
ATOM 1252 O O . GLY A 1 152 ? -18.107 10.432 3.562 1.00 90.75 152 GLY A O 1
ATOM 1253 N N . ASP A 1 153 ? -17.860 8.252 4.010 1.00 95.12 153 ASP A N 1
ATOM 1254 C CA . ASP A 1 153 ? -18.625 8.264 5.260 1.00 95.12 153 ASP A CA 1
ATOM 1255 C C . ASP A 1 153 ? -17.729 8.708 6.431 1.00 95.12 153 ASP A C 1
ATOM 1257 O O . ASP A 1 153 ? -16.858 7.942 6.869 1.00 95.12 153 ASP A O 1
ATOM 1261 N N . PRO A 1 154 ? -17.962 9.897 7.019 1.00 93.88 154 PRO A N 1
ATOM 1262 C CA . PRO A 1 154 ? -17.167 10.385 8.138 1.00 93.88 154 PRO A CA 1
ATOM 1263 C C . PRO A 1 154 ? -17.311 9.534 9.410 1.00 93.88 154 PRO A C 1
ATOM 1265 O O . PRO A 1 154 ? -16.556 9.730 10.362 1.00 93.88 154 PRO A O 1
ATOM 1268 N N . LYS A 1 155 ? -18.277 8.607 9.460 1.00 95.06 155 LYS A N 1
ATOM 1269 C CA . LYS A 1 155 ? -18.501 7.675 10.575 1.00 95.06 155 LYS A CA 1
ATOM 1270 C C . LYS A 1 155 ? -17.883 6.297 10.339 1.00 95.06 155 LYS A C 1
ATOM 1272 O O . LYS A 1 155 ? -17.925 5.473 11.249 1.00 95.06 155 LYS A O 1
ATOM 1277 N N . LYS A 1 156 ? -17.317 6.035 9.155 1.00 96.31 156 LYS A N 1
ATOM 1278 C CA . LYS A 1 156 ? -16.682 4.757 8.796 1.00 96.31 156 LYS A CA 1
ATOM 1279 C C . LYS A 1 156 ? -15.303 4.963 8.177 1.00 96.31 156 LYS A C 1
ATOM 1281 O O . LYS A 1 156 ? -15.005 4.475 7.088 1.00 96.31 156 LYS A O 1
ATOM 1286 N N . ARG A 1 157 ? -14.441 5.664 8.914 1.00 98.25 157 ARG A N 1
ATOM 1287 C CA . ARG A 1 157 ? -13.008 5.725 8.615 1.00 98.25 157 ARG A CA 1
ATOM 1288 C C . ARG A 1 157 ? -12.284 4.584 9.321 1.00 98.25 157 ARG A C 1
ATOM 1290 O O . ARG A 1 157 ? -12.485 4.372 10.518 1.00 98.25 157 ARG A O 1
ATOM 1297 N N . ILE A 1 158 ? -11.451 3.868 8.585 1.00 98.75 158 ILE A N 1
ATOM 1298 C CA . ILE A 1 158 ? -10.587 2.800 9.085 1.00 98.75 158 ILE A CA 1
ATOM 1299 C C . ILE A 1 158 ? -9.151 3.254 8.871 1.00 98.75 158 ILE A C 1
ATOM 1301 O O . ILE A 1 158 ? -8.855 3.809 7.817 1.00 98.75 158 ILE A O 1
ATOM 1305 N N . ILE A 1 159 ? -8.273 3.039 9.845 1.00 98.88 159 ILE A N 1
ATOM 1306 C CA . ILE A 1 159 ? -6.840 3.284 9.682 1.00 98.88 159 ILE A CA 1
ATOM 1307 C C . ILE A 1 159 ? -6.054 1.980 9.784 1.00 98.88 159 ILE A C 1
ATOM 1309 O O . ILE A 1 159 ? -6.325 1.150 10.651 1.00 98.88 159 ILE A O 1
ATOM 1313 N N . PHE A 1 160 ? -5.090 1.816 8.885 1.00 98.88 160 PHE A N 1
ATOM 1314 C CA . PHE A 1 160 ? -4.187 0.684 8.804 1.00 98.88 160 PHE A CA 1
ATOM 1315 C C . PHE A 1 160 ? -2.725 1.123 8.834 1.00 98.88 160 PHE A C 1
ATOM 1317 O O . PHE A 1 160 ? -2.361 2.137 8.239 1.00 98.88 160 PHE A O 1
ATOM 1324 N N . GLY A 1 161 ? -1.880 0.311 9.461 1.00 98.19 161 GLY A N 1
ATOM 1325 C CA . GLY A 1 161 ? -0.432 0.459 9.424 1.00 98.19 161 GLY A CA 1
ATOM 1326 C C . GLY A 1 161 ? 0.267 -0.833 9.833 1.00 98.19 161 GLY A C 1
ATOM 1327 O O . GLY A 1 161 ? -0.338 -1.683 10.486 1.00 98.19 161 GLY A O 1
ATOM 1328 N N . ALA A 1 162 ? 1.542 -0.986 9.453 1.00 96.12 162 ALA A N 1
ATOM 1329 C CA . ALA A 1 162 ? 2.375 -2.059 10.001 1.00 96.12 162 ALA A CA 1
ATOM 1330 C C . ALA A 1 162 ? 3.722 -1.573 10.531 1.00 96.12 162 ALA A C 1
ATOM 1332 O O . ALA A 1 162 ? 4.185 -0.503 10.125 1.00 96.12 162 ALA A O 1
ATOM 1333 N N . SER A 1 163 ? 4.348 -2.349 11.419 1.00 95.38 163 SER A N 1
ATOM 1334 C CA . SER A 1 163 ? 5.613 -1.984 12.070 1.00 95.38 163 SER A CA 1
ATOM 1335 C C . SER A 1 163 ? 5.468 -0.656 12.830 1.00 95.38 163 SER A C 1
ATOM 1337 O O . SER A 1 163 ? 4.561 -0.525 13.660 1.00 95.38 163 SER A O 1
ATOM 1339 N N . LEU A 1 164 ? 6.253 0.386 12.514 1.00 95.56 164 LEU A N 1
ATOM 1340 C CA . LEU A 1 164 ? 6.030 1.731 13.077 1.00 95.56 164 LEU A CA 1
ATOM 1341 C C . LEU A 1 164 ? 4.644 2.297 12.709 1.00 95.56 164 LEU A C 1
ATOM 1343 O O . LEU A 1 164 ? 4.057 3.051 13.475 1.00 95.56 164 LEU A O 1
ATOM 1347 N N . GLY A 1 165 ? 4.080 1.921 11.560 1.00 97.00 165 GLY A N 1
ATOM 1348 C CA . GLY A 1 165 ? 2.694 2.249 11.218 1.00 97.00 165 GLY A CA 1
ATOM 1349 C C . GLY A 1 165 ? 1.689 1.534 12.127 1.00 97.00 165 GLY A C 1
ATOM 1350 O O . GLY A 1 165 ? 0.678 2.117 12.505 1.00 97.00 165 GLY A O 1
ATOM 1351 N N . GLY A 1 166 ? 1.984 0.296 12.536 1.00 97.62 166 GLY A N 1
ATOM 1352 C CA . GLY A 1 166 ? 1.178 -0.461 13.500 1.00 97.62 166 GLY A CA 1
ATOM 1353 C C . GLY A 1 166 ? 1.255 0.141 14.906 1.00 97.62 166 GLY A C 1
ATOM 1354 O O . GLY A 1 166 ? 0.236 0.247 15.593 1.00 97.62 166 GLY A O 1
ATOM 1355 N N . HIS A 1 167 ? 2.437 0.634 15.299 1.00 97.44 167 HIS A N 1
ATOM 1356 C CA . HIS A 1 167 ? 2.605 1.470 16.492 1.00 97.44 167 HIS A CA 1
ATOM 1357 C C . HIS A 1 167 ? 1.703 2.705 16.426 1.00 97.44 167 HIS A C 1
ATOM 1359 O O . HIS A 1 167 ? 0.910 2.937 17.338 1.00 97.44 167 HIS A O 1
ATOM 1365 N N . PHE A 1 168 ? 1.779 3.464 15.328 1.00 97.62 168 PHE A N 1
ATOM 1366 C CA . PHE A 1 168 ? 0.963 4.658 15.133 1.00 97.62 168 PHE A CA 1
ATOM 1367 C C . PHE A 1 168 ? -0.533 4.345 15.235 1.00 97.62 168 PHE A C 1
ATOM 1369 O O . PHE A 1 168 ? -1.242 5.005 15.987 1.00 97.62 168 PHE A O 1
ATOM 1376 N N . VAL A 1 169 ? -1.023 3.306 14.552 1.00 98.31 169 VAL A N 1
ATOM 1377 C CA . VAL A 1 169 ? -2.432 2.882 14.640 1.00 98.31 169 VAL A CA 1
ATOM 1378 C C . VAL A 1 169 ? -2.836 2.552 16.077 1.00 98.31 169 VAL A C 1
ATOM 1380 O O . VAL A 1 169 ? -3.899 2.987 16.523 1.00 98.31 169 VAL A O 1
ATOM 1383 N N . THR A 1 170 ? -1.980 1.840 16.813 1.00 97.62 170 THR A N 1
ATOM 1384 C CA . THR A 1 170 ? -2.214 1.504 18.224 1.00 97.62 170 THR A CA 1
ATOM 1385 C C . THR A 1 170 ? -2.294 2.766 19.085 1.00 97.62 170 THR A C 1
ATOM 1387 O O . THR A 1 170 ? -3.224 2.915 19.880 1.00 97.62 170 THR A O 1
ATOM 1390 N N . HIS A 1 171 ? -1.377 3.718 18.883 1.00 96.38 171 HIS A N 1
ATOM 1391 C CA . HIS A 1 171 ? -1.407 5.025 19.543 1.00 96.38 171 HIS A CA 1
ATOM 1392 C C . HIS A 1 171 ? -2.702 5.784 19.237 1.00 96.38 171 HIS A C 1
ATOM 1394 O O . HIS A 1 171 ? -3.381 6.230 20.161 1.00 96.38 171 HIS A O 1
ATOM 1400 N N . VAL A 1 172 ? -3.085 5.892 17.959 1.00 96.94 172 VAL A N 1
ATOM 1401 C CA . VAL A 1 172 ? -4.307 6.598 17.540 1.00 96.94 172 VAL A CA 1
ATOM 1402 C C . VAL A 1 172 ? -5.547 5.952 18.156 1.00 96.94 172 VAL A C 1
ATOM 1404 O O . VAL A 1 172 ? -6.410 6.676 18.651 1.00 96.94 172 VAL A O 1
ATOM 1407 N N . PHE A 1 173 ? -5.634 4.618 18.175 1.00 96.69 173 PHE A N 1
ATOM 1408 C CA . PHE A 1 173 ? -6.725 3.895 18.835 1.00 96.69 173 PHE A CA 1
ATOM 1409 C C . PHE A 1 173 ? -6.838 4.283 20.311 1.00 96.69 173 PHE A C 1
ATOM 1411 O O . PHE A 1 173 ? -7.911 4.701 20.761 1.00 96.69 173 PHE A O 1
ATOM 1418 N N . LEU A 1 174 ? -5.739 4.156 21.058 1.00 94.94 174 LEU A N 1
ATOM 1419 C CA . LEU A 1 174 ? -5.718 4.432 22.491 1.00 94.94 174 LEU A CA 1
ATOM 1420 C C . LEU A 1 174 ? -6.063 5.897 22.776 1.00 94.94 174 LEU A C 1
ATOM 1422 O O . LEU A 1 174 ? -6.917 6.183 23.620 1.00 94.94 174 LEU A O 1
ATOM 1426 N N . LYS A 1 175 ? -5.458 6.819 22.020 1.00 94.31 175 LYS A N 1
ATOM 1427 C CA . LYS A 1 175 ? -5.654 8.262 22.163 1.00 94.31 175 LYS A CA 1
ATOM 1428 C C . LYS A 1 175 ? -7.092 8.676 21.867 1.00 94.31 175 LYS A C 1
ATOM 1430 O O . LYS A 1 175 ? -7.730 9.300 22.713 1.00 94.31 175 LYS A O 1
ATOM 1435 N N . ASN A 1 176 ? -7.631 8.279 20.716 1.00 94.75 176 ASN A N 1
ATOM 1436 C CA . ASN A 1 176 ? -9.012 8.588 20.343 1.00 94.75 176 ASN A CA 1
ATOM 1437 C C . ASN A 1 176 ? -10.016 7.985 21.333 1.00 94.75 176 ASN A C 1
ATOM 1439 O O . ASN A 1 176 ? -10.991 8.642 21.695 1.00 94.75 176 ASN A O 1
ATOM 1443 N N . SER A 1 177 ? -9.766 6.762 21.812 1.00 93.25 177 SER A N 1
ATOM 1444 C CA . SER A 1 177 ? -10.651 6.094 22.773 1.00 93.25 177 SER A CA 1
ATOM 1445 C C . SER A 1 177 ? -10.692 6.818 24.123 1.00 93.25 177 SER A C 1
ATOM 1447 O O . SER A 1 177 ? -11.772 6.984 24.694 1.00 93.25 177 SER A O 1
ATOM 1449 N N . LEU A 1 178 ? -9.546 7.297 24.619 1.00 92.44 178 LEU A N 1
ATOM 1450 C CA . LEU A 1 178 ? -9.471 8.081 25.857 1.00 92.44 178 LEU A CA 1
ATOM 1451 C C . LEU A 1 178 ? -10.070 9.485 25.702 1.00 92.44 178 LEU A C 1
ATOM 1453 O O . LEU A 1 178 ? -10.805 9.937 26.583 1.00 92.44 178 LEU A O 1
ATOM 1457 N N . ASP A 1 179 ? -9.818 10.142 24.570 1.00 92.81 179 ASP A N 1
ATOM 1458 C CA . ASP A 1 179 ? -10.319 11.490 24.277 1.00 92.81 179 ASP A CA 1
ATOM 1459 C C . ASP A 1 179 ? -11.796 11.502 23.834 1.00 92.81 179 ASP A C 1
ATOM 1461 O O . ASP A 1 179 ? -12.397 12.571 23.707 1.00 92.81 179 ASP A O 1
ATOM 1465 N N . LYS A 1 180 ? -12.403 10.324 23.613 1.00 90.88 180 LYS A N 1
ATOM 1466 C CA . LYS A 1 180 ? -13.734 10.142 22.995 1.00 90.88 180 LYS A CA 1
ATOM 1467 C C . LYS A 1 180 ? -13.843 10.800 21.618 1.00 90.88 180 LYS A C 1
ATOM 1469 O O . LYS A 1 180 ? -14.900 11.307 21.229 1.00 90.88 180 LYS A O 1
ATOM 1474 N N . ASP A 1 181 ? -12.742 10.775 20.887 1.00 92.62 181 ASP A N 1
ATOM 1475 C CA . ASP A 1 181 ? -12.659 11.264 19.527 1.00 92.62 181 ASP A CA 1
ATOM 1476 C C . ASP A 1 181 ? -13.085 10.166 18.547 1.00 92.62 181 ASP A C 1
ATOM 1478 O O . ASP A 1 181 ? -12.565 9.054 18.576 1.00 92.62 181 ASP A O 1
ATOM 1482 N N . ASN A 1 182 ? -14.032 10.472 17.662 1.00 90.62 182 ASN A N 1
ATOM 1483 C CA . ASN A 1 182 ? -14.569 9.514 16.693 1.00 90.62 182 ASN A CA 1
ATOM 1484 C C . ASN A 1 182 ? -13.975 9.717 15.289 1.00 90.62 182 ASN A C 1
ATOM 1486 O O . ASN A 1 182 ? -14.659 9.487 14.292 1.00 90.62 182 ASN A O 1
ATOM 1490 N N . ALA A 1 183 ? -12.724 10.184 15.193 1.00 94.50 183 ALA A N 1
ATOM 1491 C CA . ALA A 1 183 ? -12.033 10.363 13.915 1.00 94.50 183 ALA A CA 1
ATOM 1492 C C . ALA A 1 183 ? -11.978 9.067 13.092 1.00 94.50 183 ALA A C 1
ATOM 1494 O O . ALA A 1 183 ? -12.203 9.110 11.880 1.00 94.50 183 ALA A O 1
ATOM 1495 N N . PHE A 1 184 ? -11.736 7.933 13.759 1.00 97.81 184 PHE A N 1
ATOM 1496 C CA . PHE A 1 184 ? -11.719 6.601 13.160 1.00 97.81 184 PHE A CA 1
ATOM 1497 C C . PHE A 1 184 ? -12.647 5.649 13.912 1.00 97.81 184 PHE A C 1
ATOM 1499 O O . PHE A 1 184 ? -12.708 5.639 15.141 1.00 97.81 184 PHE A O 1
ATOM 1506 N N . TRP A 1 185 ? -13.354 4.838 13.136 1.00 97.31 185 TRP A N 1
ATOM 1507 C CA . TRP A 1 185 ? -14.253 3.785 13.597 1.00 97.31 185 TRP A CA 1
ATOM 1508 C C . TRP A 1 185 ? -13.542 2.428 13.705 1.00 97.31 185 TRP A C 1
ATOM 1510 O O . TRP A 1 185 ? -13.876 1.622 14.578 1.00 97.31 185 TRP A O 1
ATOM 1520 N N . GLY A 1 186 ? -12.558 2.190 12.831 1.00 98.19 186 GLY A N 1
ATOM 1521 C CA . GLY A 1 186 ? -11.791 0.950 12.765 1.00 98.19 186 GLY A CA 1
ATOM 1522 C C . GLY A 1 186 ? -10.278 1.172 12.770 1.00 98.19 186 GLY A C 1
ATOM 1523 O O . GLY A 1 186 ? -9.787 2.143 12.195 1.00 98.19 186 GLY A O 1
ATOM 1524 N N . TYR A 1 187 ? -9.551 0.248 13.387 1.00 98.69 187 TYR A N 1
ATOM 1525 C CA . TYR A 1 187 ? -8.100 0.272 13.547 1.00 98.69 187 TYR A CA 1
ATOM 1526 C C . TYR A 1 187 ? -7.550 -1.112 13.209 1.00 98.69 187 TYR A C 1
ATOM 1528 O O . TYR A 1 187 ? -7.968 -2.100 13.809 1.00 98.69 187 TYR A O 1
ATOM 1536 N N . ILE A 1 188 ? -6.641 -1.191 12.243 1.00 98.88 188 ILE A N 1
ATOM 1537 C CA . ILE A 1 188 ? -6.019 -2.444 11.813 1.00 98.88 188 ILE A CA 1
ATOM 1538 C C . ILE A 1 188 ? -4.497 -2.280 11.914 1.00 98.88 188 ILE A C 1
ATOM 1540 O O . ILE A 1 188 ? -3.922 -1.423 11.248 1.00 98.88 188 ILE A O 1
ATOM 1544 N N . GLY A 1 189 ? -3.834 -3.066 12.755 1.00 98.44 189 GLY A N 1
ATOM 1545 C CA . GLY A 1 189 ? -2.392 -2.962 12.992 1.00 98.44 189 GLY A CA 1
ATOM 1546 C C . GLY A 1 189 ? -1.685 -4.290 12.760 1.00 98.44 189 GLY A C 1
ATOM 1547 O O . GLY A 1 189 ? -2.012 -5.274 13.412 1.00 98.44 189 GLY A O 1
ATOM 1548 N N . SER A 1 190 ? -0.702 -4.309 11.862 1.00 97.81 190 SER A N 1
ATOM 1549 C CA . SER A 1 190 ? 0.197 -5.457 11.671 1.00 97.81 190 SER A CA 1
ATOM 1550 C C . SER A 1 190 ? 1.541 -5.211 12.347 1.00 97.81 190 SER A C 1
ATOM 1552 O O . SER A 1 190 ? 2.074 -4.101 12.291 1.00 97.81 190 SER A O 1
ATOM 1554 N N . SER A 1 191 ? 2.064 -6.234 13.011 1.00 97.31 191 SER A N 1
ATOM 1555 C CA . SER A 1 191 ? 3.333 -6.236 13.738 1.00 97.31 191 SER A CA 1
ATOM 1556 C C . SER A 1 191 ? 3.624 -4.907 14.448 1.00 97.31 191 SER A C 1
ATOM 1558 O O . SER A 1 191 ? 4.640 -4.272 14.146 1.00 97.31 191 SER A O 1
ATOM 1560 N N . PRO A 1 192 ? 2.721 -4.381 15.306 1.00 97.31 192 PRO A N 1
ATOM 1561 C CA . PRO A 1 192 ? 2.972 -3.114 15.981 1.00 97.31 192 PRO A CA 1
ATOM 1562 C C . PRO A 1 192 ? 4.313 -3.129 16.725 1.00 97.31 192 PRO A C 1
ATOM 1564 O O . PRO A 1 192 ? 4.559 -4.000 17.559 1.00 97.31 192 PRO A O 1
ATOM 1567 N N . TYR A 1 193 ? 5.171 -2.142 16.455 1.00 95.94 193 TYR A N 1
ATOM 1568 C CA . TYR A 1 193 ? 6.422 -1.975 17.197 1.00 95.94 193 TYR A CA 1
ATOM 1569 C C . TYR A 1 193 ? 6.168 -1.216 18.509 1.00 95.94 193 TYR A C 1
ATOM 1571 O O . TYR A 1 193 ? 6.047 0.012 18.533 1.00 95.94 193 TYR A O 1
ATOM 1579 N N . LEU A 1 194 ? 6.040 -1.939 19.622 1.00 94.94 194 LEU A N 1
ATOM 1580 C CA . LEU A 1 194 ? 5.541 -1.369 20.884 1.00 94.94 194 LEU A CA 1
ATOM 1581 C C . LEU A 1 194 ? 6.635 -0.919 21.867 1.00 94.94 194 LEU A C 1
ATOM 1583 O O . LEU A 1 194 ? 6.312 -0.343 22.904 1.00 94.94 194 LEU A O 1
ATOM 1587 N N . LEU A 1 195 ? 7.915 -1.118 21.531 1.00 88.94 195 LEU A N 1
ATOM 1588 C CA . LEU A 1 195 ? 9.066 -0.832 22.403 1.00 88.94 195 LEU A CA 1
ATOM 1589 C C . LEU A 1 195 ? 9.779 0.507 22.121 1.00 88.94 195 LEU A C 1
ATOM 1591 O O . LEU A 1 195 ? 10.864 0.763 22.641 1.00 88.94 195 LEU A O 1
ATOM 1595 N N . GLY A 1 196 ? 9.209 1.377 21.284 1.00 74.75 196 GLY A N 1
ATOM 1596 C CA . GLY A 1 196 ? 9.850 2.638 20.897 1.00 74.75 196 GLY A CA 1
ATOM 1597 C C . GLY A 1 196 ? 10.074 3.644 22.045 1.00 74.75 196 GLY A C 1
ATOM 1598 O O . GLY A 1 196 ? 9.393 3.592 23.072 1.00 74.75 196 GLY A O 1
ATOM 1599 N N . PRO A 1 197 ? 11.003 4.609 21.887 1.00 64.06 197 PRO A N 1
ATOM 1600 C CA . PRO A 1 197 ? 11.263 5.636 22.897 1.00 64.06 197 PRO A CA 1
ATOM 1601 C C . PRO A 1 197 ? 9.996 6.428 23.231 1.00 64.06 197 PRO A C 1
ATOM 1603 O O . PRO A 1 197 ? 9.331 6.946 22.339 1.00 64.06 197 PRO A O 1
ATOM 1606 N N . GLY A 1 198 ? 9.666 6.540 24.519 1.00 57.69 198 GLY A N 1
ATOM 1607 C CA . GLY A 1 198 ? 8.459 7.246 24.958 1.00 57.69 198 GLY A CA 1
ATOM 1608 C C . GLY A 1 198 ? 7.153 6.468 24.757 1.00 57.69 198 GLY A C 1
ATOM 1609 O O . GLY A 1 198 ? 6.089 7.039 25.000 1.00 57.69 198 GLY A O 1
ATOM 1610 N N . ALA A 1 199 ? 7.211 5.186 24.367 1.00 60.66 199 ALA A N 1
ATOM 1611 C CA . ALA A 1 199 ? 6.044 4.321 24.233 1.00 60.66 199 ALA A CA 1
ATOM 1612 C C . ALA A 1 199 ? 5.356 4.112 25.589 1.00 60.66 199 ALA A C 1
ATOM 1614 O O . ALA A 1 199 ? 5.621 3.172 26.335 1.00 60.66 199 ALA A O 1
ATOM 1615 N N . LYS A 1 200 ? 4.394 4.985 25.883 1.00 81.56 200 LYS A N 1
ATOM 1616 C CA . LYS A 1 200 ? 3.434 4.811 26.976 1.00 81.56 200 LYS A CA 1
ATOM 1617 C C . LYS A 1 200 ? 2.292 3.875 26.592 1.00 81.56 200 LYS A C 1
ATOM 1619 O O . LYS A 1 200 ? 1.312 3.805 27.320 1.00 81.56 200 LYS A O 1
ATOM 1624 N N . VAL A 1 201 ? 2.408 3.137 25.482 1.00 90.50 201 VAL A N 1
ATOM 1625 C CA . VAL A 1 201 ? 1.335 2.297 24.926 1.00 90.50 201 VAL A CA 1
ATOM 1626 C C . VAL A 1 201 ? 0.731 1.392 25.996 1.00 90.50 201 VAL A C 1
ATOM 1628 O O . VAL A 1 201 ? -0.482 1.396 26.172 1.00 90.50 201 VAL A O 1
ATOM 1631 N N . PHE A 1 202 ? 1.553 0.690 26.781 1.00 93.25 202 PHE A N 1
ATOM 1632 C CA . PHE A 1 202 ? 1.056 -0.191 27.841 1.00 93.25 202 PHE A CA 1
ATOM 1633 C C . PHE A 1 202 ? 0.402 0.560 29.006 1.00 93.25 202 PHE A C 1
ATOM 1635 O O . PHE A 1 202 ? -0.584 0.089 29.569 1.00 93.25 202 PHE A O 1
ATOM 1642 N N . GLU A 1 203 ? 0.933 1.723 29.388 1.00 93.12 203 GLU A N 1
ATOM 1643 C CA . GLU A 1 203 ? 0.348 2.568 30.436 1.00 93.12 203 GLU A CA 1
ATOM 1644 C C . GLU A 1 203 ? -1.004 3.127 29.991 1.00 93.12 203 GLU A C 1
ATOM 1646 O O . GLU A 1 203 ? -1.985 3.030 30.724 1.00 93.12 203 GLU A O 1
ATOM 1651 N N . THR A 1 204 ? -1.075 3.642 28.766 1.00 93.25 204 THR A N 1
ATOM 1652 C CA . THR A 1 204 ? -2.287 4.175 28.143 1.00 93.25 204 THR A CA 1
ATOM 1653 C C . THR A 1 204 ? -3.320 3.075 27.897 1.00 93.25 204 THR A C 1
ATOM 1655 O O . THR A 1 204 ? -4.506 3.288 28.142 1.00 93.25 204 THR A O 1
ATOM 1658 N N . ALA A 1 205 ? -2.893 1.876 27.490 1.00 93.75 205 ALA A N 1
ATOM 1659 C CA . ALA A 1 205 ? -3.764 0.710 27.371 1.00 93.75 205 ALA A CA 1
ATOM 1660 C C . ALA A 1 205 ? -4.337 0.304 28.733 1.00 93.75 205 ALA A C 1
ATOM 1662 O O . ALA A 1 205 ? -5.544 0.109 28.838 1.00 93.75 205 ALA A O 1
ATOM 1663 N N . ARG A 1 206 ? -3.516 0.268 29.795 1.00 93.00 206 ARG A N 1
ATOM 1664 C CA . ARG A 1 206 ? -3.985 0.030 31.173 1.00 93.00 206 ARG A CA 1
ATOM 1665 C C . ARG A 1 206 ? -4.915 1.136 31.673 1.00 93.00 206 ARG A C 1
ATOM 1667 O O . ARG A 1 206 ? -5.888 0.851 32.371 1.00 93.00 206 ARG A O 1
ATOM 1674 N N . GLU A 1 207 ? -4.657 2.390 31.309 1.00 92.62 207 GLU A N 1
ATOM 1675 C CA . GLU A 1 207 ? -5.570 3.488 31.617 1.00 92.62 207 GLU A CA 1
ATOM 1676 C C . GLU A 1 207 ? -6.926 3.258 30.943 1.00 92.62 207 GLU A C 1
ATOM 1678 O O . GLU A 1 207 ? -7.949 3.296 31.629 1.00 92.62 207 GLU A O 1
ATOM 1683 N N . LEU A 1 208 ? -6.944 2.991 29.634 1.00 90.88 208 LEU A N 1
ATOM 1684 C CA . LEU A 1 208 ? -8.167 2.733 28.874 1.00 90.88 208 LEU A CA 1
ATOM 1685 C C . LEU A 1 208 ? -8.933 1.535 29.445 1.00 90.88 208 LEU A C 1
ATOM 1687 O O . LEU A 1 208 ? -10.122 1.654 29.736 1.00 90.88 208 LEU A O 1
ATOM 1691 N N . ALA A 1 209 ? -8.226 0.431 29.681 1.00 89.06 209 ALA A N 1
ATOM 1692 C CA . ALA A 1 209 ? -8.694 -0.795 30.320 1.00 89.06 209 ALA A CA 1
ATOM 1693 C C . ALA A 1 209 ? -9.404 -0.547 31.661 1.00 89.06 209 ALA A C 1
ATOM 1695 O O . ALA A 1 209 ? -10.443 -1.139 31.959 1.00 89.06 209 ALA A O 1
ATOM 1696 N N . SER A 1 210 ? -8.872 0.382 32.462 1.00 87.94 210 SER A N 1
ATOM 1697 C CA . SER A 1 210 ? -9.434 0.734 33.770 1.00 87.94 210 SER A CA 1
ATOM 1698 C C . SER A 1 210 ? -10.723 1.565 33.693 1.00 87.94 210 SER A C 1
ATOM 1700 O O . SER A 1 210 ? -11.458 1.661 34.685 1.00 87.94 210 SER A O 1
ATOM 1702 N N . LYS A 1 211 ? -11.029 2.187 32.543 1.00 81.88 211 LYS A N 1
ATOM 1703 C CA . LYS A 1 211 ? -12.228 3.022 32.399 1.00 81.88 211 LYS A CA 1
ATOM 1704 C C . LYS A 1 211 ? -13.478 2.144 32.355 1.00 81.88 211 LYS A C 1
ATOM 1706 O O . LYS A 1 211 ? -13.573 1.161 31.629 1.00 81.88 211 LYS A O 1
ATOM 1711 N N . LYS A 1 212 ? -14.517 2.578 33.069 1.00 73.06 212 LYS A N 1
ATOM 1712 C CA . LYS A 1 212 ? -15.879 2.060 32.895 1.00 73.06 212 LYS A CA 1
ATOM 1713 C C . LYS A 1 212 ? -16.569 2.919 31.841 1.00 73.06 212 LYS A C 1
ATOM 1715 O O . LYS A 1 212 ? -16.941 4.056 32.125 1.00 73.06 212 LYS A O 1
ATOM 1720 N N . GLY A 1 213 ? -16.701 2.414 30.618 1.00 72.00 213 GLY A N 1
ATOM 1721 C CA . GLY A 1 213 ? -17.249 3.203 29.519 1.00 72.00 213 GLY A CA 1
ATOM 1722 C C . GLY A 1 213 ? -17.549 2.399 28.263 1.00 72.00 213 GLY A C 1
ATOM 1723 O O . GLY A 1 213 ? -17.212 1.221 28.157 1.00 72.00 213 GLY A O 1
ATOM 1724 N N . VAL A 1 214 ? -18.222 3.070 27.330 1.00 80.00 214 VAL A N 1
ATOM 1725 C CA . VAL A 1 214 ? -18.479 2.563 25.983 1.00 80.00 214 VAL A CA 1
ATOM 1726 C C . VAL A 1 214 ? -17.343 3.025 25.075 1.00 80.00 21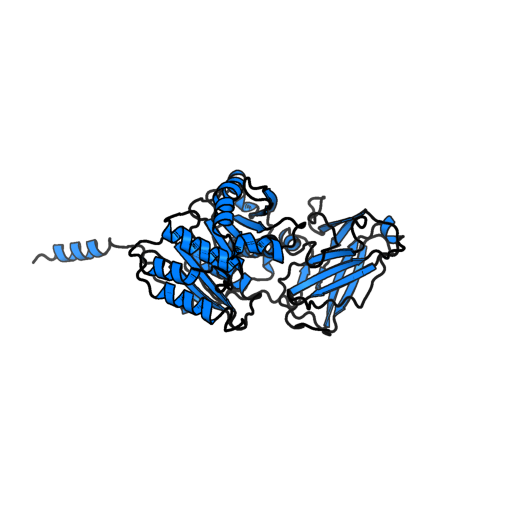4 VAL A C 1
ATOM 1728 O O . VAL A 1 214 ? -17.145 4.233 24.946 1.00 80.00 214 VAL A O 1
ATOM 1731 N N . ILE A 1 215 ? -16.637 2.091 24.440 1.00 85.50 215 ILE A N 1
ATOM 1732 C CA . ILE A 1 215 ? -15.575 2.365 23.464 1.00 85.50 215 ILE A CA 1
ATOM 1733 C C . ILE A 1 215 ? -16.035 1.800 22.124 1.00 85.50 215 ILE A C 1
ATOM 1735 O O . ILE A 1 215 ? -15.848 0.622 21.861 1.00 85.50 215 ILE A O 1
ATOM 1739 N N . LYS A 1 216 ? -16.665 2.631 21.285 1.00 85.44 216 LYS A N 1
ATOM 1740 C CA . LYS A 1 216 ? -17.261 2.217 19.997 1.00 85.44 216 LYS A CA 1
ATOM 1741 C C . LYS A 1 216 ? -16.212 2.049 18.889 1.00 85.44 216 LYS A C 1
ATOM 1743 O O . LYS A 1 216 ? -16.351 2.629 17.813 1.00 85.44 216 LYS A O 1
ATOM 1748 N N . SER A 1 217 ? -15.173 1.273 19.168 1.00 90.94 217 SER A N 1
ATOM 1749 C CA . SER A 1 217 ? -14.032 1.062 18.278 1.00 90.94 217 SER A CA 1
ATOM 1750 C C . SER A 1 217 ? -13.949 -0.401 17.862 1.00 90.94 217 SER A C 1
ATOM 1752 O O . SER A 1 217 ? -14.208 -1.296 18.669 1.00 90.94 217 SER A O 1
ATOM 1754 N N . HIS A 1 218 ? -13.559 -0.627 16.609 1.00 95.12 218 HIS A N 1
ATOM 1755 C CA . HIS A 1 218 ? -13.215 -1.949 16.093 1.00 95.12 218 HIS A CA 1
ATOM 1756 C C . HIS A 1 218 ? -11.708 -2.007 15.903 1.00 95.12 218 HIS A C 1
ATOM 1758 O O . HIS A 1 218 ? -11.148 -1.178 15.190 1.00 95.12 218 HIS A O 1
ATOM 1764 N N . VAL A 1 219 ? -11.051 -2.952 16.556 1.00 96.88 219 VAL A N 1
ATOM 1765 C CA . VAL A 1 219 ? -9.598 -3.063 16.564 1.00 96.88 219 VAL A CA 1
ATOM 1766 C C . VAL A 1 219 ? -9.221 -4.476 16.158 1.00 96.88 219 VAL A C 1
ATOM 1768 O O . VAL A 1 219 ? -9.715 -5.438 16.740 1.00 96.88 219 VAL A O 1
ATOM 1771 N N . TYR A 1 220 ? -8.348 -4.589 15.164 1.00 97.88 220 TYR A N 1
ATOM 1772 C CA . TYR A 1 220 ? -7.690 -5.835 14.807 1.00 97.88 220 TYR A CA 1
ATOM 1773 C C . TYR A 1 220 ? -6.179 -5.636 14.842 1.00 97.88 220 TYR A C 1
ATOM 1775 O O . TYR A 1 220 ? -5.658 -4.792 14.112 1.00 97.88 220 TYR A O 1
ATOM 1783 N N . LEU A 1 221 ? -5.488 -6.384 15.699 1.00 98.12 221 LEU A N 1
ATOM 1784 C CA . LEU A 1 221 ? -4.029 -6.360 15.795 1.00 98.12 221 LEU A CA 1
ATOM 1785 C C . LEU A 1 221 ? -3.467 -7.753 15.541 1.00 98.12 221 LEU A C 1
ATOM 1787 O O . LEU A 1 221 ? -3.983 -8.729 16.068 1.00 98.12 221 LEU A O 1
ATOM 1791 N N . ALA A 1 222 ? -2.407 -7.865 14.759 1.00 97.69 222 ALA A N 1
ATOM 1792 C CA . ALA A 1 222 ? -1.789 -9.157 14.504 1.00 97.69 222 ALA A CA 1
ATOM 1793 C C . ALA A 1 222 ? -0.283 -9.034 14.312 1.00 97.69 222 ALA A C 1
ATOM 1795 O O . ALA A 1 222 ? 0.208 -7.949 14.007 1.00 97.69 222 ALA A O 1
ATOM 1796 N N . TYR A 1 223 ? 0.433 -10.141 14.472 1.00 97.12 223 TYR A N 1
ATOM 1797 C CA . TYR A 1 223 ? 1.851 -10.270 14.131 1.00 97.12 223 TYR A CA 1
ATOM 1798 C C . TYR A 1 223 ? 2.121 -11.658 13.522 1.00 97.12 223 TYR A C 1
ATOM 1800 O O . TYR A 1 223 ? 1.233 -12.513 13.505 1.00 97.12 223 TYR A O 1
ATOM 1808 N N . GLY A 1 224 ? 3.302 -11.867 12.945 1.00 94.44 224 GLY A N 1
ATOM 1809 C CA . GLY A 1 224 ? 3.733 -13.135 12.355 1.00 94.44 224 GLY A CA 1
ATOM 1810 C C . GLY A 1 224 ? 4.511 -14.017 13.335 1.00 94.44 224 GLY A C 1
ATOM 1811 O O . GLY A 1 224 ? 5.339 -13.524 14.087 1.00 94.44 224 GLY A O 1
ATOM 1812 N N . GLU A 1 225 ? 4.279 -15.329 13.298 1.00 94.69 225 GLU A N 1
ATOM 1813 C CA . GLU A 1 225 ? 4.925 -16.324 14.176 1.00 94.69 225 GLU A CA 1
ATOM 1814 C C . GLU A 1 225 ? 6.459 -16.382 14.048 1.00 94.69 225 GLU A C 1
ATOM 1816 O O . GLU A 1 225 ? 7.139 -16.830 14.969 1.00 94.69 225 GLU A O 1
ATOM 1821 N N . LEU A 1 226 ? 7.015 -15.962 12.908 1.00 92.75 226 LEU A N 1
ATOM 1822 C CA . LEU A 1 226 ? 8.460 -15.978 12.648 1.00 92.75 226 LEU A CA 1
ATOM 1823 C C . LEU A 1 226 ? 9.148 -14.657 13.029 1.00 92.75 226 LEU A C 1
ATOM 1825 O O . LEU A 1 226 ? 10.292 -14.426 12.632 1.00 92.75 226 LEU A O 1
ATOM 1829 N N . GLU A 1 227 ? 8.445 -13.755 13.714 1.00 93.94 227 GLU A N 1
ATOM 1830 C CA . GLU A 1 227 ? 9.017 -12.499 14.190 1.00 93.94 227 GLU A CA 1
ATOM 1831 C C . GLU A 1 227 ? 9.863 -12.687 15.452 1.00 93.94 227 GLU A C 1
ATOM 1833 O O . GLU A 1 227 ? 9.857 -13.731 16.102 1.00 93.94 227 GLU A O 1
ATOM 1838 N N . ASP A 1 228 ? 10.649 -11.663 15.783 1.00 94.94 228 ASP A N 1
ATOM 1839 C CA . ASP A 1 228 ? 11.482 -11.703 16.977 1.00 94.94 228 ASP A CA 1
ATOM 1840 C C . ASP A 1 228 ? 10.628 -11.738 18.257 1.00 94.94 228 ASP A C 1
ATOM 1842 O O . ASP A 1 228 ? 9.654 -10.990 18.424 1.00 94.94 228 ASP A O 1
ATOM 1846 N N . GLN A 1 229 ? 11.019 -12.620 19.178 1.00 94.62 229 GLN A N 1
ATOM 1847 C CA . GLN A 1 229 ? 10.273 -12.884 20.403 1.00 94.62 229 GLN A CA 1
ATOM 1848 C C . GLN A 1 229 ? 10.254 -11.668 21.344 1.00 94.62 229 GLN A C 1
ATOM 1850 O O . GLN A 1 229 ? 9.226 -11.382 21.963 1.00 94.62 229 GLN A O 1
ATOM 1855 N N . GLU A 1 230 ? 11.383 -10.971 21.480 1.00 95.00 230 GLU A N 1
ATOM 1856 C CA . GLU A 1 230 ? 11.529 -9.837 22.395 1.00 95.00 230 GLU A CA 1
ATOM 1857 C C . GLU A 1 230 ? 10.950 -8.558 21.788 1.00 95.00 230 GLU A C 1
ATOM 1859 O O . GLU A 1 230 ? 10.317 -7.779 22.502 1.00 95.00 230 GLU A O 1
ATOM 1864 N N . GLU A 1 231 ? 11.115 -8.354 20.480 1.00 92.31 231 GLU A N 1
ATOM 1865 C CA . GLU A 1 231 ? 10.654 -7.144 19.797 1.00 92.31 231 GLU A CA 1
ATOM 1866 C C . GLU A 1 231 ? 9.158 -7.163 19.460 1.00 92.31 231 GLU A C 1
ATOM 1868 O O . GLU A 1 231 ? 8.511 -6.111 19.538 1.00 92.31 231 GLU A O 1
ATOM 1873 N N . TYR A 1 232 ? 8.592 -8.324 19.105 1.00 95.25 232 TYR A N 1
ATOM 1874 C CA . TYR A 1 232 ? 7.224 -8.409 18.582 1.00 95.25 232 TYR A CA 1
ATOM 1875 C C . TYR A 1 232 ? 6.303 -9.312 19.394 1.00 95.25 232 TYR A C 1
ATOM 1877 O O . TYR A 1 232 ? 5.210 -8.851 19.722 1.00 95.25 232 TYR A O 1
ATOM 1885 N N . HIS A 1 233 ? 6.711 -10.528 19.770 1.00 97.31 233 HIS A N 1
ATOM 1886 C CA . HIS A 1 233 ? 5.793 -11.459 20.444 1.00 97.31 233 HIS A CA 1
ATOM 1887 C C . HIS A 1 233 ? 5.417 -10.954 21.842 1.00 97.31 233 HIS A C 1
ATOM 1889 O O . HIS A 1 233 ? 4.270 -10.578 22.079 1.00 97.31 233 HIS A O 1
ATOM 1895 N N . ILE A 1 234 ? 6.398 -10.844 22.748 1.00 97.00 234 ILE A N 1
ATOM 1896 C CA . ILE A 1 234 ? 6.159 -10.442 24.145 1.00 97.00 234 ILE A CA 1
ATOM 1897 C C . ILE A 1 234 ? 5.428 -9.088 24.233 1.00 97.00 234 ILE A C 1
ATOM 1899 O O . ILE A 1 234 ? 4.450 -8.991 24.984 1.00 97.00 234 ILE A O 1
ATOM 1903 N N . PRO A 1 235 ? 5.830 -8.033 23.492 1.00 96.88 235 PRO A N 1
ATOM 1904 C CA . PRO A 1 235 ? 5.151 -6.745 23.567 1.00 96.88 235 PRO A CA 1
ATOM 1905 C C . PRO A 1 235 ? 3.710 -6.793 23.042 1.00 96.88 235 PRO A C 1
ATOM 1907 O O . PRO A 1 235 ? 2.827 -6.203 23.668 1.00 96.88 235 PRO A O 1
ATOM 1910 N N . ASN A 1 236 ? 3.444 -7.481 21.924 1.00 97.62 236 ASN A N 1
ATOM 1911 C CA . ASN A 1 236 ? 2.087 -7.557 21.376 1.00 97.62 236 ASN A CA 1
ATOM 1912 C C . ASN A 1 236 ? 1.178 -8.441 22.230 1.00 97.62 236 ASN A C 1
ATOM 1914 O O . ASN A 1 236 ? 0.079 -7.998 22.558 1.00 97.62 236 ASN A O 1
ATOM 1918 N N . ASP A 1 237 ? 1.653 -9.599 22.693 1.00 97.44 237 ASP A N 1
ATOM 1919 C CA . ASP A 1 237 ? 0.904 -10.463 23.613 1.00 97.44 237 ASP A CA 1
ATOM 1920 C C . ASP A 1 237 ? 0.542 -9.710 24.901 1.00 97.44 237 ASP A C 1
ATOM 1922 O O . ASP A 1 237 ? -0.610 -9.719 25.331 1.00 97.44 237 ASP A O 1
ATOM 1926 N N . THR A 1 238 ? 1.485 -8.941 25.462 1.00 95.88 238 THR A N 1
ATOM 1927 C CA . THR A 1 238 ? 1.225 -8.091 26.638 1.00 95.88 238 THR A CA 1
ATOM 1928 C C . THR A 1 238 ? 0.110 -7.076 26.368 1.00 95.88 238 THR A C 1
ATOM 1930 O O . THR A 1 238 ? -0.747 -6.838 27.223 1.00 95.88 238 THR A O 1
ATOM 1933 N N . LEU A 1 239 ? 0.101 -6.442 25.191 1.00 95.69 239 LEU A N 1
ATOM 1934 C CA . LEU A 1 239 ? -0.969 -5.516 24.818 1.00 95.69 239 LEU A CA 1
ATOM 1935 C C . LEU A 1 239 ? -2.306 -6.248 24.646 1.00 95.69 239 LEU A C 1
ATOM 1937 O O . LEU A 1 239 ? -3.330 -5.735 25.105 1.00 95.69 239 LEU A O 1
ATOM 1941 N N . PHE A 1 240 ? -2.303 -7.421 24.010 1.00 95.06 240 PHE A N 1
ATOM 1942 C CA . PHE A 1 240 ? -3.504 -8.224 23.785 1.00 95.06 240 PHE A CA 1
ATOM 1943 C C . PHE A 1 240 ? -4.122 -8.635 25.118 1.00 95.06 240 PHE A C 1
ATOM 1945 O O . PHE A 1 240 ? -5.300 -8.369 25.341 1.00 95.06 240 PHE A O 1
ATOM 1952 N N . GLU A 1 241 ? -3.313 -9.131 26.055 1.00 94.06 241 GLU A N 1
ATOM 1953 C CA . GLU A 1 241 ? -3.749 -9.453 27.414 1.00 94.06 241 GLU A CA 1
ATOM 1954 C C . GLU A 1 241 ? -4.333 -8.237 28.140 1.00 94.06 241 GLU A C 1
ATOM 1956 O O . GLU A 1 241 ? -5.369 -8.345 28.803 1.00 94.06 241 GLU A O 1
ATOM 1961 N N . ILE A 1 242 ? -3.704 -7.060 28.024 1.00 92.31 242 ILE A N 1
ATOM 1962 C CA . ILE A 1 242 ? -4.241 -5.837 28.635 1.00 92.31 242 ILE A CA 1
ATOM 1963 C C . ILE A 1 242 ? -5.620 -5.519 28.062 1.00 92.31 242 ILE A C 1
ATOM 1965 O O . ILE A 1 242 ? -6.486 -5.128 28.839 1.00 92.31 242 ILE A O 1
ATOM 1969 N N . LEU A 1 243 ? -5.829 -5.650 26.748 1.00 90.50 243 LEU A N 1
ATOM 1970 C CA . LEU A 1 243 ? -7.073 -5.271 26.071 1.00 90.50 243 LEU A CA 1
ATOM 1971 C C . LEU A 1 243 ? -8.193 -6.315 26.224 1.00 90.50 243 LEU A C 1
ATOM 1973 O O . LEU A 1 243 ? -9.338 -5.908 26.442 1.00 90.50 243 LEU A O 1
ATOM 1977 N N . ASP A 1 244 ? -7.867 -7.611 26.192 1.00 87.88 244 ASP A N 1
ATOM 1978 C CA . ASP A 1 244 ? -8.802 -8.737 26.362 1.00 87.88 244 ASP A CA 1
ATOM 1979 C C . ASP A 1 244 ? -9.408 -8.789 27.766 1.00 87.88 244 ASP A C 1
ATOM 1981 O O . ASP A 1 244 ? -10.586 -9.101 27.943 1.00 87.88 244 ASP A O 1
ATOM 1985 N N . ASN A 1 245 ? -8.625 -8.432 28.786 1.00 68.00 245 ASN A N 1
ATOM 1986 C CA . ASN A 1 245 ? -9.039 -8.530 30.185 1.00 68.00 245 ASN A CA 1
ATOM 1987 C C . ASN A 1 245 ? -10.088 -7.480 30.619 1.00 68.00 245 ASN A C 1
ATOM 1989 O O . ASN A 1 245 ? -10.386 -7.356 31.813 1.00 68.00 245 ASN A O 1
ATOM 1993 N N . ASN A 1 246 ? -10.692 -6.728 29.688 1.00 63.31 246 ASN A N 1
ATOM 1994 C CA . ASN A 1 246 ? -11.516 -5.570 30.029 1.00 63.31 246 ASN A CA 1
ATOM 1995 C C . ASN A 1 246 ? -13.011 -5.718 29.779 1.00 63.31 246 ASN A C 1
ATOM 1997 O O . ASN A 1 246 ? -13.488 -6.213 28.767 1.00 63.31 246 ASN A O 1
ATOM 2001 N N . LYS A 1 247 ? -13.773 -5.109 30.690 1.00 67.56 247 LYS A N 1
ATOM 2002 C CA . LYS A 1 247 ? -15.236 -4.967 30.640 1.00 67.56 247 LYS A CA 1
ATOM 2003 C C . LYS A 1 247 ? -15.685 -3.777 29.773 1.00 67.56 247 LYS A C 1
ATOM 2005 O O . LYS A 1 247 ? -16.694 -3.144 30.094 1.00 67.56 247 LYS A O 1
ATOM 2010 N N . LEU A 1 248 ? -14.916 -3.406 28.744 1.00 77.50 248 LEU A N 1
ATOM 2011 C CA . LEU A 1 248 ? -15.236 -2.257 27.891 1.00 77.50 248 LEU A CA 1
ATOM 2012 C C . LEU A 1 248 ? -16.487 -2.567 27.070 1.00 77.50 248 LEU A C 1
ATOM 2014 O O . LEU A 1 248 ? -16.566 -3.580 26.380 1.00 77.50 248 LEU A O 1
ATOM 2018 N N . LYS A 1 249 ? -17.495 -1.699 27.165 1.00 80.94 249 LYS A N 1
ATOM 2019 C CA . LYS A 1 249 ? -18.762 -1.906 26.461 1.00 80.94 249 LYS A CA 1
ATOM 2020 C C . LYS A 1 249 ? -18.639 -1.450 25.004 1.00 80.94 249 LYS A C 1
ATOM 2022 O O . LYS A 1 249 ? -18.058 -0.402 24.737 1.00 80.94 249 LYS A O 1
ATOM 2027 N N . ASP A 1 250 ? -19.237 -2.208 24.087 1.00 85.06 250 ASP A N 1
ATOM 2028 C CA . ASP A 1 250 ? -19.247 -1.977 22.631 1.00 85.06 250 ASP A CA 1
ATOM 2029 C C . ASP A 1 250 ? -17.849 -1.853 21.988 1.00 85.06 250 ASP A C 1
ATOM 2031 O O . ASP A 1 250 ? -17.721 -1.257 20.918 1.00 85.06 250 ASP A O 1
ATOM 2035 N N . PHE A 1 251 ? -16.828 -2.425 22.638 1.00 90.00 251 PHE A N 1
ATOM 2036 C CA . PHE A 1 251 ? -15.467 -2.550 22.124 1.00 90.00 251 PHE A CA 1
ATOM 2037 C C . PHE A 1 251 ? -15.304 -3.895 21.419 1.00 90.00 251 PHE A C 1
ATOM 2039 O O . PHE A 1 251 ? -15.555 -4.939 22.019 1.00 90.00 251 PHE A O 1
ATOM 2046 N N . TYR A 1 252 ? -14.892 -3.865 20.153 1.00 90.69 252 TYR A N 1
ATOM 2047 C CA . TYR A 1 252 ? -14.680 -5.068 19.353 1.00 90.69 252 TYR A CA 1
ATOM 2048 C C . TYR A 1 252 ? -13.191 -5.220 19.092 1.00 90.69 252 TYR A C 1
ATOM 2050 O O . TYR A 1 252 ? -12.644 -4.524 18.238 1.00 90.69 252 TYR A O 1
ATOM 2058 N N . PHE A 1 253 ? -12.549 -6.113 19.837 1.00 92.56 253 PHE A N 1
ATOM 2059 C CA . PHE A 1 253 ? -11.129 -6.394 19.707 1.00 92.56 253 PHE A CA 1
ATOM 2060 C C . PHE A 1 253 ? -10.914 -7.804 19.171 1.00 92.56 253 PHE A C 1
ATOM 2062 O O . PHE A 1 253 ? -11.493 -8.764 19.674 1.00 92.56 253 PHE A O 1
ATOM 2069 N N . PHE A 1 254 ? -10.102 -7.895 18.128 1.00 93.19 254 PHE A N 1
ATOM 2070 C CA . PHE A 1 254 ? -9.639 -9.135 17.536 1.00 93.19 254 PHE A CA 1
ATOM 2071 C C . PHE A 1 254 ? -8.118 -9.108 17.517 1.00 93.19 254 PHE A C 1
ATOM 2073 O O . PHE A 1 254 ? -7.511 -8.064 17.255 1.00 93.19 254 PHE A O 1
ATOM 2080 N N . HIS A 1 255 ? -7.505 -10.266 17.716 1.00 94.62 255 HIS A N 1
ATOM 2081 C CA . HIS A 1 255 ? -6.079 -10.425 17.502 1.00 94.62 255 HIS A CA 1
ATOM 2082 C C . HIS A 1 255 ? -5.733 -11.782 16.907 1.00 94.62 255 HIS A C 1
ATOM 2084 O O . HIS A 1 255 ? -6.554 -12.702 16.920 1.00 94.62 255 HIS A O 1
ATOM 2090 N N . HIS A 1 256 ? -4.564 -11.867 16.274 1.00 94.56 256 HIS A N 1
ATOM 2091 C CA . HIS A 1 256 ? -4.107 -13.091 15.627 1.00 94.56 256 HIS A CA 1
ATOM 2092 C C . HIS A 1 256 ? -2.582 -13.161 15.535 1.00 94.56 256 HIS A C 1
ATOM 2094 O O . HIS A 1 256 ? -1.917 -12.145 15.344 1.00 94.56 256 HIS A O 1
ATOM 2100 N N . VAL A 1 257 ? -2.054 -14.381 15.587 1.00 95.00 257 VAL A N 1
ATOM 2101 C CA . VAL A 1 257 ? -0.665 -14.686 15.240 1.00 95.00 257 VAL A CA 1
ATOM 2102 C C . VAL A 1 257 ? -0.690 -15.475 13.942 1.00 95.00 257 VAL A C 1
ATOM 2104 O O . VAL A 1 257 ? -1.232 -16.580 13.907 1.00 95.00 257 VAL A O 1
ATOM 2107 N N . TYR A 1 258 ? -0.155 -14.898 12.868 1.00 92.56 258 TYR A N 1
ATOM 2108 C CA . TYR A 1 258 ? -0.136 -15.546 11.562 1.00 92.56 258 TYR A CA 1
ATOM 2109 C C . TYR A 1 258 ? 0.928 -16.647 11.536 1.00 92.56 258 TYR A C 1
ATOM 2111 O O . TYR A 1 258 ? 2.120 -16.333 11.633 1.00 92.56 258 TYR A O 1
ATOM 2119 N N . PRO A 1 259 ? 0.532 -17.921 11.366 1.00 90.19 259 PRO A N 1
ATOM 2120 C CA . PRO A 1 259 ? 1.480 -19.022 11.355 1.00 90.19 259 PRO A CA 1
ATOM 2121 C C . PRO A 1 259 ? 2.414 -18.927 10.145 1.00 90.19 259 PRO A C 1
ATOM 2123 O O . PRO A 1 259 ? 1.999 -18.501 9.061 1.00 90.19 259 PRO A O 1
ATOM 2126 N N . ASN A 1 260 ? 3.670 -19.344 10.320 1.00 87.31 260 ASN A N 1
ATOM 2127 C CA . ASN A 1 260 ? 4.720 -19.333 9.288 1.00 87.31 260 ASN A CA 1
ATOM 2128 C C . ASN A 1 260 ? 4.920 -17.983 8.571 1.00 87.31 260 ASN A C 1
ATOM 2130 O O . ASN A 1 260 ? 5.421 -17.948 7.447 1.00 87.31 260 ASN A O 1
ATOM 2134 N N . SER A 1 261 ? 4.509 -16.875 9.187 1.00 87.38 261 SER A N 1
ATOM 2135 C CA . SER A 1 261 ? 4.641 -15.540 8.606 1.00 87.38 261 SER A CA 1
ATOM 2136 C C . SER A 1 261 ? 5.724 -14.754 9.332 1.00 87.38 261 SER A C 1
ATOM 2138 O O . SER A 1 261 ? 5.777 -14.739 10.557 1.00 87.38 261 SER A O 1
ATOM 2140 N N . ASP A 1 262 ? 6.580 -14.089 8.565 1.00 87.56 262 ASP A N 1
ATOM 2141 C CA . ASP A 1 262 ? 7.554 -13.116 9.055 1.00 87.56 262 ASP A CA 1
ATOM 2142 C C . ASP A 1 262 ? 6.937 -11.708 9.198 1.00 87.56 262 ASP A C 1
ATOM 2144 O O . ASP A 1 262 ? 5.763 -11.476 8.888 1.00 87.56 262 ASP A O 1
ATOM 2148 N N . HIS A 1 263 ? 7.763 -10.742 9.610 1.00 89.06 263 HIS A N 1
ATOM 2149 C CA . HIS A 1 263 ? 7.392 -9.334 9.816 1.00 89.06 263 HIS A CA 1
ATOM 2150 C C . HIS A 1 263 ? 6.720 -8.657 8.604 1.00 89.06 263 HIS A C 1
ATOM 2152 O O . HIS A 1 263 ? 6.002 -7.669 8.745 1.00 89.06 263 HIS A O 1
ATOM 2158 N N . PHE A 1 264 ? 6.944 -9.162 7.389 1.00 84.38 264 PHE A N 1
ATOM 2159 C CA . PHE A 1 264 ? 6.469 -8.525 6.160 1.00 84.38 264 PHE A CA 1
ATOM 2160 C C . PHE A 1 264 ? 5.322 -9.292 5.511 1.00 84.38 264 PHE A C 1
ATOM 2162 O O . PHE A 1 264 ? 4.348 -8.680 5.078 1.00 84.38 264 PHE A O 1
ATOM 2169 N N . SER A 1 265 ? 5.417 -10.617 5.457 1.00 84.44 265 SER A N 1
ATOM 2170 C CA . SER A 1 265 ? 4.386 -11.491 4.886 1.00 84.44 265 SER A CA 1
ATOM 2171 C C . SER A 1 265 ? 3.051 -11.360 5.624 1.00 84.44 265 SER A C 1
ATOM 2173 O O . SER A 1 265 ? 2.009 -11.314 4.975 1.00 84.44 265 SER A O 1
ATOM 2175 N N . ASN A 1 266 ? 3.053 -11.154 6.948 1.00 90.62 266 ASN A N 1
ATOM 2176 C CA . ASN A 1 266 ? 1.808 -10.976 7.709 1.00 90.62 266 ASN A CA 1
ATOM 2177 C C . ASN A 1 266 ? 1.093 -9.631 7.441 1.00 90.62 266 ASN A C 1
ATOM 2179 O O . ASN A 1 266 ? -0.111 -9.511 7.684 1.00 90.62 266 ASN A O 1
ATOM 2183 N N . THR A 1 267 ? 1.801 -8.612 6.931 1.00 91.69 267 THR A N 1
ATOM 2184 C CA . THR A 1 267 ? 1.258 -7.252 6.746 1.00 91.69 267 THR A CA 1
ATOM 2185 C C . THR A 1 267 ? -0.008 -7.252 5.902 1.00 91.69 267 THR A C 1
ATOM 2187 O O . THR A 1 267 ? -1.031 -6.684 6.295 1.00 91.69 267 THR A O 1
ATOM 2190 N N . ARG A 1 268 ? 0.057 -7.882 4.728 1.00 91.19 268 ARG A N 1
ATOM 2191 C CA . ARG A 1 268 ? -1.070 -7.903 3.796 1.00 91.19 268 ARG A CA 1
ATOM 2192 C C . ARG A 1 268 ? -2.206 -8.768 4.320 1.00 91.19 268 ARG A C 1
ATOM 2194 O O . ARG A 1 268 ? -3.366 -8.385 4.184 1.00 91.19 268 ARG A O 1
ATOM 2201 N N . LEU A 1 269 ? -1.870 -9.899 4.936 1.00 93.44 269 LEU A N 1
ATOM 2202 C CA . LEU A 1 269 ? -2.851 -10.814 5.515 1.00 93.44 269 LEU A CA 1
ATOM 2203 C C . LEU A 1 269 ? -3.680 -10.084 6.577 1.00 93.44 269 LEU A C 1
ATOM 2205 O O . LEU A 1 269 ? -4.908 -10.062 6.503 1.00 93.44 269 LEU A O 1
ATOM 2209 N N . THR A 1 270 ? -3.000 -9.337 7.451 1.00 96.44 270 THR A N 1
ATOM 2210 C CA . THR A 1 270 ? -3.629 -8.510 8.486 1.00 96.44 270 THR A CA 1
ATOM 2211 C C . THR A 1 270 ? -4.573 -7.457 7.904 1.00 96.44 270 THR A C 1
ATOM 2213 O O . THR A 1 270 ? -5.671 -7.258 8.424 1.00 96.44 270 THR A O 1
ATOM 2216 N N . LEU A 1 271 ? -4.181 -6.780 6.817 1.00 97.19 271 LEU A N 1
ATOM 2217 C CA . LEU A 1 271 ? -5.052 -5.816 6.136 1.00 97.19 271 LEU A CA 1
ATOM 2218 C C . LEU A 1 271 ? -6.326 -6.486 5.606 1.00 97.19 271 LEU A C 1
ATOM 2220 O O . LEU A 1 271 ? -7.429 -5.985 5.832 1.00 97.19 271 LEU A O 1
ATOM 2224 N N . ILE A 1 272 ? -6.170 -7.609 4.903 1.00 95.75 272 ILE A N 1
ATOM 2225 C CA . ILE A 1 272 ? -7.277 -8.345 4.287 1.00 95.75 272 ILE A CA 1
ATOM 2226 C C . ILE A 1 272 ? -8.257 -8.828 5.358 1.00 95.75 272 ILE A C 1
ATOM 2228 O O . ILE A 1 272 ? -9.453 -8.537 5.273 1.00 95.75 272 ILE A O 1
ATOM 2232 N N . ASP A 1 273 ? -7.759 -9.511 6.384 1.00 95.69 273 ASP A N 1
ATOM 2233 C CA . ASP A 1 273 ? -8.597 -10.057 7.449 1.00 95.69 273 ASP A CA 1
ATOM 2234 C C . ASP A 1 273 ? -9.218 -8.962 8.308 1.00 95.69 273 ASP A C 1
ATOM 2236 O O . ASP A 1 273 ? -10.408 -9.024 8.616 1.00 95.69 273 ASP A O 1
ATOM 2240 N N . GLY A 1 274 ? -8.481 -7.890 8.602 1.00 96.75 274 GLY A N 1
ATOM 2241 C CA . GLY A 1 274 ? -9.031 -6.736 9.306 1.00 96.75 274 GLY A CA 1
ATOM 2242 C C . GLY A 1 274 ? -10.218 -6.125 8.568 1.00 96.75 274 GLY A C 1
ATOM 2243 O O . GLY A 1 274 ? -11.261 -5.867 9.170 1.00 96.75 274 GLY A O 1
ATOM 2244 N N . LEU A 1 275 ? -10.119 -5.947 7.249 1.00 97.69 275 LEU A N 1
ATOM 2245 C CA . LEU A 1 275 ? -11.232 -5.424 6.455 1.00 97.69 275 LEU A CA 1
ATOM 2246 C C . LEU A 1 275 ? -12.397 -6.409 6.361 1.00 97.69 275 LEU A C 1
ATOM 2248 O O . LEU A 1 275 ? -13.550 -5.981 6.443 1.00 97.69 275 LEU A O 1
ATOM 2252 N N . ARG A 1 276 ? -12.125 -7.713 6.246 1.00 95.44 276 ARG A N 1
ATOM 2253 C CA . ARG A 1 276 ? -13.161 -8.755 6.300 1.00 95.44 276 ARG A CA 1
ATOM 2254 C C . ARG A 1 276 ? -13.898 -8.741 7.635 1.00 95.44 276 ARG A C 1
ATOM 2256 O O . ARG A 1 276 ? -15.124 -8.764 7.637 1.00 95.44 276 ARG A O 1
ATOM 2263 N N . LEU A 1 277 ? -13.185 -8.661 8.758 1.00 93.88 277 LEU A N 1
ATOM 2264 C CA . LEU A 1 277 ? -13.765 -8.611 10.103 1.00 93.88 277 LEU A CA 1
ATOM 2265 C C . LEU A 1 277 ? -14.624 -7.359 10.316 1.00 93.88 277 LEU A C 1
ATOM 2267 O O . LEU A 1 277 ? -15.740 -7.452 10.834 1.00 93.88 277 LEU A O 1
ATOM 2271 N N . LEU A 1 278 ? -14.114 -6.194 9.912 1.00 94.75 278 LEU A N 1
ATOM 2272 C CA . LEU A 1 278 ? -14.767 -4.909 10.151 1.00 94.75 278 LEU A CA 1
ATOM 2273 C C . LEU A 1 278 ? -15.928 -4.667 9.175 1.00 94.75 278 LEU A C 1
ATOM 2275 O O . LEU A 1 278 ? -17.038 -4.333 9.591 1.00 94.75 278 LEU A O 1
ATOM 2279 N N . LEU A 1 279 ? -15.690 -4.822 7.874 1.00 95.56 279 LEU A N 1
ATOM 2280 C CA . LEU A 1 279 ? -16.638 -4.432 6.827 1.00 95.56 279 LEU A CA 1
ATOM 2281 C C . LEU A 1 279 ? -17.383 -5.604 6.187 1.00 95.56 279 LEU A C 1
ATOM 2283 O O . LEU A 1 279 ? -18.382 -5.368 5.508 1.00 95.56 279 LEU A O 1
ATOM 2287 N N . GLY A 1 280 ? -16.926 -6.841 6.384 1.00 91.69 280 GLY A N 1
ATOM 2288 C CA . GLY A 1 280 ? -17.543 -8.010 5.771 1.00 91.69 280 GLY A CA 1
ATOM 2289 C C . GLY A 1 280 ? -18.939 -8.299 6.311 1.00 91.69 280 GLY A C 1
ATOM 2290 O O . GLY A 1 280 ? -19.238 -8.109 7.499 1.00 91.69 280 GLY A O 1
ATOM 2291 N N . GLU A 1 281 ? -19.800 -8.805 5.429 1.00 81.50 281 GLU A N 1
ATOM 2292 C CA . GLU A 1 281 ? -21.054 -9.438 5.838 1.00 81.50 281 GLU A CA 1
ATOM 2293 C C . GLU A 1 281 ? -20.770 -10.673 6.705 1.00 81.50 281 GLU A C 1
ATOM 2295 O O . GLU A 1 281 ? -19.682 -11.241 6.652 1.00 81.50 281 GLU A O 1
ATOM 2300 N N . ARG A 1 282 ? -21.749 -11.115 7.505 1.00 75.50 282 ARG A N 1
ATOM 2301 C CA . ARG A 1 282 ? -21.559 -12.155 8.535 1.00 75.50 282 ARG A CA 1
ATOM 2302 C C . ARG A 1 282 ? -20.792 -13.393 8.045 1.00 75.50 282 ARG A C 1
ATOM 2304 O O . ARG A 1 282 ? -19.916 -13.862 8.759 1.00 75.50 282 ARG A O 1
ATOM 2311 N N . ASN A 1 283 ? -21.091 -13.875 6.839 1.00 77.00 283 ASN A N 1
ATOM 2312 C CA . ASN A 1 283 ? -20.481 -15.081 6.264 1.00 77.00 283 ASN A CA 1
ATOM 2313 C C . ASN A 1 283 ? -19.090 -14.844 5.647 1.00 77.00 283 ASN A C 1
ATOM 2315 O O . ASN A 1 283 ? -18.397 -15.802 5.320 1.00 77.00 283 ASN A O 1
ATOM 2319 N N . ASN A 1 284 ? -18.700 -13.580 5.472 1.00 79.31 284 ASN A N 1
ATOM 2320 C CA . ASN A 1 284 ? -17.443 -13.157 4.856 1.00 79.31 284 ASN A CA 1
ATOM 2321 C C . ASN A 1 284 ? -16.406 -12.683 5.889 1.00 79.31 284 ASN A C 1
ATOM 2323 O O . ASN A 1 284 ? -15.241 -12.476 5.537 1.00 79.31 284 ASN A O 1
ATOM 2327 N N . ARG A 1 285 ? -16.820 -12.516 7.152 1.00 84.62 285 ARG A N 1
ATOM 2328 C CA . ARG A 1 285 ? -15.939 -12.198 8.280 1.00 84.62 285 ARG A CA 1
ATOM 2329 C C . ARG A 1 285 ? -15.068 -13.397 8.611 1.00 84.62 285 ARG A C 1
ATOM 2331 O O . ARG A 1 285 ? -15.584 -14.494 8.798 1.00 84.62 285 ARG A O 1
ATOM 2338 N N . GLY A 1 286 ? -13.770 -13.166 8.731 1.00 84.06 286 GLY A N 1
ATOM 2339 C CA . GLY A 1 286 ? -12.840 -14.199 9.149 1.00 84.06 286 GLY A CA 1
ATOM 2340 C C . GLY A 1 286 ? -11.395 -13.728 9.171 1.00 84.06 286 GLY A C 1
ATOM 2341 O O . GLY A 1 286 ? -11.081 -12.654 8.663 1.00 84.06 286 GLY A O 1
ATOM 2342 N N . ILE A 1 287 ? -10.571 -14.573 9.774 1.00 85.81 287 ILE A N 1
ATOM 2343 C CA . ILE A 1 287 ? -9.118 -14.557 9.816 1.00 85.81 287 ILE A CA 1
ATOM 2344 C C . ILE A 1 287 ? -8.574 -15.799 9.088 1.00 85.81 287 ILE A C 1
ATOM 2346 O O . ILE A 1 287 ? -9.297 -16.775 8.880 1.00 85.81 287 ILE A O 1
ATOM 2350 N N . GLY A 1 288 ? -7.314 -15.762 8.670 1.00 83.38 288 GLY A N 1
ATOM 2351 C CA . GLY A 1 288 ? -6.695 -16.803 7.848 1.00 83.38 288 GLY A CA 1
ATOM 2352 C C . GLY A 1 288 ? -6.626 -16.434 6.367 1.00 83.38 288 GLY A C 1
ATOM 2353 O O . GLY A 1 288 ? -6.744 -17.308 5.503 1.00 83.38 288 GLY A O 1
ATOM 2354 N N . ALA A 1 289 ? -6.470 -15.149 6.045 1.00 88.50 289 ALA A N 1
ATOM 2355 C CA . ALA A 1 289 ? -5.999 -14.757 4.727 1.00 88.50 289 ALA A CA 1
ATOM 2356 C C . ALA A 1 289 ? -4.685 -15.484 4.413 1.00 88.50 289 ALA A C 1
ATOM 2358 O O . ALA A 1 289 ? -3.800 -15.594 5.261 1.00 88.50 289 ALA A O 1
ATOM 2359 N N . ILE A 1 290 ? -4.565 -15.957 3.178 1.00 84.81 290 ILE A N 1
ATOM 2360 C CA . ILE A 1 290 ? -3.334 -16.524 2.633 1.00 84.81 290 ILE A CA 1
ATOM 2361 C C . ILE A 1 290 ? -2.912 -15.715 1.411 1.00 84.81 290 ILE A C 1
ATOM 2363 O O . ILE A 1 290 ? -3.761 -15.208 0.668 1.00 84.81 290 ILE A O 1
ATOM 2367 N N . ASP A 1 291 ? -1.602 -15.571 1.228 1.00 75.19 291 ASP A N 1
ATOM 2368 C CA . ASP A 1 291 ? -1.069 -14.781 0.124 1.00 75.19 291 ASP A CA 1
ATOM 2369 C C . ASP A 1 291 ? -1.185 -15.516 -1.219 1.00 75.19 291 ASP A C 1
ATOM 2371 O O . ASP A 1 291 ? -1.384 -16.735 -1.286 1.00 75.19 291 ASP A O 1
ATOM 2375 N N . LEU A 1 292 ? -1.062 -14.751 -2.301 1.00 74.06 292 LEU A N 1
ATOM 2376 C CA . LEU A 1 292 ? -1.000 -15.271 -3.660 1.00 74.06 292 LEU A CA 1
ATOM 2377 C C . LEU A 1 292 ? 0.272 -16.096 -3.860 1.00 74.06 292 LEU A C 1
ATOM 2379 O O . LEU A 1 292 ? 1.379 -15.609 -3.650 1.00 74.06 292 LEU A O 1
ATOM 2383 N N . ASN A 1 293 ? 0.106 -17.317 -4.362 1.00 74.69 293 ASN A N 1
ATOM 2384 C CA . ASN A 1 293 ? 1.193 -18.094 -4.941 1.00 74.69 293 ASN A CA 1
ATOM 2385 C C . ASN A 1 293 ? 0.969 -18.163 -6.453 1.00 74.69 293 ASN A C 1
ATOM 2387 O O . ASN A 1 293 ? 0.044 -18.841 -6.908 1.00 74.69 293 ASN A O 1
ATOM 2391 N N . TYR A 1 294 ? 1.763 -17.413 -7.218 1.00 71.25 294 TYR A N 1
ATOM 2392 C CA . TYR A 1 294 ? 1.525 -17.251 -8.648 1.00 71.25 294 TYR A CA 1
ATOM 2393 C C . TYR A 1 294 ? 1.852 -18.520 -9.435 1.00 71.25 294 TYR A C 1
ATOM 2395 O O . TYR A 1 294 ? 1.077 -18.903 -10.311 1.00 71.25 294 TYR A O 1
ATOM 2403 N N . GLY A 1 295 ? 2.967 -19.190 -9.131 1.00 76.25 295 GLY A N 1
ATOM 2404 C CA . GLY A 1 295 ? 3.469 -20.366 -9.850 1.00 76.25 295 GLY A CA 1
ATOM 2405 C C . GLY A 1 295 ? 3.964 -20.045 -11.267 1.00 76.25 295 GLY A C 1
ATOM 2406 O O . GLY A 1 295 ? 5.090 -20.377 -11.611 1.00 76.25 295 GLY A O 1
ATOM 2407 N N . THR A 1 296 ? 3.142 -19.369 -12.066 1.00 80.88 296 THR A N 1
ATOM 2408 C CA . THR A 1 296 ? 3.470 -18.709 -13.336 1.00 80.88 296 THR A CA 1
ATOM 2409 C C . THR A 1 296 ? 2.555 -17.500 -13.497 1.00 80.88 296 THR A C 1
ATOM 2411 O O . THR A 1 296 ? 1.358 -17.605 -13.202 1.00 80.88 296 THR A O 1
ATOM 2414 N N . PHE A 1 297 ? 3.058 -16.380 -14.009 1.00 88.38 297 PHE A N 1
ATOM 2415 C CA . PHE A 1 297 ? 2.243 -15.173 -14.174 1.00 88.38 297 PHE A CA 1
ATOM 2416 C C . PHE A 1 297 ? 2.623 -14.371 -15.417 1.00 88.38 297 PHE A C 1
ATOM 2418 O O . PHE A 1 297 ? 3.743 -14.461 -15.908 1.00 88.38 297 PHE A O 1
ATOM 2425 N N . SER A 1 298 ? 1.683 -13.568 -15.926 1.00 89.75 298 SER A N 1
ATOM 2426 C CA . SER A 1 298 ? 1.934 -12.628 -17.015 1.00 89.75 298 SER A CA 1
ATOM 2427 C C . SER A 1 298 ? 1.237 -11.293 -16.762 1.00 89.75 298 SER A C 1
ATOM 2429 O O . SER A 1 298 ? 0.017 -11.247 -16.606 1.00 89.75 298 SER A O 1
ATOM 2431 N N . TYR A 1 299 ? 2.018 -10.213 -16.768 1.00 89.62 299 TYR A N 1
ATOM 2432 C CA . TYR A 1 299 ? 1.515 -8.860 -16.929 1.00 89.62 299 TYR A CA 1
ATOM 2433 C C . TYR A 1 299 ? 1.382 -8.532 -18.418 1.00 89.62 299 TYR A C 1
ATOM 2435 O O . TYR A 1 299 ? 2.380 -8.396 -19.129 1.00 89.62 299 TYR A O 1
ATOM 2443 N N . AS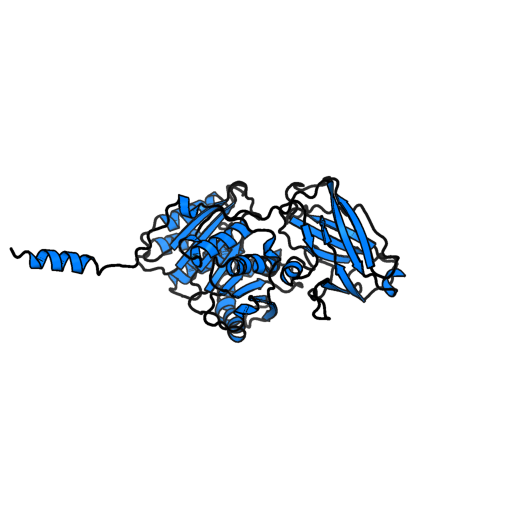P A 1 300 ? 0.138 -8.387 -18.864 1.00 86.19 300 ASP A N 1
ATOM 2444 C CA . ASP A 1 300 ? -0.237 -7.899 -20.195 1.00 86.19 300 ASP A CA 1
ATOM 2445 C C . ASP A 1 300 ? -0.767 -6.457 -20.163 1.00 86.19 300 ASP A C 1
ATOM 2447 O O . ASP A 1 300 ? -1.211 -5.927 -21.179 1.00 86.19 300 ASP A O 1
ATOM 2451 N N . PHE A 1 301 ? -0.795 -5.852 -18.970 1.00 85.81 301 PHE A N 1
ATOM 2452 C CA . PHE A 1 301 ? -1.263 -4.498 -18.699 1.00 85.81 301 PHE A CA 1
ATOM 2453 C C . PHE A 1 301 ? -2.611 -4.189 -19.350 1.00 85.81 301 PHE A C 1
ATOM 2455 O O . PHE A 1 301 ? -2.847 -3.068 -19.807 1.00 85.81 301 PHE A O 1
ATOM 2462 N N . LYS A 1 302 ? -3.517 -5.180 -19.379 1.00 84.00 302 LYS A N 1
ATOM 2463 C CA . LYS A 1 302 ? -4.896 -4.970 -19.832 1.00 84.00 302 LYS A CA 1
ATOM 2464 C C . LYS A 1 302 ? -5.768 -4.235 -18.818 1.00 84.00 302 LYS A C 1
ATOM 2466 O O . LYS A 1 302 ? -6.831 -3.719 -19.167 1.00 84.00 302 LYS A O 1
ATOM 2471 N N . THR A 1 303 ? -5.350 -4.229 -17.560 1.00 88.00 303 THR A N 1
ATOM 2472 C CA . THR A 1 303 ? -6.038 -3.530 -16.481 1.00 88.00 303 THR A CA 1
ATOM 2473 C C . THR A 1 303 ? -5.083 -2.597 -15.761 1.00 88.00 303 THR A C 1
ATOM 2475 O O . THR A 1 303 ? -3.893 -2.879 -15.613 1.00 88.00 303 THR A O 1
ATOM 2478 N N . THR A 1 304 ? -5.611 -1.485 -15.255 1.00 86.00 304 THR A N 1
ATOM 2479 C CA . THR A 1 304 ? -4.825 -0.531 -14.465 1.00 86.00 304 THR A CA 1
ATOM 2480 C C . THR A 1 304 ? -4.297 -1.169 -13.181 1.00 86.00 304 THR A C 1
ATOM 2482 O O . THR A 1 304 ? -3.229 -0.802 -12.708 1.00 86.00 304 THR A O 1
ATOM 2485 N N . THR A 1 305 ? -4.985 -2.181 -12.646 1.00 89.56 305 THR A N 1
ATOM 2486 C CA . THR A 1 305 ? -4.564 -2.916 -11.446 1.00 89.56 305 THR A CA 1
ATOM 2487 C C . THR A 1 305 ? -3.203 -3.588 -11.602 1.00 89.56 305 THR A C 1
ATOM 2489 O O . THR A 1 305 ? -2.402 -3.533 -10.676 1.00 89.56 305 THR A O 1
ATOM 2492 N N . GLN A 1 306 ? -2.909 -4.168 -12.771 1.00 88.62 306 GLN A N 1
ATOM 2493 C CA . GLN A 1 306 ? -1.587 -4.731 -13.069 1.00 88.62 306 GLN A CA 1
ATOM 2494 C C . GLN A 1 306 ? -0.479 -3.680 -13.005 1.00 88.62 306 GLN A C 1
ATOM 2496 O O . GLN A 1 306 ? 0.625 -3.955 -12.551 1.00 88.62 306 GLN A O 1
ATOM 2501 N N . TYR A 1 307 ? -0.785 -2.463 -13.445 1.00 83.94 307 TYR A N 1
ATOM 2502 C CA . TYR A 1 307 ? 0.161 -1.360 -13.469 1.00 83.94 307 TYR A CA 1
ATOM 2503 C C . TYR A 1 307 ? 0.529 -0.873 -12.052 1.00 83.94 307 TYR A C 1
ATOM 2505 O O . TYR A 1 307 ? 1.682 -0.529 -11.812 1.00 83.94 307 TYR A O 1
ATOM 2513 N N . TYR A 1 308 ? -0.398 -0.911 -11.088 1.00 83.12 308 TYR A N 1
ATOM 2514 C CA . TYR A 1 308 ? -0.147 -0.418 -9.723 1.00 83.12 308 TYR A CA 1
ATOM 2515 C C . TYR A 1 308 ? 0.736 -1.327 -8.851 1.00 83.12 308 TYR A C 1
ATOM 2517 O O . TYR A 1 308 ? 1.030 -0.961 -7.714 1.00 83.12 308 TYR A O 1
ATOM 2525 N N . ASP A 1 309 ? 1.185 -2.474 -9.369 1.00 85.12 309 ASP A N 1
ATOM 2526 C CA . ASP A 1 309 ? 2.237 -3.282 -8.734 1.00 85.12 309 ASP A CA 1
ATOM 2527 C C . ASP A 1 309 ? 3.637 -2.729 -8.961 1.00 85.12 309 ASP A C 1
ATOM 2529 O O . ASP A 1 309 ? 4.589 -3.201 -8.343 1.00 85.12 309 ASP A O 1
ATOM 2533 N N . TRP A 1 310 ? 3.768 -1.754 -9.856 1.00 82.88 310 TRP A N 1
ATOM 2534 C CA . TRP A 1 310 ? 5.042 -1.252 -10.324 1.00 82.88 310 TRP A CA 1
ATOM 2535 C C . TRP A 1 310 ? 5.326 0.153 -9.812 1.00 82.88 310 TRP A C 1
ATOM 2537 O O . TRP A 1 310 ? 4.435 0.992 -9.674 1.00 82.88 310 TRP A O 1
ATOM 2547 N N . GLN A 1 311 ? 6.600 0.413 -9.548 1.00 77.56 311 GLN A N 1
ATOM 2548 C CA . GLN A 1 311 ? 7.084 1.673 -9.015 1.00 77.56 311 GLN A CA 1
ATOM 2549 C C . GLN A 1 311 ? 8.528 1.944 -9.444 1.00 77.56 311 GLN A C 1
ATOM 2551 O O . GLN A 1 311 ? 9.193 1.148 -10.111 1.00 77.56 311 GLN A O 1
ATOM 2556 N N . THR A 1 312 ? 9.010 3.116 -9.052 1.00 66.62 312 THR A N 1
ATOM 2557 C CA . THR A 1 312 ? 10.253 3.700 -9.546 1.00 66.62 312 THR A CA 1
ATOM 2558 C C . THR A 1 312 ? 11.172 4.127 -8.410 1.00 66.62 312 THR A C 1
ATOM 2560 O O . THR A 1 312 ? 11.678 5.241 -8.439 1.00 66.62 312 THR A O 1
ATOM 2563 N N . ASN A 1 313 ? 11.373 3.321 -7.351 1.00 58.19 313 ASN A N 1
ATOM 2564 C CA . ASN A 1 313 ? 12.222 3.824 -6.256 1.00 58.19 313 ASN A CA 1
ATOM 2565 C C . ASN A 1 313 ? 12.811 2.856 -5.213 1.00 58.19 313 ASN A C 1
ATOM 2567 O O . ASN A 1 313 ? 13.408 3.330 -4.251 1.00 58.19 313 ASN A O 1
ATOM 2571 N N . VAL A 1 314 ? 12.719 1.524 -5.326 1.00 51.62 314 VAL A N 1
ATOM 2572 C CA . VAL A 1 314 ? 13.197 0.674 -4.197 1.00 51.62 314 VAL A CA 1
ATOM 2573 C C . VAL A 1 314 ? 14.723 0.745 -3.971 1.00 51.62 314 VAL A C 1
ATOM 2575 O O . VAL A 1 314 ? 15.207 0.339 -2.925 1.00 51.62 314 VAL A O 1
ATOM 2578 N N . PHE A 1 315 ? 15.505 1.338 -4.880 1.00 49.19 315 PHE A N 1
ATOM 2579 C CA . PHE A 1 315 ? 16.978 1.369 -4.786 1.00 49.19 315 PHE A CA 1
ATOM 2580 C C . PHE A 1 315 ? 17.605 2.692 -5.231 1.00 49.19 315 PHE A C 1
ATOM 2582 O O . PHE A 1 315 ? 18.814 2.807 -5.429 1.00 49.19 315 PHE A O 1
ATOM 2589 N N . ALA A 1 316 ? 16.776 3.703 -5.441 1.00 45.81 316 ALA A N 1
ATOM 2590 C CA . ALA A 1 316 ? 17.127 4.853 -6.240 1.00 45.81 316 ALA A CA 1
ATOM 2591 C C . ALA A 1 316 ? 17.383 6.083 -5.369 1.00 45.81 316 ALA A C 1
ATOM 2593 O O . ALA A 1 316 ? 16.853 7.156 -5.631 1.00 45.81 316 ALA A O 1
ATOM 2594 N N . GLN A 1 317 ? 18.323 5.980 -4.417 1.00 41.16 317 GLN A N 1
ATOM 2595 C CA . GLN A 1 317 ? 18.970 7.201 -3.899 1.00 41.16 317 GLN A CA 1
ATOM 2596 C C . GLN A 1 317 ? 19.507 8.063 -5.060 1.00 41.16 317 GLN A C 1
ATOM 2598 O O . GLN A 1 317 ? 19.631 9.277 -4.925 1.00 41.16 317 GLN A O 1
ATOM 2603 N N . ASN A 1 318 ? 19.745 7.415 -6.214 1.00 46.62 318 ASN A N 1
ATOM 2604 C CA . ASN A 1 318 ? 20.153 8.001 -7.471 1.00 46.62 318 ASN A CA 1
ATOM 2605 C C . ASN A 1 318 ? 19.400 7.442 -8.706 1.00 46.62 318 ASN A C 1
ATOM 2607 O O . ASN A 1 318 ? 20.035 6.933 -9.621 1.00 46.62 318 ASN A O 1
ATOM 2611 N N . SER A 1 319 ? 18.065 7.470 -8.770 1.00 45.91 319 SER A N 1
ATOM 2612 C CA . SER A 1 319 ? 17.325 7.197 -10.026 1.00 45.91 319 SER A CA 1
ATOM 2613 C C . SER A 1 319 ? 16.048 8.037 -10.066 1.00 45.91 319 SER A C 1
ATOM 2615 O O . SER A 1 319 ? 15.384 8.189 -9.047 1.00 45.91 319 SER A O 1
ATOM 2617 N N . TYR A 1 320 ? 15.724 8.625 -11.220 1.00 39.31 320 TYR A N 1
ATOM 2618 C CA . TYR A 1 320 ? 14.532 9.460 -11.379 1.00 39.31 320 TYR A CA 1
ATOM 2619 C C . TYR A 1 320 ? 13.650 8.897 -12.484 1.00 39.31 320 TYR A C 1
ATOM 2621 O O . TYR A 1 320 ? 14.050 8.887 -13.651 1.00 39.31 320 TYR A O 1
ATOM 2629 N N . ALA A 1 321 ? 12.438 8.511 -12.106 1.00 43.34 321 ALA A N 1
ATOM 2630 C CA . ALA A 1 321 ? 11.326 8.412 -13.025 1.00 43.34 321 ALA A CA 1
ATOM 2631 C C . ALA A 1 321 ? 10.131 9.175 -12.459 1.00 43.34 321 ALA A C 1
ATOM 2633 O O . ALA A 1 321 ? 9.952 9.290 -11.252 1.00 43.34 321 ALA A O 1
ATOM 2634 N N . VAL A 1 322 ? 9.353 9.769 -13.357 1.00 48.41 322 VAL A N 1
ATOM 2635 C CA . VAL A 1 322 ? 8.071 10.389 -13.016 1.00 48.41 322 VAL A CA 1
ATOM 2636 C C . VAL A 1 322 ? 7.027 9.277 -13.075 1.00 48.41 322 VAL A C 1
ATOM 2638 O O . VAL A 1 322 ? 7.076 8.522 -14.048 1.00 48.41 322 VAL A O 1
ATOM 2641 N N . ASP A 1 323 ? 6.150 9.200 -12.058 1.00 52.69 323 ASP A N 1
ATOM 2642 C CA . ASP A 1 323 ? 5.055 8.219 -11.870 1.00 52.69 323 ASP A CA 1
ATOM 2643 C C . ASP A 1 323 ? 4.672 7.560 -13.201 1.00 52.69 323 ASP A C 1
ATOM 2645 O O . ASP A 1 323 ? 4.274 8.291 -14.129 1.00 52.69 323 ASP A O 1
ATOM 2649 N N . PRO A 1 324 ? 4.880 6.235 -13.358 1.00 55.16 324 PRO A N 1
ATOM 2650 C CA . PRO A 1 324 ? 4.690 5.597 -14.647 1.00 55.16 324 PRO A CA 1
ATOM 2651 C C . PRO A 1 324 ? 3.279 5.928 -15.148 1.00 55.16 324 PRO A C 1
ATOM 2653 O O . PRO A 1 324 ? 2.360 6.122 -14.367 1.00 55.16 324 PRO A O 1
ATOM 2656 N N . LYS A 1 325 ? 3.063 6.116 -16.443 1.00 59.97 325 LYS A N 1
ATOM 2657 C CA . LYS A 1 325 ? 1.711 6.417 -16.941 1.00 59.97 325 LYS A CA 1
ATOM 2658 C C . LYS A 1 325 ? 1.183 5.170 -17.621 1.00 59.97 325 LYS A C 1
ATOM 2660 O O . LYS A 1 325 ? 1.837 4.636 -18.515 1.00 59.97 325 LYS A O 1
ATOM 2665 N N . TYR A 1 326 ? 0.015 4.702 -17.188 1.00 59.09 326 TYR A N 1
ATOM 2666 C CA . TYR A 1 326 ? -0.756 3.737 -17.967 1.00 59.09 326 TYR A CA 1
ATOM 2667 C C . TYR A 1 326 ? -1.049 4.352 -19.346 1.00 59.09 326 TYR A C 1
ATOM 2669 O O . TYR A 1 326 ? -1.229 5.571 -19.431 1.00 59.09 326 TYR A O 1
ATOM 2677 N N . SER A 1 327 ? -0.996 3.543 -20.409 1.00 54.09 327 SER A N 1
ATOM 2678 C CA . SER A 1 327 ? -0.907 4.003 -21.802 1.00 54.09 327 SER A CA 1
ATOM 2679 C C . SER A 1 327 ? -1.800 5.208 -22.159 1.00 54.09 327 SER A C 1
ATOM 2681 O O . SER A 1 327 ? -2.977 5.291 -21.809 1.00 54.09 327 SER A O 1
ATOM 2683 N N . ILE A 1 328 ? -1.202 6.140 -22.907 1.00 46.22 328 ILE A N 1
ATOM 2684 C CA . ILE A 1 328 ? -1.746 7.436 -23.351 1.00 46.22 328 ILE A CA 1
ATOM 2685 C C . ILE A 1 328 ? -2.713 7.349 -24.541 1.00 46.22 328 ILE A C 1
ATOM 2687 O O . ILE A 1 328 ? -3.261 8.373 -24.946 1.00 46.22 328 ILE A O 1
ATOM 2691 N N . ASP A 1 329 ? -2.930 6.162 -25.104 1.00 48.84 329 ASP A N 1
ATOM 2692 C CA . ASP A 1 329 ? -3.897 5.927 -26.183 1.00 48.84 329 ASP A CA 1
ATOM 2693 C C . ASP A 1 329 ? -5.244 5.379 -25.680 1.00 48.84 329 ASP A C 1
ATOM 2695 O O . ASP A 1 329 ? -6.091 4.991 -26.485 1.00 48.84 329 ASP A O 1
ATOM 2699 N N . ASN A 1 330 ? -5.454 5.342 -24.355 1.00 48.56 330 ASN A N 1
ATOM 2700 C CA . ASN A 1 330 ? -6.608 4.703 -23.712 1.00 48.56 330 ASN A CA 1
ATOM 2701 C C . ASN A 1 330 ? -6.811 3.229 -24.130 1.00 48.56 330 ASN A C 1
ATOM 2703 O O . ASN A 1 330 ? -7.897 2.685 -23.912 1.00 48.56 330 ASN A O 1
ATOM 2707 N N . SER A 1 331 ? -5.794 2.575 -24.707 1.00 51.03 331 SER A N 1
ATOM 2708 C CA . SER A 1 331 ? -5.839 1.166 -25.083 1.00 51.03 331 SER A CA 1
ATOM 2709 C C . SER A 1 331 ? -5.040 0.332 -24.072 1.00 51.03 331 SER A C 1
ATOM 2711 O O . SER A 1 331 ? -3.928 0.706 -23.695 1.00 51.03 331 SER A O 1
ATOM 2713 N N . PRO A 1 332 ? -5.594 -0.787 -23.580 1.00 55.16 332 PRO A N 1
ATOM 2714 C CA . PRO A 1 332 ? -4.859 -1.696 -22.709 1.00 55.16 332 PRO A CA 1
ATOM 2715 C C . PRO A 1 332 ? -3.692 -2.364 -23.455 1.00 55.16 332 PRO A C 1
ATOM 2717 O O . PRO A 1 332 ? -3.885 -2.770 -24.602 1.00 55.16 332 PRO A O 1
ATOM 2720 N N . GLY A 1 333 ? -2.522 -2.518 -22.817 1.00 68.19 333 GLY A N 1
ATOM 2721 C CA . GLY A 1 333 ? -1.418 -3.302 -23.402 1.00 68.19 333 GLY A CA 1
ATOM 2722 C C . GLY A 1 333 ? 0.013 -2.764 -23.291 1.00 68.19 333 GLY A C 1
ATOM 2723 O O . GLY A 1 333 ? 0.872 -3.250 -24.007 1.00 68.19 333 GLY A O 1
ATOM 2724 N N . SER A 1 334 ? 0.300 -1.734 -22.490 1.00 72.69 334 SER A N 1
ATOM 2725 C CA . SER A 1 334 ? 1.670 -1.394 -22.049 1.00 72.69 334 SER A CA 1
ATOM 2726 C C . SER A 1 334 ? 1.632 -0.276 -21.005 1.00 72.69 334 SER A C 1
ATOM 2728 O O . SER A 1 334 ? 0.637 0.448 -20.876 1.00 72.69 334 SER A O 1
ATOM 2730 N N . PHE A 1 335 ? 2.725 -0.094 -20.268 1.00 77.06 335 PHE A N 1
ATOM 2731 C CA . PHE A 1 335 ? 2.931 1.103 -19.453 1.00 77.06 335 PHE A CA 1
ATOM 2732 C C . PHE A 1 335 ? 4.236 1.795 -19.844 1.00 77.06 335 PHE A C 1
ATOM 2734 O O . PHE A 1 335 ? 5.141 1.183 -20.420 1.00 77.06 335 PHE A O 1
ATOM 2741 N N . LYS A 1 336 ? 4.331 3.088 -19.522 1.00 79.00 336 LYS A N 1
ATOM 2742 C CA . LYS A 1 336 ? 5.525 3.886 -19.802 1.00 79.00 336 LYS A CA 1
ATOM 2743 C C . LYS A 1 336 ? 6.145 4.489 -18.554 1.00 79.00 336 LYS A C 1
ATOM 2745 O O . LYS A 1 336 ? 5.440 4.915 -17.640 1.00 79.00 336 LYS A O 1
ATOM 2750 N N . VAL A 1 337 ? 7.468 4.586 -18.574 1.00 78.25 337 VAL A N 1
ATOM 2751 C CA . VAL A 1 337 ? 8.292 5.200 -17.533 1.00 78.25 337 VAL A CA 1
ATOM 2752 C C . VAL A 1 337 ? 9.053 6.362 -18.159 1.00 78.25 337 VAL A C 1
ATOM 2754 O O . VAL A 1 337 ? 9.726 6.195 -19.178 1.00 78.25 337 VAL A O 1
ATOM 2757 N N . ALA A 1 338 ? 8.952 7.547 -17.561 1.00 79.00 338 ALA A N 1
ATOM 2758 C CA . ALA A 1 338 ? 9.792 8.673 -17.951 1.00 79.00 338 ALA A CA 1
ATOM 2759 C C . ALA A 1 338 ? 11.206 8.473 -17.391 1.00 79.00 338 ALA A C 1
ATOM 2761 O O . ALA A 1 338 ? 11.366 8.234 -16.200 1.00 79.00 338 ALA A O 1
ATOM 2762 N N . ALA A 1 339 ? 12.221 8.605 -18.234 1.00 80.25 339 ALA A N 1
ATOM 2763 C CA . ALA A 1 339 ? 13.622 8.431 -17.888 1.00 80.25 339 ALA A CA 1
ATOM 2764 C C . ALA A 1 339 ? 14.382 9.758 -18.010 1.00 80.25 339 ALA A C 1
ATOM 2766 O O . ALA A 1 339 ? 14.330 10.413 -19.053 1.00 80.25 339 ALA A O 1
ATOM 2767 N N . ASP A 1 340 ? 15.121 10.143 -16.965 1.00 82.81 340 ASP A N 1
ATOM 2768 C CA . ASP A 1 340 ? 16.032 11.297 -16.989 1.00 82.81 340 ASP A CA 1
ATOM 2769 C C . ASP A 1 340 ? 17.416 10.911 -16.448 1.00 82.81 340 ASP A C 1
ATOM 2771 O O . ASP A 1 340 ? 17.697 11.019 -15.250 1.00 82.81 340 ASP A O 1
ATOM 2775 N N . PHE A 1 341 ? 18.318 10.529 -17.357 1.00 84.62 341 PHE A N 1
ATOM 2776 C CA . PHE A 1 341 ? 19.703 10.197 -17.010 1.00 84.62 341 PHE A CA 1
ATOM 2777 C C . PHE A 1 341 ? 20.595 11.439 -16.816 1.00 84.62 341 PHE A C 1
ATOM 2779 O O . PHE A 1 341 ? 21.817 11.341 -16.702 1.00 84.62 341 PHE A O 1
ATOM 2786 N N . GLY A 1 342 ? 20.021 12.647 -16.813 1.00 81.06 342 GLY A N 1
ATOM 2787 C CA . GLY A 1 342 ? 20.741 13.884 -16.505 1.00 81.06 342 GLY A CA 1
ATOM 2788 C C . GLY A 1 342 ? 20.990 14.067 -15.011 1.00 81.06 342 GLY A C 1
ATOM 2789 O O . GLY A 1 342 ? 21.914 14.782 -14.634 1.00 81.06 342 GLY A O 1
ATOM 2790 N N . LYS A 1 343 ? 20.180 13.420 -14.167 1.00 72.62 343 LYS A N 1
ATOM 2791 C CA . LYS A 1 343 ? 20.365 13.422 -12.711 1.00 72.62 343 LYS A CA 1
ATOM 2792 C C . LYS A 1 343 ? 21.230 12.256 -12.254 1.00 72.62 343 LYS A C 1
ATOM 2794 O O . LYS A 1 343 ? 22.084 12.439 -11.394 1.00 72.62 343 LYS A O 1
ATOM 2799 N N . TYR A 1 344 ? 21.012 11.080 -12.842 1.00 78.44 344 TYR A N 1
ATOM 2800 C CA . TYR A 1 344 ? 21.628 9.840 -12.396 1.00 78.44 344 TYR A CA 1
ATOM 2801 C C . TYR A 1 344 ? 21.984 8.897 -13.551 1.00 78.44 344 TYR A C 1
ATOM 2803 O O . TYR A 1 344 ? 21.380 8.960 -14.616 1.00 78.44 344 TYR A O 1
ATOM 2811 N N . ASN A 1 345 ? 22.955 8.005 -13.334 1.00 86.31 345 ASN A N 1
ATOM 2812 C CA . ASN A 1 345 ? 23.427 7.052 -14.351 1.00 86.31 345 ASN A CA 1
ATOM 2813 C C . ASN A 1 345 ? 22.584 5.776 -14.443 1.00 86.31 345 ASN A C 1
ATOM 2815 O O . ASN A 1 345 ? 22.801 4.972 -15.344 1.00 86.31 345 ASN A O 1
ATOM 2819 N N . SER A 1 346 ? 21.633 5.585 -13.539 1.00 82.00 346 SER A N 1
ATOM 2820 C CA . SER A 1 346 ? 20.793 4.397 -13.507 1.00 82.00 346 SER A CA 1
ATOM 2821 C C . SER A 1 346 ? 19.333 4.806 -13.409 1.00 82.00 346 SER A C 1
ATOM 2823 O O . SER A 1 346 ? 19.010 5.837 -12.820 1.00 82.00 346 SER A O 1
ATOM 2825 N N . LEU A 1 347 ? 18.464 3.985 -13.987 1.00 81.12 347 LEU A N 1
ATOM 2826 C CA . LEU A 1 347 ? 17.018 4.043 -13.833 1.00 81.12 347 LEU A CA 1
ATOM 2827 C C . LEU A 1 347 ? 16.549 2.680 -13.347 1.00 81.12 347 LEU A C 1
ATOM 2829 O O . LEU A 1 347 ? 16.806 1.666 -13.998 1.00 81.12 347 LEU A O 1
ATOM 2833 N N . ASN A 1 348 ? 15.880 2.671 -12.201 1.00 80.00 348 ASN A N 1
ATOM 2834 C CA . ASN A 1 348 ? 15.281 1.470 -11.649 1.00 80.00 348 ASN A CA 1
ATOM 2835 C C . ASN A 1 348 ? 13.779 1.481 -11.904 1.00 80.00 348 ASN A C 1
ATOM 2837 O O . ASN A 1 348 ? 13.099 2.468 -11.611 1.00 80.00 348 ASN A O 1
ATOM 2841 N N . PHE A 1 349 ? 13.285 0.366 -12.417 1.00 80.38 349 PHE A N 1
ATOM 2842 C CA . PHE A 1 349 ? 11.870 0.120 -12.547 1.00 80.38 349 PHE A CA 1
ATOM 2843 C C . PHE A 1 349 ? 11.561 -1.295 -12.069 1.00 80.38 349 PHE A C 1
ATOM 2845 O O . PHE A 1 349 ? 12.063 -2.276 -12.620 1.00 80.38 349 PHE A O 1
ATOM 2852 N N . ASN A 1 350 ? 10.759 -1.410 -11.019 1.00 80.94 350 ASN A N 1
ATOM 2853 C CA . ASN A 1 350 ? 10.517 -2.682 -10.365 1.00 80.94 350 ASN A CA 1
ATOM 2854 C C . ASN A 1 350 ? 9.142 -2.740 -9.728 1.00 80.94 350 ASN A C 1
ATOM 2856 O O . ASN A 1 350 ? 8.423 -1.746 -9.636 1.00 80.94 350 ASN A O 1
ATOM 2860 N N . THR A 1 351 ? 8.765 -3.936 -9.309 1.00 81.38 351 THR A N 1
ATOM 2861 C CA . THR A 1 351 ? 7.559 -4.097 -8.528 1.00 81.38 351 THR A CA 1
ATOM 2862 C C . THR A 1 351 ? 7.715 -3.478 -7.136 1.00 81.38 351 THR A C 1
ATOM 2864 O O . THR A 1 351 ? 8.813 -3.163 -6.683 1.00 81.38 351 THR A O 1
ATOM 2867 N N . SER A 1 352 ? 6.627 -3.310 -6.396 1.00 72.25 352 SER A N 1
ATOM 2868 C CA . SER A 1 352 ? 6.701 -3.164 -4.939 1.00 72.25 352 SER A CA 1
ATOM 2869 C C . SER A 1 352 ? 7.084 -4.485 -4.257 1.00 72.25 352 SER A C 1
ATOM 2871 O O . SER A 1 352 ? 7.005 -5.558 -4.854 1.00 72.25 352 SER A O 1
ATOM 2873 N N . SER A 1 353 ? 7.591 -4.407 -3.021 1.00 67.88 353 SER A N 1
ATOM 2874 C CA . SER A 1 353 ? 8.169 -5.529 -2.255 1.00 67.88 353 SER A CA 1
ATOM 2875 C C . SER A 1 353 ? 7.111 -6.492 -1.692 1.00 67.88 353 SER A C 1
ATOM 2877 O O . SER A 1 353 ? 6.888 -6.523 -0.482 1.00 67.88 353 SER A O 1
ATOM 2879 N N . VAL A 1 354 ? 6.421 -7.233 -2.556 1.00 63.50 354 VAL A N 1
ATOM 2880 C CA . VAL A 1 354 ? 5.178 -7.950 -2.240 1.00 63.50 354 VAL A CA 1
ATOM 2881 C C . VAL A 1 354 ? 4.968 -9.316 -2.855 1.00 63.50 354 VAL A C 1
ATOM 2883 O O . VAL A 1 354 ? 3.972 -9.959 -2.517 1.00 63.50 354 VAL A O 1
ATOM 2886 N N . PHE A 1 355 ? 5.856 -9.740 -3.741 1.00 72.12 355 PHE A N 1
ATOM 2887 C CA . PHE A 1 355 ? 5.868 -11.127 -4.172 1.00 72.12 355 PHE A CA 1
ATOM 2888 C C . PHE A 1 355 ? 6.388 -11.948 -2.990 1.00 72.12 355 PHE A C 1
ATOM 2890 O O . PHE A 1 355 ? 7.135 -11.449 -2.162 1.00 72.12 355 PHE A O 1
ATOM 2897 N N . PHE A 1 356 ? 5.917 -13.167 -2.822 1.00 74.69 356 PHE A N 1
ATOM 2898 C CA . PHE A 1 356 ? 6.488 -14.090 -1.844 1.00 74.69 356 PHE A CA 1
ATOM 2899 C C . PHE A 1 356 ? 6.619 -15.407 -2.578 1.00 74.69 356 PHE A C 1
ATOM 2901 O O . PHE A 1 356 ? 5.842 -16.340 -2.401 1.00 74.69 356 PHE A O 1
ATOM 2908 N N . GLU A 1 357 ? 7.535 -15.394 -3.541 1.00 78.12 357 GLU A N 1
ATOM 2909 C CA . GLU A 1 357 ? 7.641 -16.434 -4.547 1.00 78.12 357 GLU A CA 1
ATOM 2910 C C . GLU A 1 357 ? 9.091 -16.856 -4.743 1.00 78.12 357 GLU A C 1
ATOM 2912 O O . GLU A 1 357 ? 10.014 -16.047 -4.678 1.00 78.12 357 GLU A O 1
ATOM 2917 N N . ASN A 1 358 ? 9.291 -18.141 -5.015 1.00 79.88 358 ASN A N 1
ATOM 2918 C CA . ASN A 1 358 ? 10.585 -18.666 -5.405 1.00 79.88 358 ASN A CA 1
ATOM 2919 C C . ASN A 1 358 ? 10.744 -18.542 -6.933 1.00 79.88 358 ASN A C 1
ATOM 2921 O O . ASN A 1 358 ? 10.079 -19.265 -7.679 1.00 79.88 358 ASN A O 1
ATOM 2925 N N . PHE A 1 359 ? 11.625 -17.643 -7.389 1.00 81.25 359 PHE A N 1
ATOM 2926 C CA . PHE A 1 359 ? 11.972 -17.464 -8.810 1.00 81.25 359 PHE A CA 1
ATOM 2927 C C . PHE A 1 359 ? 13.144 -18.345 -9.275 1.00 81.25 359 PHE A C 1
ATOM 2929 O O . PHE A 1 359 ? 13.604 -18.191 -10.408 1.00 81.25 359 PHE A O 1
ATOM 2936 N N . ALA A 1 360 ? 13.683 -19.226 -8.428 1.00 82.06 360 ALA A N 1
ATOM 2937 C CA . ALA A 1 360 ? 14.805 -20.078 -8.801 1.00 82.06 360 ALA A CA 1
ATOM 2938 C C . ALA A 1 360 ? 14.437 -20.946 -10.010 1.00 82.06 360 ALA A C 1
ATOM 2940 O O . ALA A 1 360 ? 13.371 -21.558 -10.066 1.00 82.06 360 ALA A O 1
ATOM 2941 N N . ASP A 1 361 ? 15.335 -20.943 -10.992 1.00 85.50 361 ASP A N 1
ATOM 2942 C CA . ASP A 1 361 ? 15.213 -21.607 -12.289 1.00 85.50 361 ASP A CA 1
ATOM 2943 C C . ASP A 1 361 ? 14.014 -21.165 -13.144 1.00 85.50 361 ASP A C 1
ATOM 2945 O O . ASP A 1 361 ? 13.728 -21.785 -14.171 1.00 85.50 361 ASP A O 1
ATOM 2949 N N . ARG A 1 362 ? 13.363 -20.050 -12.789 1.00 87.06 362 ARG A N 1
ATOM 2950 C CA . ARG A 1 362 ? 12.333 -19.429 -13.626 1.00 87.06 362 ARG A CA 1
ATOM 2951 C C . ARG A 1 362 ? 12.949 -18.494 -14.654 1.00 87.06 362 ARG A C 1
ATOM 2953 O O . ARG A 1 362 ? 13.926 -17.798 -14.372 1.00 87.06 362 ARG A O 1
ATOM 2960 N N . GLU A 1 363 ? 12.358 -18.476 -15.844 1.00 90.38 363 GLU A N 1
ATOM 2961 C CA . GLU A 1 363 ? 12.714 -17.544 -16.912 1.00 90.38 363 GLU A CA 1
ATOM 2962 C C . GLU A 1 363 ? 11.846 -16.290 -16.802 1.00 90.38 363 GLU A C 1
ATOM 2964 O O . GLU A 1 363 ? 10.663 -16.315 -17.123 1.00 90.38 363 GLU A O 1
ATOM 2969 N N . LEU A 1 364 ? 12.455 -15.188 -16.376 1.00 90.12 364 LEU A N 1
ATOM 2970 C CA . LEU A 1 364 ? 11.860 -13.862 -16.436 1.00 90.12 364 LEU A CA 1
ATOM 2971 C C . LEU A 1 364 ? 11.967 -13.328 -17.859 1.00 90.12 364 LEU A C 1
ATOM 2973 O O . LEU A 1 364 ? 13.062 -13.232 -18.414 1.00 90.12 364 LEU A O 1
ATOM 2977 N N . GLU A 1 365 ? 10.840 -12.931 -18.433 1.00 93.12 365 GLU A N 1
ATOM 2978 C CA . GLU A 1 365 ? 10.771 -12.277 -19.736 1.00 93.12 365 GLU A CA 1
ATOM 2979 C C . GLU A 1 365 ? 10.197 -10.864 -19.576 1.00 93.12 365 GLU A C 1
ATOM 2981 O O . GLU A 1 365 ? 9.235 -10.668 -18.835 1.00 93.12 365 GLU A O 1
ATOM 2986 N N . ILE A 1 366 ? 10.785 -9.879 -20.261 1.00 92.19 366 ILE A N 1
ATOM 2987 C CA . ILE A 1 366 ? 10.278 -8.500 -20.348 1.00 92.19 366 ILE A CA 1
ATOM 2988 C C . ILE A 1 366 ? 10.469 -7.962 -21.761 1.00 92.19 366 ILE A C 1
ATOM 2990 O O . ILE A 1 366 ? 11.545 -8.099 -22.350 1.00 92.19 366 ILE A O 1
ATOM 2994 N N . SER A 1 367 ? 9.436 -7.318 -22.301 1.00 92.44 367 SER A N 1
ATOM 2995 C CA . SER A 1 367 ? 9.532 -6.590 -23.563 1.00 92.44 367 SER A CA 1
ATOM 2996 C C . SER A 1 367 ? 9.689 -5.098 -23.302 1.00 92.44 367 SER A C 1
ATOM 2998 O O . SER A 1 367 ? 8.960 -4.520 -22.501 1.00 92.44 367 SER A O 1
ATOM 3000 N N . VAL A 1 368 ? 10.651 -4.473 -23.982 1.00 91.69 368 VAL A N 1
ATOM 3001 C CA . VAL A 1 368 ? 10.952 -3.041 -23.878 1.00 91.69 368 VAL A CA 1
ATOM 3002 C C . VAL A 1 368 ? 10.994 -2.432 -25.272 1.00 91.69 368 VAL A C 1
ATOM 3004 O O . VAL A 1 368 ? 11.659 -2.963 -26.168 1.00 91.69 368 VAL A O 1
ATOM 3007 N N . TYR A 1 369 ? 10.317 -1.304 -25.463 1.00 91.62 369 TYR A N 1
ATOM 3008 C CA . TYR A 1 369 ? 10.482 -0.492 -26.664 1.00 91.62 369 TYR A CA 1
ATOM 3009 C C . TYR A 1 369 ? 11.700 0.423 -26.511 1.00 91.62 369 TYR A C 1
ATOM 3011 O O . TYR A 1 369 ? 11.736 1.276 -25.622 1.00 91.62 369 TYR A O 1
ATOM 3019 N N . ILE A 1 370 ? 12.684 0.264 -27.395 1.00 92.75 370 ILE A N 1
ATOM 3020 C CA . ILE A 1 370 ? 13.926 1.043 -27.400 1.00 92.75 370 ILE A CA 1
ATOM 3021 C C . ILE A 1 370 ? 13.822 2.134 -28.474 1.00 92.75 370 ILE A C 1
ATOM 3023 O O . ILE A 1 370 ? 13.732 1.799 -29.658 1.00 92.75 370 ILE A O 1
ATOM 3027 N N . PRO A 1 371 ? 13.849 3.429 -28.1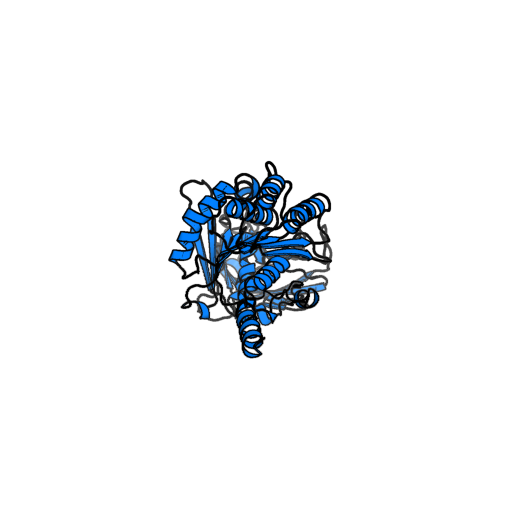09 1.00 92.56 371 PRO A N 1
ATOM 3028 C CA . PRO A 1 371 ? 13.886 4.522 -29.079 1.00 92.56 371 PRO A CA 1
ATOM 3029 C C . PRO A 1 371 ? 15.162 4.506 -29.930 1.00 92.56 371 PRO A C 1
ATOM 3031 O O . PRO A 1 371 ? 16.224 4.103 -29.456 1.00 92.56 371 PRO A O 1
ATOM 3034 N N . GLU A 1 372 ? 15.084 5.002 -31.167 1.00 94.69 372 GLU A N 1
ATOM 3035 C CA . GLU A 1 372 ? 16.218 5.013 -32.107 1.00 94.69 372 GLU A CA 1
ATOM 3036 C C . GLU A 1 372 ? 17.443 5.749 -31.548 1.00 94.69 372 GLU A C 1
ATOM 3038 O O . GLU A 1 372 ? 18.564 5.262 -31.661 1.00 94.69 372 GLU A O 1
ATOM 3043 N N . GLU A 1 373 ? 17.216 6.875 -30.873 1.00 94.31 373 GLU A N 1
ATOM 3044 C CA . GLU A 1 373 ? 18.257 7.661 -30.207 1.00 94.31 373 GLU A CA 1
ATOM 3045 C C . GLU A 1 373 ? 19.007 6.836 -29.157 1.00 94.31 373 GLU A C 1
ATOM 3047 O O . GLU A 1 373 ? 20.235 6.827 -29.128 1.00 94.31 373 GLU A O 1
ATOM 3052 N N . LEU A 1 374 ? 18.265 6.113 -28.310 1.00 92.88 374 LEU A N 1
ATOM 3053 C CA . LEU A 1 374 ? 18.828 5.296 -27.240 1.00 92.88 374 LEU A CA 1
ATOM 3054 C C . LEU A 1 374 ? 19.568 4.078 -27.806 1.00 92.88 374 LEU A C 1
ATOM 3056 O O . LEU A 1 374 ? 20.613 3.705 -27.279 1.00 92.88 374 LEU A O 1
ATOM 3060 N N . ALA A 1 375 ? 19.068 3.506 -28.909 1.00 94.62 375 ALA A N 1
ATOM 3061 C CA . ALA A 1 375 ? 19.678 2.364 -29.590 1.00 94.62 375 ALA A CA 1
ATOM 3062 C C . ALA A 1 375 ? 21.101 2.652 -30.108 1.00 94.62 375 ALA A C 1
ATOM 3064 O O . ALA A 1 375 ? 21.928 1.747 -30.241 1.00 94.62 375 ALA A O 1
ATOM 3065 N N . GLN A 1 376 ? 21.397 3.922 -30.392 1.00 94.62 376 GLN A N 1
ATOM 3066 C CA . GLN A 1 376 ? 22.718 4.377 -30.828 1.00 94.62 376 GLN A CA 1
ATOM 3067 C C . GLN A 1 376 ? 23.686 4.609 -29.657 1.00 94.62 376 GLN A C 1
ATOM 3069 O O . GLN A 1 376 ? 24.882 4.796 -29.874 1.00 94.62 376 GLN A O 1
ATOM 3074 N N . MET A 1 377 ? 23.199 4.560 -28.416 1.00 94.12 377 MET A N 1
ATOM 3075 C CA . MET A 1 377 ? 23.990 4.765 -27.205 1.00 94.12 377 MET A CA 1
ATOM 3076 C C . MET A 1 377 ? 24.410 3.419 -26.584 1.00 94.12 377 MET A C 1
ATOM 3078 O O . MET A 1 377 ? 23.940 2.350 -26.973 1.00 94.12 377 MET A O 1
ATOM 3082 N N . ASP A 1 378 ? 25.348 3.432 -25.635 1.00 93.94 378 ASP A N 1
ATOM 3083 C CA . ASP A 1 378 ? 25.877 2.216 -24.984 1.00 93.94 378 ASP A CA 1
ATOM 3084 C C . ASP A 1 378 ? 25.126 1.848 -23.692 1.00 93.94 378 ASP A C 1
ATOM 3086 O O . ASP A 1 378 ? 25.721 1.399 -22.715 1.00 93.94 378 ASP A O 1
ATOM 3090 N N . TYR A 1 379 ? 23.808 2.054 -23.660 1.00 94.69 379 TYR A N 1
ATOM 3091 C CA . TYR A 1 379 ? 22.998 1.747 -22.481 1.00 94.69 379 TYR A CA 1
ATOM 3092 C C . TYR A 1 379 ? 22.784 0.236 -22.345 1.00 94.69 379 TYR A C 1
ATOM 3094 O O . TYR A 1 379 ? 22.740 -0.506 -23.332 1.00 94.69 379 TYR A O 1
ATOM 3102 N N . THR A 1 380 ? 22.624 -0.213 -21.102 1.00 93.62 380 THR A N 1
ATOM 3103 C CA . THR A 1 380 ? 22.396 -1.627 -20.775 1.00 93.62 380 THR A CA 1
ATOM 3104 C C . THR A 1 380 ? 21.146 -1.810 -19.937 1.00 93.62 380 THR A C 1
ATOM 3106 O O . THR A 1 380 ? 20.809 -0.935 -19.145 1.00 93.62 380 THR A O 1
ATOM 3109 N N . LEU A 1 381 ? 20.492 -2.957 -20.093 1.00 92.06 381 LEU A N 1
ATOM 3110 C CA . LEU A 1 381 ? 19.442 -3.451 -19.210 1.00 92.06 381 LEU A CA 1
ATOM 3111 C C . LEU A 1 381 ? 19.973 -4.635 -18.402 1.00 92.06 381 LEU A C 1
ATOM 3113 O O . LEU A 1 381 ? 20.696 -5.481 -18.926 1.00 92.06 381 LEU A O 1
ATOM 3117 N N . GLN A 1 382 ? 19.605 -4.687 -17.130 1.00 88.81 382 GLN A N 1
ATOM 3118 C CA . GLN A 1 382 ? 19.831 -5.812 -16.227 1.00 88.81 382 GLN A CA 1
ATOM 3119 C C . GLN A 1 382 ? 18.511 -6.150 -15.547 1.00 88.81 382 GLN A C 1
ATOM 3121 O O . GLN A 1 382 ? 17.713 -5.251 -15.283 1.00 88.81 382 GLN A O 1
ATOM 3126 N N . PHE A 1 383 ? 18.282 -7.422 -15.243 1.00 86.69 383 PHE A N 1
ATOM 3127 C CA . PHE A 1 383 ? 17.162 -7.803 -14.390 1.00 86.69 383 PHE A CA 1
ATOM 3128 C C . PHE A 1 383 ? 17.498 -7.511 -12.928 1.00 86.69 383 PHE A C 1
ATOM 3130 O O . PHE A 1 383 ? 18.660 -7.468 -12.526 1.00 86.69 383 PHE A O 1
ATOM 3137 N N . LEU A 1 384 ? 16.455 -7.270 -12.144 1.00 81.12 384 LEU A N 1
ATOM 3138 C CA . LEU A 1 384 ? 16.514 -7.080 -10.705 1.00 81.12 384 LEU A CA 1
ATOM 3139 C C . LEU A 1 384 ? 15.613 -8.120 -10.059 1.00 81.12 384 LEU A C 1
ATOM 3141 O O . LEU A 1 384 ? 14.485 -8.312 -10.500 1.00 81.12 384 LEU A O 1
ATOM 3145 N N . ILE A 1 385 ? 16.100 -8.751 -9.000 1.00 80.81 385 ILE A N 1
ATOM 3146 C CA . ILE A 1 385 ? 15.359 -9.678 -8.146 1.00 80.81 385 ILE A CA 1
ATOM 3147 C C . ILE A 1 385 ? 15.854 -9.434 -6.734 1.00 80.81 385 ILE A C 1
ATOM 3149 O O . ILE A 1 385 ? 17.067 -9.411 -6.545 1.00 80.81 385 ILE A O 1
ATOM 3153 N N . TYR A 1 386 ? 14.956 -9.267 -5.765 1.00 75.94 386 TYR A N 1
ATOM 3154 C CA . TYR A 1 386 ? 15.343 -8.895 -4.407 1.00 75.94 386 TYR A CA 1
ATOM 3155 C C . TYR A 1 386 ? 14.419 -9.493 -3.332 1.00 75.94 386 TYR A C 1
ATOM 3157 O O . TYR A 1 386 ? 13.211 -9.595 -3.540 1.00 75.94 386 TYR A O 1
ATOM 3165 N N . SER A 1 387 ? 14.967 -9.892 -2.172 1.00 69.00 387 SER A N 1
ATOM 3166 C CA . SER A 1 387 ? 14.246 -10.705 -1.164 1.00 69.00 387 SER A CA 1
ATOM 3167 C C . SER A 1 387 ? 13.929 -10.072 0.195 1.00 69.00 387 SER A C 1
ATOM 3169 O O . SER A 1 387 ? 13.094 -10.613 0.899 1.00 69.00 387 SER A O 1
ATOM 3171 N N . THR A 1 388 ? 14.502 -8.956 0.639 1.00 62.41 388 THR A N 1
ATOM 3172 C CA . THR A 1 388 ? 14.185 -8.387 1.975 1.00 62.41 388 THR A CA 1
ATOM 3173 C C . THR A 1 388 ? 14.581 -6.918 2.051 1.00 62.41 388 THR A C 1
ATOM 3175 O O . THR A 1 388 ? 15.436 -6.495 1.294 1.00 62.41 388 THR A O 1
ATOM 3178 N N . PHE A 1 389 ? 13.989 -6.143 2.973 1.00 51.56 389 PHE A N 1
ATOM 3179 C CA . PHE A 1 389 ? 14.269 -4.703 3.120 1.00 51.56 389 PHE A CA 1
ATOM 3180 C C . PHE A 1 389 ? 15.536 -4.370 3.937 1.00 51.56 389 PHE A C 1
ATOM 3182 O O . PHE A 1 389 ? 15.958 -3.215 3.996 1.00 51.56 389 PHE A O 1
ATOM 3189 N N . ALA A 1 390 ? 16.148 -5.357 4.599 1.00 43.88 390 ALA A N 1
ATOM 3190 C CA . ALA A 1 390 ? 17.407 -5.141 5.309 1.00 43.88 390 ALA A CA 1
ATOM 3191 C C . ALA A 1 390 ? 18.542 -4.885 4.305 1.00 43.88 390 ALA A C 1
ATOM 3193 O O . ALA A 1 390 ? 18.452 -5.292 3.154 1.00 43.88 390 ALA A O 1
ATOM 3194 N N . SER A 1 391 ? 19.619 -4.234 4.748 1.00 40.31 391 SER A N 1
ATOM 3195 C CA . SER A 1 391 ? 20.808 -3.796 3.985 1.00 40.31 391 SER A CA 1
ATOM 3196 C C . SER A 1 391 ? 21.555 -4.874 3.176 1.00 40.31 391 SER A C 1
ATOM 3198 O O . SER A 1 391 ? 22.586 -4.586 2.578 1.00 40.31 391 SER A O 1
ATOM 3200 N N . GLU A 1 392 ? 21.017 -6.086 3.124 1.00 46.06 392 GLU A N 1
ATOM 3201 C CA . GLU A 1 392 ? 21.480 -7.255 2.398 1.00 46.06 392 GLU A CA 1
ATOM 3202 C C . GLU A 1 392 ? 20.356 -7.740 1.452 1.00 46.06 392 GLU A C 1
ATOM 3204 O O . GLU A 1 392 ? 19.790 -8.823 1.583 1.00 46.06 392 GLU A O 1
ATOM 3209 N N . TRP A 1 393 ? 20.074 -6.918 0.434 1.00 54.88 393 TRP A N 1
ATOM 3210 C CA . TRP A 1 393 ? 19.231 -7.214 -0.739 1.00 54.88 393 TRP A CA 1
ATOM 3211 C C . TRP A 1 393 ? 19.882 -8.100 -1.821 1.00 54.88 393 TRP A C 1
ATOM 3213 O O . TRP A 1 393 ? 20.908 -7.705 -2.388 1.00 54.88 393 TRP A O 1
ATOM 3223 N N . ILE A 1 394 ? 19.279 -9.240 -2.188 1.00 56.72 394 ILE A N 1
ATOM 3224 C CA . ILE A 1 394 ? 19.666 -9.945 -3.425 1.00 56.72 394 ILE A CA 1
ATOM 3225 C C . ILE A 1 394 ? 19.608 -8.931 -4.578 1.00 56.72 394 ILE A C 1
ATOM 3227 O O . ILE A 1 394 ? 18.642 -8.185 -4.707 1.00 56.72 394 ILE A O 1
ATOM 3231 N N . MET A 1 395 ? 20.665 -8.874 -5.380 1.00 57.66 395 MET A N 1
ATOM 3232 C CA . MET A 1 395 ? 20.675 -8.203 -6.674 1.00 57.66 395 MET A CA 1
ATOM 3233 C C . MET A 1 395 ? 21.474 -9.090 -7.617 1.00 57.66 395 MET A C 1
ATOM 3235 O O . MET A 1 395 ? 22.689 -8.934 -7.746 1.00 57.66 395 MET A O 1
ATOM 3239 N N . ASP A 1 396 ? 20.812 -10.052 -8.257 1.00 60.88 396 ASP A N 1
ATOM 3240 C CA . ASP A 1 396 ? 21.447 -10.739 -9.374 1.00 60.88 396 ASP A CA 1
ATOM 3241 C C . ASP A 1 396 ? 21.296 -9.884 -10.629 1.00 60.88 396 ASP A C 1
ATOM 3243 O O . ASP A 1 396 ? 20.244 -9.837 -11.258 1.00 60.88 396 ASP A O 1
ATOM 3247 N N . THR A 1 397 ? 22.370 -9.161 -10.936 1.00 62.38 397 THR A N 1
ATOM 3248 C CA . THR A 1 397 ? 22.506 -8.340 -12.142 1.00 62.38 397 THR A CA 1
ATOM 3249 C C . THR A 1 397 ? 23.564 -8.924 -13.085 1.00 62.38 397 THR A C 1
ATOM 3251 O O . THR A 1 397 ? 24.111 -8.214 -13.930 1.00 62.38 397 THR A O 1
ATOM 3254 N N . SER A 1 398 ? 23.918 -10.203 -12.916 1.00 66.19 398 SER A N 1
ATOM 3255 C CA . SER A 1 398 ? 25.068 -10.819 -13.591 1.00 66.19 398 SER A CA 1
ATOM 3256 C C . SER A 1 398 ? 24.979 -10.771 -15.118 1.00 66.19 398 SER A C 1
ATOM 3258 O O . SER A 1 398 ? 26.013 -10.679 -15.784 1.00 66.19 398 SER A O 1
ATOM 3260 N N . GLU A 1 399 ? 23.765 -10.743 -15.671 1.00 82.50 399 GLU A N 1
ATOM 3261 C CA . GLU A 1 399 ? 23.528 -10.624 -17.105 1.00 82.50 399 GLU A CA 1
ATOM 3262 C C . GLU A 1 399 ? 23.170 -9.187 -17.517 1.00 82.50 399 GLU A C 1
ATOM 3264 O O . GLU A 1 399 ? 22.278 -8.548 -16.952 1.00 82.50 399 GLU A O 1
ATOM 3269 N N . LYS A 1 400 ? 23.895 -8.672 -18.518 1.00 89.50 400 LYS A N 1
ATOM 3270 C CA . LYS A 1 400 ? 23.707 -7.341 -19.10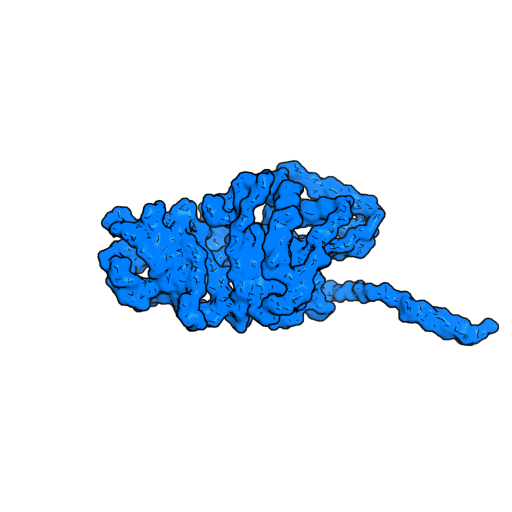8 1.00 89.50 400 LYS A CA 1
ATOM 3271 C C . LYS A 1 400 ? 23.291 -7.477 -20.561 1.00 89.50 400 LYS A C 1
ATOM 3273 O O . LYS A 1 400 ? 24.001 -8.086 -21.359 1.00 89.50 400 LYS A O 1
ATOM 3278 N N . PHE A 1 401 ? 22.206 -6.809 -20.919 1.00 93.56 401 PHE A N 1
ATOM 3279 C CA . PHE A 1 401 ? 21.692 -6.764 -22.278 1.00 93.56 401 PHE A CA 1
ATOM 3280 C C . PHE A 1 401 ? 21.945 -5.387 -22.883 1.00 93.56 401 PHE A C 1
ATOM 3282 O O . PHE A 1 401 ? 21.538 -4.368 -22.328 1.00 93.56 401 PHE A O 1
ATOM 3289 N N . MET A 1 402 ? 22.626 -5.344 -24.026 1.00 94.19 402 MET A N 1
ATOM 3290 C CA . MET A 1 402 ? 22.887 -4.092 -24.737 1.00 94.19 402 MET A CA 1
ATOM 3291 C C . MET A 1 402 ? 21.613 -3.588 -25.423 1.00 94.19 402 MET A C 1
ATOM 3293 O O . MET A 1 402 ? 20.978 -4.320 -26.186 1.00 94.19 402 MET A O 1
ATOM 3297 N N . LEU A 1 403 ? 21.273 -2.315 -25.225 1.00 94.44 403 LEU A N 1
ATOM 3298 C CA . LEU A 1 403 ? 20.117 -1.680 -25.860 1.00 94.44 403 LEU A CA 1
ATOM 3299 C C . LEU A 1 403 ? 20.492 -1.158 -27.256 1.00 94.44 403 LEU A C 1
ATOM 3301 O O . LEU A 1 403 ? 20.580 0.044 -27.449 1.00 94.44 403 LEU A O 1
ATOM 3305 N N . LYS A 1 404 ? 20.782 -2.047 -28.220 1.00 92.88 404 LYS A N 1
ATOM 3306 C CA . LYS A 1 404 ? 21.339 -1.666 -29.545 1.00 92.88 404 LYS A CA 1
ATOM 3307 C C . LYS A 1 404 ? 20.367 -1.681 -30.718 1.00 92.88 404 LYS A C 1
ATOM 3309 O O . LYS A 1 404 ? 20.679 -1.153 -31.783 1.00 92.88 404 LYS A O 1
ATOM 3314 N N . LYS A 1 405 ? 19.205 -2.307 -30.561 1.00 94.38 405 LYS A N 1
ATOM 3315 C CA . LYS A 1 405 ? 18.217 -2.454 -31.631 1.00 94.38 405 LYS A CA 1
ATOM 3316 C C . LYS A 1 405 ? 16.995 -1.606 -31.303 1.00 94.38 405 LYS A C 1
ATOM 3318 O O . LYS A 1 405 ? 16.348 -1.850 -30.296 1.00 94.38 405 LYS A O 1
ATOM 3323 N N . SER A 1 406 ? 16.677 -0.637 -32.156 1.00 95.62 406 SER A N 1
ATOM 3324 C CA . SER A 1 406 ? 15.454 0.166 -32.025 1.00 95.62 406 SER A CA 1
ATOM 3325 C C . SER A 1 406 ? 14.188 -0.695 -32.183 1.00 95.62 406 SER A C 1
ATOM 3327 O O . SER A 1 406 ? 14.209 -1.716 -32.880 1.00 95.62 406 SER A O 1
ATOM 3329 N N . GLY A 1 407 ? 13.089 -0.276 -31.554 1.00 93.62 407 GLY A N 1
ATOM 3330 C CA . GLY A 1 407 ? 11.795 -0.963 -31.554 1.00 93.62 407 GLY A CA 1
ATOM 3331 C C . GLY A 1 407 ? 11.590 -1.897 -30.358 1.00 93.62 407 GLY A C 1
ATOM 3332 O O . GLY A 1 407 ? 12.293 -1.808 -29.351 1.00 93.62 407 GLY A O 1
ATOM 3333 N N . TRP A 1 408 ? 10.607 -2.795 -30.458 1.00 93.38 408 TRP A N 1
ATOM 3334 C CA . TRP A 1 408 ? 10.340 -3.798 -29.424 1.00 93.38 408 TRP A CA 1
ATOM 3335 C C . TRP A 1 408 ? 11.441 -4.858 -29.369 1.00 93.38 408 TRP A C 1
ATOM 3337 O O . TRP A 1 408 ? 11.766 -5.502 -30.371 1.00 93.38 408 TRP A O 1
ATOM 3347 N N . ASN A 1 409 ? 11.987 -5.046 -28.172 1.00 94.69 409 ASN A N 1
ATOM 3348 C CA . ASN A 1 409 ? 12.976 -6.065 -27.859 1.00 94.69 409 ASN A CA 1
ATOM 3349 C C . ASN A 1 409 ? 12.505 -6.855 -26.646 1.00 94.69 409 ASN A C 1
ATOM 3351 O O . ASN A 1 409 ? 12.048 -6.267 -25.670 1.00 94.69 409 ASN A O 1
ATOM 3355 N N . THR A 1 410 ? 12.655 -8.173 -26.703 1.00 95.06 410 THR A N 1
ATOM 3356 C CA . THR A 1 410 ? 12.313 -9.074 -25.604 1.00 95.06 410 THR A CA 1
ATOM 3357 C C . THR A 1 410 ? 13.594 -9.596 -24.978 1.00 95.06 410 THR A C 1
ATOM 3359 O O . THR A 1 410 ? 14.431 -10.187 -25.665 1.00 95.06 410 THR A O 1
ATOM 3362 N N . PHE A 1 411 ? 13.738 -9.373 -23.678 1.00 93.75 411 PHE A N 1
ATOM 3363 C CA . PHE A 1 411 ? 14.854 -9.850 -22.874 1.00 93.75 411 PHE A CA 1
ATOM 3364 C C . PHE A 1 411 ? 14.385 -11.013 -22.012 1.00 93.75 411 PHE A C 1
ATOM 3366 O O . PHE A 1 411 ? 13.259 -11.000 -21.517 1.00 93.75 411 PHE A O 1
ATOM 3373 N N . LYS A 1 412 ? 15.249 -12.015 -21.853 1.00 93.56 412 LYS A N 1
ATOM 3374 C CA . LYS A 1 412 ? 14.990 -13.227 -21.076 1.00 93.56 412 LYS A CA 1
ATOM 3375 C C . LYS A 1 412 ? 16.128 -13.435 -20.102 1.00 93.56 412 LYS A C 1
ATOM 3377 O O . LYS A 1 412 ? 17.281 -13.266 -20.488 1.00 93.56 412 LYS A O 1
ATOM 3382 N N . TYR A 1 413 ? 15.803 -13.821 -18.883 1.00 90.12 413 TYR A N 1
ATOM 3383 C CA . TYR A 1 413 ? 16.780 -14.028 -17.833 1.00 90.12 413 TYR A CA 1
ATOM 3384 C C . TYR A 1 413 ? 16.348 -15.177 -16.930 1.00 90.12 413 TYR A C 1
ATOM 3386 O O . TYR A 1 413 ? 15.234 -15.177 -16.415 1.00 90.12 413 TYR A O 1
ATOM 3394 N N . ILE A 1 414 ? 17.229 -16.159 -16.734 1.00 89.00 414 ILE A N 1
ATOM 3395 C CA . ILE A 1 414 ? 16.970 -17.288 -15.836 1.00 89.00 414 ILE A CA 1
ATOM 3396 C C . ILE A 1 414 ? 17.780 -17.090 -14.567 1.00 89.00 414 ILE A C 1
ATOM 3398 O O . ILE A 1 414 ? 19.006 -17.235 -14.575 1.00 89.00 414 ILE A O 1
ATOM 3402 N N . TRP A 1 415 ? 17.094 -16.831 -13.459 1.00 83.25 415 TRP A N 1
ATOM 3403 C CA . TRP A 1 415 ? 17.768 -16.725 -12.175 1.00 83.25 415 TRP A CA 1
ATOM 3404 C C . TRP A 1 415 ? 18.042 -18.108 -11.593 1.00 83.25 415 TRP A C 1
ATOM 3406 O O . TRP A 1 415 ? 17.132 -18.845 -11.232 1.00 83.25 415 TRP A O 1
ATOM 3416 N N . ARG A 1 416 ? 19.316 -18.477 -11.460 1.00 82.25 416 ARG A N 1
ATOM 3417 C CA . ARG A 1 416 ? 19.743 -19.824 -11.029 1.00 82.25 416 ARG A CA 1
ATOM 3418 C C . ARG A 1 416 ? 19.723 -20.040 -9.511 1.00 82.25 416 ARG A C 1
ATOM 3420 O O . ARG A 1 416 ? 20.507 -20.838 -9.002 1.00 82.25 416 ARG A O 1
ATOM 3427 N N . GLY A 1 417 ? 18.906 -19.279 -8.779 1.00 71.25 417 GLY A N 1
ATOM 3428 C CA . GLY A 1 417 ? 18.718 -19.425 -7.330 1.00 71.25 417 GLY A CA 1
ATOM 3429 C C . GLY A 1 417 ? 19.961 -19.154 -6.471 1.00 71.25 417 GLY A C 1
ATOM 3430 O O . GLY A 1 417 ? 19.959 -19.446 -5.277 1.00 71.25 417 GLY A O 1
ATOM 3431 N N . LYS A 1 418 ? 21.048 -18.620 -7.045 1.00 69.56 418 LYS A N 1
ATOM 3432 C CA . LYS A 1 418 ? 22.265 -18.307 -6.290 1.00 69.56 418 LYS A CA 1
ATOM 3433 C C . LYS A 1 418 ? 22.113 -16.950 -5.618 1.00 69.56 418 LYS A C 1
ATOM 3435 O O . LYS A 1 418 ? 22.026 -15.925 -6.288 1.00 69.56 418 LYS A O 1
ATOM 3440 N N . VAL A 1 419 ? 22.134 -16.958 -4.291 1.00 64.62 419 VAL A N 1
ATOM 3441 C CA . VAL A 1 419 ? 22.135 -15.751 -3.465 1.00 64.62 419 VAL A CA 1
ATOM 3442 C C . VAL A 1 419 ? 23.516 -15.528 -2.870 1.00 64.62 419 VAL A C 1
ATOM 3444 O O . VAL A 1 419 ? 24.128 -16.456 -2.347 1.00 64.62 419 VAL A O 1
ATOM 3447 N N . ALA A 1 420 ? 24.017 -14.295 -2.954 1.00 58.66 420 ALA A N 1
ATOM 3448 C CA . ALA A 1 420 ? 25.198 -13.894 -2.191 1.00 58.66 420 ALA A CA 1
ATOM 3449 C C . ALA A 1 420 ? 24.871 -13.766 -0.688 1.00 58.66 420 ALA A C 1
ATOM 3451 O O . ALA A 1 420 ? 25.735 -14.014 0.146 1.00 58.66 420 ALA A O 1
ATOM 3452 N N . TYR A 1 421 ? 23.626 -13.394 -0.365 1.00 56.97 421 TYR A N 1
ATOM 3453 C CA . TYR A 1 421 ? 23.045 -13.210 0.969 1.00 56.97 421 TYR A CA 1
ATOM 3454 C C . TYR A 1 421 ? 21.505 -13.078 0.820 1.00 56.97 421 TYR A C 1
ATOM 3456 O O . TYR A 1 421 ? 21.027 -12.766 -0.272 1.00 56.97 421 TYR A O 1
ATOM 3464 N N . GLY A 1 422 ? 20.716 -13.327 1.876 1.00 62.56 422 GLY A N 1
ATOM 3465 C CA . GLY A 1 422 ? 19.236 -13.315 1.839 1.00 62.56 422 GLY A CA 1
ATOM 3466 C C . GLY A 1 422 ? 18.574 -14.692 1.625 1.00 62.56 422 GLY A C 1
ATOM 3467 O O . GLY A 1 422 ? 19.258 -15.705 1.500 1.00 62.56 422 GLY A O 1
ATOM 3468 N N . ASN A 1 423 ? 17.233 -14.740 1.616 1.00 67.06 423 ASN A N 1
ATOM 3469 C CA . ASN A 1 423 ? 16.452 -15.976 1.455 1.00 67.06 423 ASN A CA 1
ATOM 3470 C C . ASN A 1 423 ? 15.880 -16.088 0.029 1.00 67.06 423 ASN A C 1
ATOM 3472 O O . ASN A 1 423 ? 14.962 -15.351 -0.335 1.00 67.06 423 ASN A O 1
ATOM 3476 N N . ALA A 1 424 ? 16.413 -17.028 -0.754 1.00 67.75 424 ALA A N 1
ATOM 3477 C CA . ALA A 1 424 ? 16.005 -17.288 -2.135 1.00 67.75 424 ALA A CA 1
ATOM 3478 C C . ALA A 1 424 ? 14.541 -17.743 -2.278 1.00 67.75 424 ALA A C 1
ATOM 3480 O O . ALA A 1 424 ? 13.925 -17.508 -3.317 1.00 67.75 424 ALA A O 1
ATOM 3481 N N . ASP A 1 425 ? 13.981 -18.349 -1.231 1.00 68.31 425 ASP A N 1
ATOM 3482 C CA . ASP A 1 425 ? 12.598 -18.829 -1.213 1.00 68.31 425 ASP A CA 1
ATOM 3483 C C . ASP A 1 425 ? 11.582 -17.705 -0.945 1.00 68.31 425 ASP A C 1
ATOM 3485 O O . ASP A 1 425 ? 10.377 -17.921 -1.047 1.00 68.31 425 ASP A O 1
ATOM 3489 N N . CYS A 1 426 ? 12.055 -16.498 -0.614 1.00 70.06 426 CYS A N 1
ATOM 3490 C CA . CYS A 1 426 ? 11.231 -15.352 -0.234 1.00 70.06 426 CYS A CA 1
ATOM 3491 C C . CYS A 1 426 ? 11.607 -14.112 -1.062 1.00 70.06 426 CYS A C 1
ATOM 3493 O O . CYS A 1 426 ? 11.974 -13.070 -0.518 1.00 70.06 426 CYS A O 1
ATOM 3495 N N . ILE A 1 427 ? 11.566 -14.205 -2.397 1.00 76.00 427 ILE A N 1
ATOM 3496 C CA . ILE A 1 427 ? 11.742 -13.013 -3.239 1.00 76.00 427 ILE A CA 1
ATOM 3497 C C . ILE A 1 427 ? 10.527 -12.123 -3.099 1.00 76.00 427 ILE A C 1
ATOM 3499 O O . ILE A 1 427 ? 9.398 -12.576 -3.268 1.00 76.00 427 ILE A O 1
ATOM 3503 N N . ARG A 1 428 ? 10.806 -10.840 -2.865 1.00 78.38 428 ARG A N 1
ATOM 3504 C CA . ARG A 1 428 ? 9.827 -9.791 -2.610 1.00 78.38 428 ARG A CA 1
ATOM 3505 C C . ARG A 1 428 ? 9.547 -8.905 -3.793 1.00 78.38 428 ARG A C 1
ATOM 3507 O O . ARG A 1 428 ? 8.480 -8.313 -3.874 1.00 78.38 428 ARG A O 1
ATOM 3514 N N . GLY A 1 429 ? 10.441 -8.839 -4.755 1.00 81.88 429 GLY A N 1
ATOM 3515 C CA . GLY A 1 429 ? 10.099 -8.215 -6.011 1.00 81.88 429 GLY A CA 1
ATOM 3516 C C . GLY A 1 429 ? 11.159 -8.414 -7.054 1.00 81.88 429 GLY A C 1
ATOM 3517 O O . GLY A 1 429 ? 12.222 -8.992 -6.814 1.00 81.88 429 GLY A O 1
ATOM 3518 N N . PHE A 1 430 ? 10.821 -7.933 -8.234 1.00 84.38 430 PHE A N 1
ATOM 3519 C CA . PHE A 1 430 ? 11.660 -8.050 -9.402 1.00 84.38 430 PHE A CA 1
ATOM 3520 C C . PHE A 1 430 ? 11.442 -6.847 -10.316 1.00 84.38 430 PHE A C 1
ATOM 3522 O O . PHE A 1 430 ? 10.544 -6.030 -10.110 1.00 84.38 430 PHE A O 1
ATOM 3529 N N . GLY A 1 431 ? 12.295 -6.699 -11.316 1.00 86.75 431 GLY A N 1
ATOM 3530 C CA . GLY A 1 431 ? 12.204 -5.600 -12.258 1.00 86.75 431 GLY A CA 1
ATOM 3531 C C . GLY A 1 431 ? 13.417 -5.522 -13.156 1.00 86.75 431 GLY A C 1
ATOM 3532 O O . GLY A 1 431 ? 14.067 -6.528 -13.439 1.00 86.75 431 GLY A O 1
ATOM 3533 N N . VAL A 1 432 ? 13.729 -4.305 -13.581 1.00 85.62 432 VAL A N 1
ATOM 3534 C CA . VAL A 1 432 ? 14.856 -4.004 -14.453 1.00 85.62 432 VAL A CA 1
ATOM 3535 C C . VAL A 1 432 ? 15.607 -2.757 -14.003 1.00 85.62 432 VAL A C 1
ATOM 3537 O O . VAL A 1 432 ? 15.043 -1.790 -13.487 1.00 85.62 432 VAL A O 1
ATOM 3540 N N . LEU A 1 433 ? 16.910 -2.783 -14.244 1.00 85.88 433 LEU A N 1
ATOM 3541 C CA . LEU A 1 433 ? 17.822 -1.666 -14.093 1.00 85.88 433 LEU A CA 1
ATOM 3542 C C . LEU A 1 433 ? 18.341 -1.287 -15.473 1.00 85.88 433 LEU A C 1
ATOM 3544 O O . LEU A 1 433 ? 18.933 -2.116 -16.163 1.00 85.88 433 LEU A O 1
ATOM 3548 N N . ILE A 1 434 ? 18.153 -0.032 -15.862 1.00 88.56 434 ILE A N 1
ATOM 3549 C CA . ILE A 1 434 ? 18.754 0.514 -17.076 1.00 88.56 434 ILE A CA 1
ATOM 3550 C C . ILE A 1 434 ? 19.920 1.396 -16.668 1.00 88.56 434 ILE A C 1
ATOM 3552 O O . ILE A 1 434 ? 19.749 2.325 -15.883 1.00 88.56 434 ILE A O 1
ATOM 3556 N N . ASN A 1 435 ? 21.104 1.113 -17.203 1.00 89.56 435 ASN A N 1
ATOM 3557 C CA . ASN A 1 435 ? 22.330 1.818 -16.853 1.00 89.56 435 ASN A CA 1
ATOM 3558 C C . ASN A 1 435 ? 22.923 2.545 -18.051 1.00 89.56 435 ASN A C 1
ATOM 3560 O O . ASN A 1 435 ? 23.105 1.967 -19.128 1.00 89.56 435 ASN A O 1
ATOM 3564 N N . ARG A 1 436 ? 23.312 3.793 -17.799 1.00 92.00 436 ARG A N 1
ATOM 3565 C CA . ARG A 1 436 ? 24.161 4.610 -18.650 1.00 92.00 436 ARG A CA 1
ATOM 3566 C C . ARG A 1 436 ? 25.626 4.437 -18.227 1.00 92.00 436 ARG A C 1
ATOM 3568 O O . ARG A 1 436 ? 25.960 4.786 -17.093 1.00 92.00 436 ARG A O 1
ATOM 3575 N N . PRO A 1 437 ? 26.530 3.982 -19.109 1.00 91.31 437 PRO A N 1
ATOM 3576 C CA . PRO A 1 437 ? 27.962 4.080 -18.837 1.00 91.31 437 PRO A CA 1
ATOM 3577 C C . PRO A 1 437 ? 28.405 5.549 -18.857 1.00 91.31 437 PRO A C 1
ATOM 3579 O O . PRO A 1 437 ? 27.882 6.345 -19.630 1.00 91.31 437 PRO A O 1
ATOM 3582 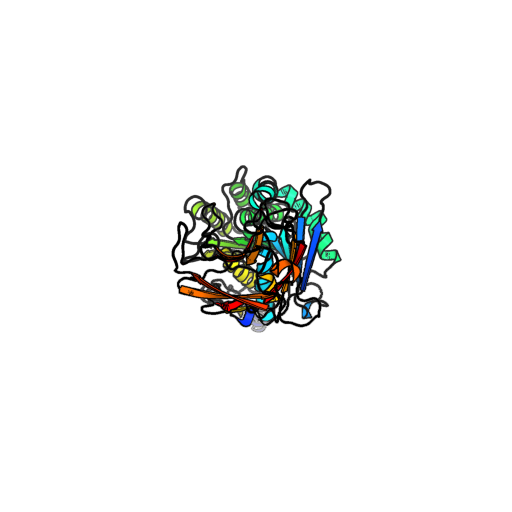N N . GLU A 1 438 ? 29.398 5.925 -18.049 1.00 89.12 438 GLU A N 1
ATOM 3583 C CA . GLU A 1 438 ? 29.867 7.323 -17.948 1.00 89.12 438 GLU A CA 1
ATOM 3584 C C . GLU A 1 438 ? 30.329 7.924 -19.286 1.00 89.12 438 GLU A C 1
ATOM 3586 O O . GLU A 1 438 ? 30.295 9.137 -19.470 1.00 89.12 438 GLU A O 1
ATOM 3591 N N . THR A 1 439 ? 30.726 7.074 -20.232 1.00 92.06 439 THR A N 1
ATOM 3592 C CA . THR A 1 439 ? 31.153 7.454 -21.582 1.00 92.06 439 THR A CA 1
ATOM 3593 C C . THR A 1 439 ? 29.998 7.739 -22.543 1.00 92.06 439 THR A C 1
ATOM 3595 O O . THR A 1 439 ? 30.232 8.315 -23.604 1.00 92.06 439 THR A O 1
ATOM 3598 N N . ALA A 1 440 ? 28.766 7.330 -22.222 1.00 92.62 440 ALA A N 1
ATOM 3599 C CA . ALA A 1 440 ? 27.606 7.535 -23.083 1.00 92.62 440 ALA A CA 1
ATOM 3600 C C . ALA A 1 440 ? 26.942 8.902 -22.833 1.00 92.62 440 ALA A C 1
ATOM 3602 O O . ALA A 1 440 ? 26.894 9.377 -21.694 1.00 92.62 440 ALA A O 1
ATOM 3603 N N . PRO A 1 441 ? 26.365 9.528 -23.876 1.00 93.50 441 PRO A N 1
ATOM 3604 C CA . PRO A 1 441 ? 25.636 10.779 -23.720 1.00 93.50 441 PRO A CA 1
ATOM 3605 C C . PRO A 1 441 ? 24.414 10.624 -22.803 1.00 93.50 441 PRO A C 1
ATOM 3607 O O . PRO A 1 441 ? 23.812 9.553 -22.678 1.00 93.50 441 PRO A O 1
ATOM 3610 N N . VAL A 1 442 ? 24.030 11.732 -22.163 1.00 91.81 442 VAL A N 1
ATOM 3611 C CA . VAL A 1 442 ? 22.792 11.834 -21.381 1.00 91.81 442 VAL A CA 1
ATOM 3612 C C . VAL A 1 442 ? 21.593 11.629 -22.302 1.00 91.81 442 VAL A C 1
ATOM 3614 O O . VAL A 1 442 ? 21.455 12.342 -23.293 1.00 91.81 442 VAL A O 1
ATOM 3617 N N . TRP A 1 443 ? 20.692 10.726 -21.924 1.00 90.94 443 TRP A N 1
ATOM 3618 C CA . TRP A 1 443 ? 19.405 10.548 -22.583 1.00 90.94 443 TRP A CA 1
ATOM 3619 C C . TRP A 1 443 ? 18.247 10.927 -21.654 1.00 90.94 443 TRP A C 1
ATOM 3621 O O . TRP A 1 443 ? 18.301 10.698 -20.440 1.00 90.94 443 TRP A O 1
ATOM 3631 N N . LYS A 1 444 ? 17.202 11.522 -22.235 1.00 88.94 444 LYS A N 1
ATOM 3632 C CA . LYS A 1 444 ? 15.936 11.827 -21.563 1.00 88.94 444 LYS A CA 1
ATOM 3633 C C . LYS A 1 444 ? 14.788 11.467 -22.495 1.00 88.94 444 LYS A C 1
ATOM 3635 O O . LYS A 1 444 ? 14.770 11.932 -23.630 1.00 88.94 444 LYS A O 1
ATOM 3640 N N . GLY A 1 445 ? 13.826 10.691 -22.016 1.00 84.75 445 GLY A N 1
ATOM 3641 C C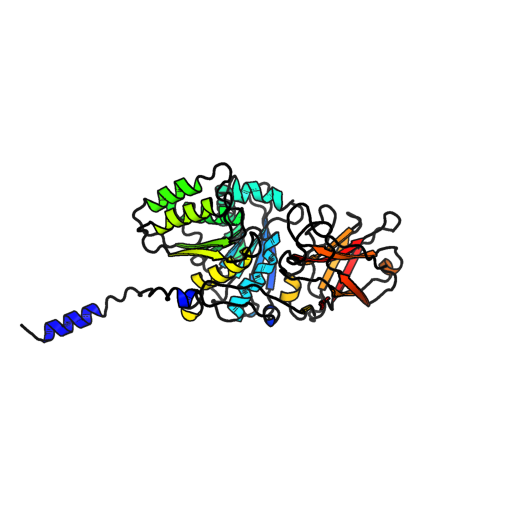A . GLY A 1 445 ? 12.693 10.277 -22.838 1.00 84.75 445 GLY A CA 1
ATOM 3642 C C . GLY A 1 445 ? 11.759 9.321 -22.116 1.00 84.75 445 GLY A C 1
ATOM 3643 O O . GLY A 1 445 ? 11.755 9.255 -20.890 1.00 84.75 445 GLY A O 1
ATOM 3644 N N . GLU A 1 446 ? 10.945 8.596 -22.874 1.00 82.50 446 GLU A N 1
ATOM 3645 C CA . GLU A 1 446 ? 10.002 7.611 -22.341 1.00 82.50 446 GLU A CA 1
ATOM 3646 C C . GLU A 1 446 ? 10.395 6.206 -22.801 1.00 82.50 446 GLU A C 1
ATOM 3648 O O . GLU A 1 446 ? 10.742 5.997 -23.965 1.00 82.50 446 GLU A O 1
ATOM 3653 N N . LEU A 1 447 ? 10.332 5.250 -21.877 1.00 83.75 447 LEU A N 1
ATOM 3654 C CA . LEU A 1 447 ? 10.512 3.827 -22.142 1.00 83.75 447 LEU A CA 1
ATOM 3655 C C . LEU A 1 447 ? 9.186 3.110 -21.943 1.00 83.75 447 LEU A C 1
ATOM 3657 O O . LEU A 1 447 ? 8.503 3.352 -20.948 1.00 83.75 447 LEU A O 1
ATOM 3661 N N . TYR A 1 448 ? 8.846 2.231 -22.881 1.00 86.12 448 TYR A N 1
ATOM 3662 C CA . TYR A 1 448 ? 7.629 1.428 -22.828 1.00 86.12 448 TYR A CA 1
ATOM 3663 C C . TYR A 1 448 ? 7.991 -0.006 -22.494 1.00 86.12 448 TYR A C 1
ATOM 3665 O O . TYR A 1 448 ? 8.970 -0.539 -23.020 1.00 86.12 448 TYR A O 1
ATOM 3673 N N . PHE A 1 449 ? 7.178 -0.615 -21.648 1.00 86.56 449 PHE A N 1
ATOM 3674 C CA . PHE A 1 449 ? 7.370 -1.963 -21.150 1.00 86.56 449 PHE A CA 1
ATOM 3675 C C . PHE A 1 449 ? 6.066 -2.746 -21.291 1.00 86.56 449 PHE A C 1
ATOM 3677 O O . PHE A 1 449 ? 4.978 -2.196 -21.084 1.00 86.56 449 PHE A O 1
ATOM 3684 N N . ASP A 1 450 ? 6.187 -4.019 -21.650 1.00 88.31 450 ASP A N 1
ATOM 3685 C CA . ASP A 1 450 ? 5.058 -4.930 -21.827 1.00 88.31 450 ASP A CA 1
ATOM 3686 C C . ASP A 1 450 ? 5.501 -6.403 -21.724 1.00 88.31 450 ASP A C 1
ATOM 3688 O O . ASP A 1 450 ? 6.698 -6.706 -21.647 1.00 88.31 450 ASP A O 1
ATOM 3692 N N . GLY A 1 451 ? 4.535 -7.324 -21.730 1.00 86.88 451 GLY A N 1
ATOM 3693 C CA . GLY A 1 451 ? 4.755 -8.759 -21.896 1.00 86.88 451 GLY A CA 1
ATOM 3694 C C . GLY A 1 451 ? 5.628 -9.365 -20.804 1.00 86.88 451 GLY A C 1
ATOM 3695 O O . GLY A 1 451 ? 6.474 -10.209 -21.098 1.00 86.88 451 GLY A O 1
ATOM 3696 N N . ILE A 1 452 ? 5.461 -8.902 -19.563 1.00 90.94 452 ILE A N 1
ATOM 3697 C CA . ILE A 1 452 ? 6.282 -9.352 -18.439 1.00 90.94 452 ILE A CA 1
ATOM 3698 C C . ILE A 1 452 ? 5.733 -10.681 -17.945 1.00 90.94 452 ILE A C 1
ATOM 3700 O O . ILE A 1 452 ? 4.545 -10.764 -17.647 1.00 90.94 452 ILE A O 1
ATOM 3704 N N . LYS A 1 453 ? 6.556 -11.725 -17.852 1.00 91.50 453 LYS A N 1
ATOM 3705 C CA . LYS A 1 453 ? 6.099 -13.050 -17.399 1.00 91.50 453 LYS A CA 1
ATOM 3706 C C . LYS A 1 453 ? 7.215 -13.886 -16.778 1.00 91.50 453 LYS A C 1
ATOM 3708 O O . LYS A 1 453 ? 8.387 -13.623 -17.052 1.00 91.50 453 LYS A O 1
ATOM 3713 N N . TRP A 1 454 ? 6.827 -14.871 -15.967 1.00 89.12 454 TRP A N 1
ATOM 3714 C CA . TRP A 1 454 ? 7.708 -15.872 -15.353 1.00 89.12 454 TRP A CA 1
ATOM 3715 C C . TRP A 1 454 ? 6.981 -17.168 -15.005 1.00 89.12 454 TRP A C 1
ATOM 3717 O O . TRP A 1 454 ? 5.722 -17.161 -14.985 1.00 89.12 454 TRP A O 1
#

Radius of gyration: 24.31 Å; chains: 1; bounding box: 86×46×70 Å

Foldseek 3Di:
DDPVVVVVVVVVVVPPCPVPPPPDPQVLQQDADEDDPCLQVFAKDKDWDWDDFPPDPFIKIKIKIFGPVCQPPAAAAEEEEEACVQCLLLQSLVVSCCVVVQFPTHMYMYIAGPLLDPRVPVCCCCLFVPVVVVVCCCQPPVVVVRVVNGRHNQQRYAYEYEASSLQSLLVCLLVCQVVVNRSHQEGFYEQYQQPGPPRCSLVSLLVSQPDDEARNHAYEYEYEPPEDCVGGVVRVVSSVVSNVPHPHHNYHYHYYYHYPDYRPQVRSQSVNQRCSQPGGDPSSHHHNYDYDAPVKDKFQQQYNSSVSQKDWHLPPPPFDWDRKDRDPVPGGGKIKIWGWCVRHFKTWMKGRQADFAQLAQPKKKKKKAQAPVRLPWFKWKFKAWFFDSPPQTFGPRVDIDGSNDGGIDMDIDTHNLDGPDHDNSGIRMMGMMMGHDPPTDTDTDMMMMRTTMD

Sequence (454 aa):
MDWKIIWALLLLLLFLNPAAYLASPVEELNKPFAVGNDIYNFNIIMESFIIKPQNTYTEFQVDLSYLPDSKNLTNLPVVYLTDGQWRRMDHKYIHYLTYKKIIPPVIAVGIGYPEKYDAGRVRIPDLLLNPDNFLKVIKQEIIPAVERRINGDPKKRIIFGASLGGHFVTHVFLKNSLDKDNAFWGYIGSSPYLLGPGAKVFETARELASKKGVIKSHVYLAYGELEDQEEYHIPNDTLFEILDNNKLKDFYFFHHVYPNSDHFSNTRLTLIDGLRLLLGERNNRGIGAIDLNYGTFSYDFKTTTQYYDWQTNVFAQNSYAVDPKYSIDNSPGSFKVAADFGKYNSLNFNTSSVFFENFADRELEISVYIPEELAQMDYTLQFLIYSTFASEWIMDTSEKFMLKKSGWNTFKYIWRGKVAYGNADCIRGFGVLINRPETAPVWKGELYFDGIKW

Secondary structure (DSSP, 8-state):
--HHHHHHHHHHTTS----------HHHHT--EEPPGGGGSS--EEEEEEE--TT-S--EEEEEEE-GGGTT--SEEEEEEE-HHHHTTHHHHHHHHHHTTSS---EEEEEE--TTS-HHHHHHIIIII-HHHHHHHIIIIIHHHHHTTS-EEEEEEEEEEETHHHHHHHHHHHHHHHHT--S-SEEEEES----STT--HHHHHHHHHH--SB---EEEEEEETTS-IIIIIHHHHHHHHHHHT---BT-EEEEEEETT--TTHHHHHHHHHHHHHHHS-TTT--S-EE----SS-EE---SHHHHTTEES-TT-TT------EE-TTS-SS-EEEEEETTT-SEEEEEE-S---B--TT-EEEEEEEEPHHHHTS--EEEEEEE--SSS---------EE--S-EEEEEEEE--S--SSS-TT-B-EEEEEEE--TTSPP-EEEEEEEEEE-